Protein AF-A0A7R9KDU3-F1 (afdb_monomer_lite)

Sequence (409 aa):
MRRFYDRLFLPFLTRKYLSLNIFLVVLSNMIAAKLSLLIDCPSGRKHNSQQVYDHSYNIAAAFVSLGLQKGDVVLFISPNSDYYAIALLGVMAAGGVFSACREIFNAVEDTTAKYLVCTKENLEDIKKIADSLPQIRCDIDLPKRVNCETDMAALLLSSGSTGRPKPIIRSHKNVINLTHQYQHPEIWGLTDKSVHSCQNTFCHSTLLRNHITPHTICPHALIADHTIKTIDNNDMIFSCNGNDRYINGVHMNGQMLGAANGVINVVDEVLIPDSVKSLYELVDKRQQLSSFKRTLDQCPEEVLVLEESNRSYSLFAPNNYAFEKLKSYQLGNILDNCRLFVESHLIPYRLTTKSITNNKTIYTLAKNRFINCTITAKGISVNSALIKEYDIEGANGVLHIIDEVLIIP

Radius of gyration: 26.03 Å; chains: 1; bounding box: 60×54×77 Å

pLDDT: mean 71.97, std 19.25, range [23.8, 98.06]

Secondary structure (DSSP, 8-state):
-HHHHHHHTTTTTT-S---THHHHHHHHHGGGG--EEEE-TTT--EEEHHHHHHHHHHHHHHHHHTTPPTT-EEEEE--S-HHHHHHHHHHHHTTPEEEE-S--TTHHHHHT-SEEEE-GGGHHHHHTT-S--PPP----PPPS---TTTSEEEEEEE--TTSSPEEEEEEHHHHHHHHHHHT-GGGTT--TT-------HHHHHHHHHHT--SS---GGG--S-EEEE-TTS-EEEEEEETTEEEETTEEEEEEEEEETTEEEEEESS----GGGS-HHHHHHT-GGGHHHHHHHTT-HHHHHHHH-TTS-EEEEEEPHHHHHT--HHHHHHHHHTHHHHHHHHEESS---GGGPPTTEEEE-SSTT-EEEEEEETTEEEETTEEEEEEEEEETTEEEEEESS-----

Organism: NCBI:txid1979941

Foldseek 3Di:
DVVVCVPPPPVVVPDQFDFLVVVLVVLVVQVVPQDFDDAFVVVRDTDHSVRLSVLLCVLLQQVVQQVDDAAAEEEEAEPDGPNVVSNLSNCVQLNYAYEYDPDPPCPCVQGVHPHYHYDPVCVVVVVVVDPDGDDGDDDDDRDDTDGQPPGWSYFYWDCDPVNGTDTDTDGNVNVVVVVVVVVPCVVVVDDPPDDDDPDDPPQVVLQVQQQAFPDADDQVPPPAWDWGAGSSRAIWIWGDDPPWIDTVNWTWPNDWDDDPNHIDTHTPDRDRGQQAAFQLRVLVVDPQQVVVNVLVVLVVVVVVVSRDLPFEKEFAGETPLQVVPDDPVRVVVCSVPVVLQRQLRIARHADFPVNDDAQDWGDGSRPPWIWTWHQDPVGIATNNWHFPDTQRHYSRYTYTYTHHRDDTD

InterPro domains:
  IPR000782 FAS1 domain [PF02469] (289-407)
  IPR000782 FAS1 domain [PS50213] (149-271)
  IPR000782 FAS1 domain [PS50213] (276-406)
  IPR000782 FAS1 domain [SM00554] (191-274)
  IPR000782 FAS1 domain [SM00554] (315-409)
  IPR000873 AMP-dependent synthetase/ligase domain [PF00501] (43-208)
  IPR020845 AMP-binding, conserved site [PS00455] (155-166)
  IPR036378 FAS1 domain superfamily [G3DSA:2.30.180.10] (188-274)
  IPR036378 FAS1 domain superfamily [G3DSA:2.30.180.10] (277-406)
  IPR036378 FAS1 domain superfamily [SSF82153] (203-274)
  IPR036378 FAS1 domain superfamily [SSF82153] (277-407)

Structure (mmCIF, N/CA/C/O backbone):
data_AF-A0A7R9KDU3-F1
#
_entry.id   AF-A0A7R9KDU3-F1
#
loop_
_atom_site.group_PDB
_atom_site.id
_atom_site.type_symbol
_atom_site.label_atom_id
_atom_site.label_alt_id
_atom_site.label_comp_id
_atom_site.label_asym_id
_atom_site.label_entity_id
_atom_site.label_seq_id
_atom_site.pdbx_PDB_ins_code
_atom_site.Cartn_x
_atom_site.Cartn_y
_atom_site.Cartn_z
_atom_site.occupancy
_atom_site.B_iso_or_equiv
_atom_site.auth_seq_id
_atom_site.auth_comp_id
_atom_site.auth_asym_id
_atom_site.auth_atom_id
_atom_site.pdbx_PDB_model_num
ATOM 1 N N . MET A 1 1 ? 10.544 -26.955 -24.807 1.00 34.56 1 MET A N 1
ATOM 2 C CA . MET A 1 1 ? 11.036 -25.619 -24.400 1.00 34.56 1 MET A CA 1
ATOM 3 C C . MET A 1 1 ? 12.563 -25.529 -24.293 1.00 34.56 1 MET A C 1
ATOM 5 O O . MET A 1 1 ? 13.118 -24.745 -25.044 1.00 34.56 1 MET A O 1
ATOM 9 N N . ARG A 1 2 ? 13.280 -26.352 -23.503 1.00 25.38 2 ARG A N 1
ATOM 10 C CA . ARG A 1 2 ? 14.765 -26.275 -23.360 1.00 25.38 2 ARG A CA 1
ATOM 11 C C . ARG A 1 2 ? 15.590 -26.280 -24.667 1.00 25.38 2 ARG A C 1
ATOM 13 O O . ARG A 1 2 ? 16.442 -25.427 -24.847 1.00 25.38 2 ARG A O 1
ATOM 20 N N . ARG A 1 3 ? 15.289 -27.156 -25.636 1.00 27.84 3 ARG A N 1
ATOM 21 C CA . ARG A 1 3 ? 16.012 -27.192 -26.933 1.00 27.84 3 ARG A CA 1
ATOM 22 C C . ARG A 1 3 ? 15.773 -25.967 -27.838 1.00 27.84 3 ARG A C 1
ATOM 24 O O . ARG A 1 3 ? 16.541 -25.752 -28.770 1.00 27.84 3 ARG A O 1
ATOM 31 N N . PHE A 1 4 ? 14.712 -25.197 -27.583 1.00 34.16 4 PHE A N 1
ATOM 32 C CA . PHE A 1 4 ? 14.405 -23.946 -28.289 1.00 34.16 4 PHE A CA 1
ATOM 33 C C . PHE A 1 4 ? 15.189 -22.768 -27.684 1.00 34.16 4 PHE A C 1
ATOM 35 O O . PHE A 1 4 ? 15.644 -21.894 -28.416 1.00 34.16 4 PHE A O 1
ATOM 42 N N . TYR A 1 5 ? 15.421 -22.807 -26.364 1.00 33.53 5 TYR A N 1
ATOM 43 C CA . TYR A 1 5 ? 16.279 -21.868 -25.640 1.00 33.53 5 TYR A CA 1
ATOM 44 C C . TYR A 1 5 ? 17.733 -21.929 -26.144 1.00 33.53 5 TYR A C 1
ATOM 46 O O . TYR A 1 5 ? 18.264 -20.923 -26.602 1.00 33.53 5 TYR A O 1
ATOM 54 N N . ASP A 1 6 ? 18.367 -23.101 -26.184 1.00 33.38 6 ASP A N 1
ATOM 55 C CA . ASP A 1 6 ? 19.822 -23.170 -26.423 1.00 33.38 6 ASP A CA 1
ATOM 56 C C . ASP A 1 6 ? 20.273 -22.744 -27.835 1.00 33.38 6 ASP A C 1
ATOM 58 O O . ASP A 1 6 ? 21.390 -22.258 -28.012 1.00 33.38 6 ASP A O 1
ATOM 62 N N . ARG A 1 7 ? 19.418 -22.889 -28.859 1.00 33.09 7 ARG A N 1
ATOM 63 C CA . ARG A 1 7 ? 19.772 -22.557 -30.255 1.00 33.09 7 ARG A CA 1
ATOM 64 C C . ARG A 1 7 ? 19.563 -21.088 -30.636 1.00 33.09 7 ARG A C 1
ATOM 66 O O . ARG A 1 7 ? 20.170 -20.645 -31.606 1.00 33.09 7 ARG A O 1
ATOM 73 N N . LEU A 1 8 ? 18.726 -20.346 -29.905 1.00 35.97 8 LEU A N 1
ATOM 74 C CA . LEU A 1 8 ? 18.368 -18.954 -30.225 1.00 35.97 8 LEU A CA 1
ATOM 75 C C . LEU A 1 8 ? 18.782 -17.954 -29.135 1.00 35.97 8 LEU A C 1
ATOM 77 O O . LEU A 1 8 ? 19.178 -16.846 -29.482 1.00 35.97 8 LEU A O 1
ATOM 81 N N . PHE A 1 9 ? 18.746 -18.321 -27.847 1.00 36.16 9 PHE A N 1
ATOM 82 C CA . PHE A 1 9 ? 18.934 -17.367 -26.740 1.00 36.16 9 PHE A CA 1
ATOM 83 C C . PHE A 1 9 ? 20.399 -17.026 -26.432 1.00 36.16 9 PHE A C 1
ATOM 85 O O . PHE A 1 9 ? 20.717 -15.857 -26.212 1.00 36.16 9 PHE A O 1
ATOM 92 N N . LEU A 1 10 ? 21.319 -17.999 -26.442 1.00 32.78 10 LEU A N 1
ATOM 93 C CA . LEU A 1 10 ? 22.732 -17.729 -26.125 1.00 32.78 10 LEU A CA 1
ATOM 94 C C . LEU A 1 10 ? 23.447 -16.820 -27.154 1.00 32.78 10 LEU A C 1
ATOM 96 O O . LEU A 1 10 ? 24.199 -15.935 -26.741 1.00 32.78 10 LEU A O 1
ATOM 100 N N . PRO A 1 11 ? 23.204 -16.947 -28.475 1.00 34.09 11 PRO A N 1
ATOM 101 C CA . PRO A 1 11 ? 23.738 -16.008 -29.468 1.00 34.09 11 PRO A CA 1
ATOM 102 C C . PRO A 1 11 ? 23.086 -14.614 -29.413 1.00 34.09 11 PRO A C 1
ATOM 104 O O . PRO A 1 11 ? 23.631 -13.661 -29.969 1.00 34.09 11 PRO A O 1
ATOM 107 N N . PHE A 1 12 ? 21.918 -14.486 -28.769 1.00 35.06 12 PHE A N 1
ATOM 108 C CA . PHE A 1 12 ? 21.173 -13.228 -28.626 1.00 35.06 12 PHE A CA 1
ATOM 109 C C . PHE A 1 12 ? 21.766 -12.323 -27.536 1.00 35.06 12 PHE A C 1
ATOM 111 O O . PHE A 1 12 ? 21.806 -11.106 -27.701 1.00 35.06 12 PHE A O 1
ATOM 118 N N . LEU A 1 13 ? 22.291 -12.920 -26.459 1.00 34.53 13 LEU A N 1
ATOM 119 C CA . LEU A 1 13 ? 22.924 -12.223 -25.330 1.00 34.53 13 LEU A CA 1
ATOM 120 C C . LEU A 1 13 ? 24.258 -11.542 -25.687 1.00 34.53 13 LEU A C 1
ATOM 122 O O . LEU A 1 13 ? 24.707 -10.654 -24.967 1.00 34.53 13 LEU A O 1
ATOM 126 N N . THR A 1 14 ? 24.906 -11.934 -26.787 1.00 34.50 14 THR A N 1
ATOM 127 C CA . THR A 1 14 ? 26.267 -11.482 -27.135 1.00 34.50 14 THR A CA 1
ATOM 128 C C . THR A 1 14 ? 26.318 -10.329 -28.142 1.00 34.50 14 THR A C 1
ATOM 130 O O . THR A 1 14 ? 27.403 -9.822 -28.439 1.00 34.50 14 THR A O 1
ATOM 133 N N . ARG A 1 15 ? 25.181 -9.854 -28.672 1.00 35.59 15 ARG A N 1
ATOM 134 C CA . ARG A 1 15 ? 25.174 -8.772 -29.672 1.00 35.59 15 ARG A CA 1
ATOM 135 C C . ARG A 1 15 ? 25.025 -7.393 -29.027 1.00 35.59 15 ARG A C 1
ATOM 137 O O . ARG A 1 15 ? 23.946 -6.998 -28.614 1.00 35.59 15 ARG A O 1
ATOM 144 N N . LYS A 1 16 ? 26.120 -6.630 -29.056 1.00 31.78 16 LYS A N 1
ATOM 145 C CA . LYS A 1 16 ? 26.340 -5.253 -28.554 1.00 31.78 16 LYS A CA 1
ATOM 146 C C . LYS A 1 16 ? 25.385 -4.138 -29.040 1.00 31.78 16 LYS A C 1
ATOM 148 O O . LYS A 1 16 ? 25.646 -2.975 -28.763 1.00 31.78 16 LYS A O 1
ATOM 153 N N . TYR A 1 17 ? 24.315 -4.443 -29.773 1.00 34.41 17 TYR A N 1
ATOM 154 C CA . TYR A 1 17 ? 23.453 -3.440 -30.409 1.00 34.41 17 TYR A CA 1
ATOM 155 C C . TYR A 1 17 ? 22.003 -3.936 -30.475 1.00 34.41 17 TYR A C 1
ATOM 157 O O . TYR A 1 17 ? 21.545 -4.404 -31.518 1.00 34.41 17 TYR A O 1
ATOM 165 N N . LEU A 1 18 ? 21.275 -3.869 -29.359 1.00 42.12 18 LEU A N 1
ATOM 166 C CA . LEU A 1 18 ? 19.831 -4.109 -29.364 1.00 42.12 18 LEU A CA 1
ATOM 167 C C . LEU A 1 18 ? 19.107 -2.808 -29.755 1.00 42.12 18 LEU A C 1
ATOM 169 O O . LEU A 1 18 ? 19.439 -1.741 -29.249 1.00 42.12 18 LEU A O 1
ATOM 173 N N . SER A 1 19 ? 18.125 -2.881 -30.657 1.00 42.94 19 SER A N 1
ATOM 174 C CA . SER A 1 19 ? 17.196 -1.786 -31.007 1.00 42.94 19 SER A CA 1
ATOM 175 C C . SER A 1 19 ? 15.777 -2.196 -30.602 1.00 42.94 19 SER A C 1
ATOM 177 O O . SER A 1 19 ? 15.491 -3.392 -30.603 1.00 42.94 19 SER A O 1
ATOM 179 N N . LEU A 1 20 ? 14.891 -1.255 -30.246 1.00 42.47 20 LEU A N 1
ATOM 180 C CA . LEU A 1 20 ? 13.533 -1.563 -29.759 1.00 42.47 20 LEU A CA 1
ATOM 181 C C . LEU A 1 20 ? 12.650 -2.256 -30.818 1.00 42.47 20 LEU A C 1
ATOM 183 O O . LEU A 1 20 ? 11.637 -2.870 -30.489 1.00 42.47 20 LEU A O 1
ATOM 187 N N . ASN A 1 21 ? 13.113 -2.311 -32.070 1.00 48.31 21 ASN A N 1
ATOM 188 C CA . ASN A 1 21 ? 12.621 -3.264 -33.065 1.00 48.31 21 ASN A CA 1
ATOM 189 C C . ASN A 1 21 ? 12.600 -4.711 -32.536 1.00 48.31 21 ASN A C 1
ATOM 191 O O . ASN A 1 21 ? 11.843 -5.523 -33.043 1.00 48.31 21 ASN A O 1
ATOM 195 N N . ILE A 1 22 ? 13.357 -5.039 -31.482 1.00 46.38 22 ILE A N 1
ATOM 196 C CA . ILE A 1 22 ? 13.327 -6.335 -30.804 1.00 46.38 22 ILE A CA 1
ATOM 197 C C . ILE A 1 22 ? 12.030 -6.589 -30.030 1.00 46.38 22 ILE A C 1
ATOM 199 O O . ILE A 1 22 ? 11.606 -7.730 -30.018 1.00 46.38 22 ILE A O 1
ATOM 203 N N . PHE A 1 23 ? 11.340 -5.602 -29.445 1.00 50.25 23 PHE A N 1
ATOM 204 C CA . PHE A 1 23 ? 10.057 -5.875 -28.766 1.00 50.25 23 PHE A CA 1
ATOM 205 C C . PHE A 1 23 ? 8.966 -6.259 -29.780 1.00 50.25 23 PHE A C 1
ATOM 207 O O . PHE A 1 23 ? 8.216 -7.212 -29.580 1.00 50.25 23 PHE A O 1
ATOM 214 N N . LEU A 1 24 ? 8.974 -5.585 -30.932 1.00 46.50 24 LEU A N 1
ATOM 215 C CA . LEU A 1 24 ? 8.165 -5.916 -32.101 1.00 46.50 24 LEU A CA 1
ATOM 216 C C . LEU A 1 24 ? 8.613 -7.241 -32.764 1.00 46.50 24 LEU A C 1
ATOM 218 O O . LEU A 1 24 ? 7.772 -8.037 -33.164 1.00 46.50 24 LEU A O 1
ATOM 222 N N . VAL A 1 25 ? 9.911 -7.561 -32.796 1.00 45.16 25 VAL A N 1
ATOM 223 C CA . VAL A 1 25 ? 10.426 -8.869 -33.265 1.00 45.16 25 VAL A CA 1
ATOM 224 C C . VAL A 1 25 ? 10.167 -10.005 -32.258 1.00 45.16 25 VAL A C 1
ATOM 226 O O . VAL A 1 25 ? 10.035 -11.166 -32.631 1.00 45.16 25 VAL A O 1
ATOM 229 N N . VAL A 1 26 ? 10.059 -9.713 -30.963 1.00 49.06 26 VAL A N 1
ATOM 230 C CA . VAL A 1 26 ? 9.660 -10.669 -29.918 1.00 49.06 26 VAL A CA 1
ATOM 231 C C . VAL A 1 26 ? 8.163 -10.953 -30.038 1.00 49.06 26 VAL A C 1
ATOM 233 O O . VAL A 1 26 ? 7.776 -12.117 -30.041 1.00 49.06 26 VAL A O 1
ATOM 236 N N . LEU A 1 27 ? 7.337 -9.925 -30.264 1.00 48.84 27 LEU A N 1
ATOM 237 C CA . LEU A 1 27 ? 5.932 -10.056 -30.674 1.00 48.84 27 LEU A CA 1
ATOM 238 C C . LEU A 1 27 ? 5.779 -10.892 -31.955 1.00 48.84 27 LEU A C 1
ATOM 240 O O . LEU A 1 27 ? 4.942 -11.796 -31.993 1.00 48.84 27 LEU A O 1
ATOM 244 N N . SER A 1 28 ? 6.631 -10.655 -32.962 1.00 43.81 28 SER A N 1
ATOM 245 C CA . SER A 1 28 ? 6.620 -11.413 -34.217 1.00 43.81 28 SER A CA 1
ATOM 246 C C . SER A 1 28 ? 7.119 -12.858 -34.054 1.00 43.81 28 SER A C 1
ATOM 248 O O . SER A 1 28 ? 6.707 -13.750 -34.782 1.00 43.81 28 SER A O 1
ATOM 250 N N . ASN A 1 29 ? 7.978 -13.145 -33.076 1.00 41.72 29 ASN A N 1
ATOM 251 C CA . ASN A 1 29 ? 8.405 -14.517 -32.776 1.00 41.72 29 ASN A CA 1
ATOM 252 C C . ASN A 1 29 ? 7.427 -15.261 -31.847 1.00 41.72 29 ASN A C 1
ATOM 254 O O . ASN A 1 29 ? 7.410 -16.491 -31.837 1.00 41.72 29 ASN A O 1
ATOM 258 N N . MET A 1 30 ? 6.555 -14.545 -31.123 1.00 45.59 30 MET A N 1
ATOM 259 C CA . MET A 1 30 ? 5.416 -15.119 -30.389 1.00 45.59 30 MET A CA 1
ATOM 260 C C . MET A 1 30 ? 4.210 -15.464 -31.291 1.00 45.59 30 MET A C 1
ATOM 262 O O . MET A 1 30 ? 3.233 -16.042 -30.811 1.00 45.59 30 MET A O 1
ATOM 266 N N . ILE A 1 31 ? 4.284 -15.188 -32.604 1.00 49.00 31 ILE A N 1
ATOM 267 C CA . ILE A 1 31 ? 3.255 -15.519 -33.617 1.00 49.00 31 ILE A CA 1
ATOM 268 C C . ILE A 1 31 ? 2.883 -17.017 -33.623 1.00 49.00 31 ILE A C 1
ATOM 270 O O . ILE A 1 31 ? 1.780 -17.381 -34.027 1.00 49.00 31 ILE A O 1
ATOM 274 N N . ALA A 1 32 ? 3.742 -17.897 -33.101 1.00 46.84 32 ALA A N 1
ATOM 275 C CA . ALA A 1 32 ? 3.501 -19.338 -33.087 1.00 46.84 32 ALA A CA 1
ATOM 276 C C . ALA A 1 32 ? 2.330 -19.800 -32.188 1.00 46.84 32 ALA A C 1
ATOM 278 O O . ALA A 1 32 ? 1.852 -20.917 -32.373 1.00 46.84 32 ALA A O 1
ATOM 279 N N . ALA A 1 33 ? 1.854 -18.986 -31.234 1.00 47.09 33 ALA A N 1
ATOM 280 C CA . ALA A 1 33 ? 0.949 -19.475 -30.186 1.00 47.09 33 ALA A CA 1
ATOM 281 C C . ALA A 1 33 ? -0.527 -19.029 -30.287 1.00 47.09 33 ALA A C 1
ATOM 283 O O . ALA A 1 33 ? -1.345 -19.545 -29.531 1.00 47.09 33 ALA A O 1
ATOM 284 N N . LYS A 1 34 ? -0.900 -18.097 -31.186 1.00 52.22 34 LYS A N 1
ATOM 285 C CA . LYS A 1 34 ? -2.274 -17.527 -31.289 1.00 52.22 34 LYS A CA 1
ATOM 286 C C . LYS A 1 34 ? -2.898 -17.104 -29.936 1.00 52.22 34 LYS A C 1
ATOM 288 O O . LYS A 1 34 ? -4.118 -17.094 -29.785 1.00 52.22 34 LYS A O 1
ATOM 293 N N . LEU A 1 35 ? -2.078 -16.749 -28.948 1.00 55.88 35 LEU A N 1
ATOM 294 C CA . LEU A 1 35 ? -2.532 -16.336 -27.619 1.00 55.88 35 LEU A CA 1
ATOM 295 C C . LEU A 1 35 ? -3.012 -14.878 -27.641 1.00 55.88 35 LEU A C 1
ATOM 297 O O . LEU A 1 35 ? -2.454 -14.034 -28.349 1.00 55.88 35 LEU A O 1
ATOM 301 N N . SER A 1 36 ? -4.050 -14.579 -26.855 1.00 56.59 36 SER A N 1
ATOM 302 C CA . SER A 1 36 ? -4.439 -13.198 -26.554 1.00 56.59 36 SER A CA 1
ATOM 303 C C . SER A 1 36 ? -3.358 -12.556 -25.688 1.00 56.59 36 SER A C 1
ATOM 305 O O . SER A 1 36 ? -3.026 -13.087 -24.634 1.00 56.59 36 SER A O 1
ATOM 307 N N . LEU A 1 37 ? -2.812 -11.432 -26.147 1.00 63.12 37 LEU A N 1
ATOM 308 C CA . LEU A 1 37 ? -1.721 -10.717 -25.495 1.00 63.12 37 LEU A CA 1
ATOM 309 C C . LEU A 1 37 ? -2.212 -9.511 -24.691 1.00 63.12 37 LEU A C 1
ATOM 311 O O . LEU A 1 37 ? -1.703 -9.252 -23.606 1.00 63.12 37 LEU A O 1
ATOM 315 N N . LEU A 1 38 ? -3.193 -8.779 -25.220 1.00 60.62 38 LEU A N 1
ATOM 316 C CA . LEU A 1 38 ? -3.844 -7.679 -24.514 1.00 60.62 38 LEU A CA 1
ATOM 317 C C . LEU A 1 38 ? -5.333 -7.963 -24.408 1.00 60.62 38 LEU A C 1
ATOM 319 O O . LEU A 1 38 ? -5.947 -8.444 -25.362 1.00 60.62 38 LEU A O 1
ATOM 323 N N . ILE A 1 39 ? -5.901 -7.653 -23.249 1.00 59.72 39 ILE A N 1
ATOM 324 C CA . ILE A 1 39 ? -7.333 -7.736 -22.988 1.00 59.72 39 ILE A CA 1
ATOM 325 C C . ILE A 1 39 ? -7.742 -6.418 -22.346 1.00 59.72 39 ILE A C 1
ATOM 327 O O . ILE A 1 39 ? -7.212 -6.047 -21.302 1.00 59.72 39 ILE A O 1
ATOM 331 N N . ASP A 1 40 ? -8.673 -5.716 -22.976 1.00 62.94 40 ASP A N 1
ATOM 332 C CA . ASP A 1 40 ? -9.347 -4.587 -22.356 1.00 62.94 40 ASP A CA 1
ATOM 333 C C . ASP A 1 40 ? -10.437 -5.122 -21.426 1.00 62.94 40 ASP A C 1
ATOM 335 O O . ASP A 1 40 ? -11.436 -5.670 -21.892 1.00 62.94 40 ASP A O 1
ATOM 339 N N . CYS A 1 41 ? -10.237 -5.019 -20.111 1.00 51.19 41 CYS A N 1
ATOM 340 C CA . CYS A 1 41 ? -11.164 -5.588 -19.129 1.00 51.19 41 CYS A CA 1
ATOM 341 C C . CYS A 1 41 ? -12.599 -5.034 -19.244 1.00 51.19 41 CYS A C 1
ATOM 343 O O . CYS A 1 41 ? -13.523 -5.846 -19.198 1.00 51.19 41 CYS A O 1
ATOM 345 N N . PRO A 1 42 ? -12.825 -3.715 -19.431 1.00 49.69 42 PRO A N 1
ATOM 346 C CA . PRO A 1 42 ? -14.177 -3.166 -19.530 1.00 49.69 42 PRO A CA 1
ATOM 347 C C . PRO A 1 42 ? -14.938 -3.612 -20.784 1.00 49.69 42 PRO A C 1
ATOM 349 O O . PRO A 1 42 ? -16.115 -3.947 -20.689 1.00 49.69 42 PRO A O 1
ATOM 352 N N . SER A 1 43 ? -14.296 -3.626 -21.960 1.00 61.56 43 SER A N 1
ATOM 353 C CA . SER A 1 43 ? -14.971 -4.027 -23.208 1.00 61.56 43 SER A CA 1
ATOM 354 C C . SER A 1 43 ? -14.864 -5.520 -23.528 1.00 61.56 43 SER A C 1
ATOM 356 O O . SER A 1 43 ? -15.532 -6.004 -24.441 1.00 61.56 43 SER A O 1
ATOM 358 N N . GLY A 1 44 ? -13.997 -6.256 -22.829 1.00 61.78 44 GLY A N 1
ATOM 359 C CA . GLY A 1 44 ? -13.669 -7.653 -23.120 1.00 61.78 44 GLY A CA 1
ATOM 360 C C . GLY A 1 44 ? -12.888 -7.857 -24.424 1.00 61.78 44 GLY A C 1
ATOM 361 O O . GLY A 1 44 ? -12.643 -9.004 -24.815 1.00 61.78 44 GLY A O 1
ATOM 362 N N . ARG A 1 45 ? -12.498 -6.777 -25.117 1.00 70.81 45 ARG A N 1
ATOM 363 C CA . ARG A 1 45 ? -11.771 -6.827 -26.391 1.00 70.81 45 ARG A CA 1
ATOM 364 C C . ARG A 1 45 ? -10.389 -7.432 -26.188 1.00 70.81 45 ARG A C 1
ATOM 366 O O . ARG A 1 45 ? -9.679 -7.085 -25.251 1.00 70.81 45 ARG A O 1
ATOM 373 N N . LYS A 1 46 ? -10.001 -8.334 -27.090 1.00 71.25 46 LYS A N 1
ATOM 374 C CA . LYS A 1 46 ? -8.724 -9.051 -27.034 1.00 71.25 46 LYS A CA 1
ATOM 375 C C . LYS A 1 46 ? -7.907 -8.784 -28.287 1.00 71.25 46 LYS A C 1
ATOM 377 O O . LYS A 1 46 ? -8.449 -8.841 -29.388 1.00 71.25 46 LYS A O 1
ATOM 382 N N . HIS A 1 47 ? -6.608 -8.579 -28.112 1.00 63.06 47 HIS A N 1
ATOM 383 C CA . HIS A 1 47 ? -5.638 -8.454 -29.199 1.00 63.06 47 HIS A CA 1
ATOM 384 C C . HIS A 1 47 ? -4.617 -9.576 -29.101 1.00 63.06 47 HIS A C 1
ATOM 386 O O . HIS A 1 47 ? -4.054 -9.818 -28.032 1.00 63.06 47 HIS A O 1
ATOM 392 N N . ASN A 1 48 ? -4.371 -10.271 -30.206 1.00 68.00 48 ASN A N 1
ATOM 393 C CA . ASN A 1 48 ? -3.262 -11.216 -30.313 1.00 68.00 48 ASN A CA 1
ATOM 394 C C . ASN A 1 48 ? -1.942 -10.489 -30.637 1.00 68.00 48 ASN A C 1
ATOM 396 O O . ASN A 1 48 ? -1.933 -9.297 -30.941 1.00 68.00 48 ASN A O 1
ATOM 400 N N . SER A 1 49 ? -0.816 -11.203 -30.582 1.00 64.50 49 SER A N 1
ATOM 401 C CA . SER A 1 49 ? 0.510 -10.613 -30.817 1.00 64.50 49 SER A CA 1
ATOM 402 C C . SER A 1 49 ? 0.660 -9.941 -32.188 1.00 64.50 49 SER A C 1
ATOM 404 O O . SER A 1 49 ? 1.287 -8.888 -32.272 1.00 64.50 49 SER A O 1
ATOM 406 N N . GLN A 1 50 ? 0.056 -10.498 -33.243 1.00 65.06 50 GLN A N 1
ATOM 407 C CA . GLN A 1 50 ? 0.091 -9.908 -34.584 1.00 65.06 50 GLN A CA 1
ATOM 408 C C . GLN A 1 50 ? -0.686 -8.588 -34.629 1.00 65.06 50 GLN A C 1
ATOM 410 O O . GLN A 1 50 ? -0.171 -7.591 -35.115 1.00 65.06 50 GLN A O 1
ATOM 415 N N . GLN A 1 51 ? -1.889 -8.555 -34.054 1.00 68.50 51 GLN A N 1
ATOM 416 C CA . GLN A 1 51 ? -2.710 -7.343 -33.993 1.00 68.50 51 GLN A CA 1
ATOM 417 C C . GLN A 1 51 ? -2.012 -6.230 -33.210 1.00 68.50 51 GLN A C 1
ATOM 419 O O . GLN A 1 51 ? -1.991 -5.085 -33.653 1.00 68.50 51 GLN A O 1
ATOM 424 N N . VAL A 1 52 ? -1.387 -6.562 -32.075 1.00 67.50 52 VAL A N 1
ATOM 425 C CA . VAL A 1 52 ? -0.606 -5.588 -31.300 1.00 67.50 52 VAL A CA 1
ATOM 426 C C . VAL A 1 52 ? 0.574 -5.065 -32.117 1.00 67.50 52 VAL A C 1
ATOM 428 O O . VAL A 1 52 ? 0.778 -3.856 -32.163 1.00 67.50 52 VAL A O 1
ATOM 431 N N . TYR A 1 53 ? 1.310 -5.943 -32.806 1.00 66.75 53 TYR A N 1
ATOM 432 C CA . TYR A 1 53 ? 2.404 -5.542 -33.691 1.00 66.75 53 TYR A CA 1
ATOM 433 C C . TYR A 1 53 ? 1.927 -4.583 -34.789 1.00 66.75 53 TYR A C 1
ATOM 435 O O . TYR A 1 53 ? 2.471 -3.488 -34.915 1.00 66.75 53 TYR A O 1
ATOM 443 N N . ASP A 1 54 ? 0.895 -4.966 -35.543 1.00 64.38 54 ASP A N 1
ATOM 444 C CA . ASP A 1 54 ? 0.396 -4.199 -36.688 1.00 64.38 54 ASP A CA 1
ATOM 445 C C . ASP A 1 54 ? -0.126 -2.830 -36.244 1.00 64.38 54 ASP A C 1
ATOM 447 O O . ASP A 1 54 ? 0.180 -1.802 -36.849 1.00 64.38 54 ASP A O 1
ATOM 451 N N . HIS A 1 55 ? -0.890 -2.790 -35.150 1.00 66.56 55 HIS A N 1
ATOM 452 C CA . HIS A 1 55 ? -1.418 -1.539 -34.624 1.00 66.56 55 HIS A CA 1
ATOM 453 C C . HIS A 1 55 ? -0.307 -0.628 -34.089 1.00 66.56 55 HIS A C 1
ATOM 455 O O . HIS A 1 55 ? -0.305 0.563 -34.397 1.00 66.56 55 HIS A O 1
ATOM 461 N N . SER A 1 56 ? 0.669 -1.164 -33.351 1.00 69.44 56 SER A N 1
ATOM 462 C CA . SER A 1 56 ? 1.810 -0.378 -32.874 1.00 69.44 56 SER A CA 1
ATOM 463 C C . SER A 1 56 ? 2.681 0.126 -34.024 1.00 69.44 56 SER A C 1
ATOM 465 O O . SER A 1 56 ? 3.116 1.275 -33.987 1.00 69.44 56 SER A O 1
ATOM 467 N N . TYR A 1 57 ? 2.887 -0.679 -35.068 1.00 66.50 57 TYR A N 1
ATOM 468 C CA . TYR A 1 57 ? 3.616 -0.272 -36.270 1.00 66.50 57 TYR A CA 1
ATOM 469 C C . TYR A 1 57 ? 2.910 0.877 -36.999 1.00 66.50 57 TYR A C 1
ATOM 471 O O . TYR A 1 57 ? 3.537 1.881 -37.334 1.00 66.50 57 TYR A O 1
ATOM 479 N N . ASN A 1 58 ? 1.591 0.779 -37.180 1.00 63.66 58 ASN A N 1
ATOM 480 C CA . ASN A 1 58 ? 0.801 1.832 -37.818 1.00 63.66 58 ASN A CA 1
ATOM 481 C C . ASN A 1 58 ? 0.828 3.140 -37.018 1.00 63.66 58 ASN A C 1
ATOM 483 O O . ASN A 1 58 ? 0.937 4.218 -37.600 1.00 63.66 58 ASN A O 1
ATOM 487 N N . ILE A 1 59 ? 0.781 3.060 -35.685 1.00 69.94 59 ILE A N 1
ATOM 488 C CA . ILE A 1 59 ? 0.918 4.237 -34.818 1.00 69.94 59 ILE A CA 1
ATOM 489 C C . ILE A 1 59 ? 2.325 4.834 -34.925 1.00 69.94 59 ILE A C 1
ATOM 491 O O . ILE A 1 59 ? 2.460 6.052 -35.017 1.00 69.94 59 ILE A O 1
ATOM 495 N N . ALA A 1 60 ? 3.367 4.000 -34.957 1.00 69.75 60 ALA A N 1
ATOM 496 C CA . ALA A 1 60 ? 4.737 4.464 -35.150 1.00 69.75 60 ALA A CA 1
ATOM 497 C C . ALA A 1 60 ? 4.881 5.230 -36.474 1.00 69.75 60 ALA A C 1
ATOM 499 O O . ALA A 1 60 ? 5.372 6.357 -36.485 1.00 69.75 60 ALA A O 1
ATOM 500 N N . ALA A 1 61 ? 4.378 4.658 -37.571 1.00 64.25 61 ALA A N 1
ATOM 501 C CA . ALA A 1 61 ? 4.365 5.301 -38.881 1.00 64.25 61 ALA A CA 1
ATOM 502 C C . ALA A 1 61 ? 3.588 6.630 -38.863 1.00 64.25 61 ALA A C 1
ATOM 504 O O . ALA A 1 61 ? 4.061 7.629 -39.405 1.00 64.25 61 ALA A O 1
ATOM 505 N N . ALA A 1 62 ? 2.441 6.680 -38.177 1.00 65.38 62 ALA A N 1
ATOM 506 C CA . ALA A 1 62 ? 1.665 7.906 -38.019 1.00 65.38 62 ALA A CA 1
ATOM 507 C C . ALA A 1 62 ? 2.450 8.997 -37.268 1.00 65.38 62 ALA A C 1
ATOM 509 O O . ALA A 1 62 ? 2.492 10.141 -37.719 1.00 65.38 62 ALA A O 1
ATOM 510 N N . PHE A 1 63 ? 3.138 8.666 -36.174 1.00 70.50 63 PHE A N 1
ATOM 511 C CA . PHE A 1 63 ? 3.969 9.637 -35.456 1.00 70.50 63 PHE A CA 1
ATOM 512 C C . PHE A 1 63 ? 5.167 10.123 -36.275 1.00 70.50 63 PHE A C 1
ATOM 514 O O . PHE A 1 63 ? 5.472 11.314 -36.273 1.00 70.50 63 PHE A O 1
ATOM 521 N N . VAL A 1 64 ? 5.816 9.235 -37.025 1.00 67.75 64 VAL A N 1
ATOM 522 C CA . VAL A 1 64 ? 6.896 9.624 -37.943 1.00 67.75 64 VAL A CA 1
ATOM 523 C C . VAL A 1 64 ? 6.368 10.570 -39.025 1.00 67.75 64 VAL A C 1
ATOM 525 O O . VAL A 1 64 ? 7.000 11.584 -39.310 1.00 67.75 64 VAL A O 1
ATOM 528 N N . SER A 1 65 ? 5.170 10.310 -39.559 1.00 65.19 65 SER A N 1
ATOM 529 C CA . SER A 1 65 ? 4.504 11.197 -40.527 1.00 65.19 65 SER A CA 1
ATOM 530 C C . SER A 1 65 ? 4.123 12.569 -39.948 1.00 65.19 65 SER A C 1
ATOM 532 O O . SER A 1 65 ? 4.098 13.565 -40.666 1.00 65.19 65 SER A O 1
ATOM 534 N N . LEU A 1 66 ? 3.901 12.637 -38.631 1.00 70.25 66 LEU A N 1
ATOM 535 C CA . LEU A 1 66 ? 3.713 13.869 -37.857 1.00 70.25 66 LEU A CA 1
ATOM 536 C C . LEU A 1 66 ? 5.029 14.616 -37.569 1.00 70.25 66 LEU A C 1
ATOM 538 O O . LEU A 1 66 ? 5.014 15.665 -36.920 1.00 70.25 66 LEU A O 1
ATOM 542 N N . GLY A 1 67 ? 6.169 14.087 -38.021 1.00 74.06 67 GLY A N 1
ATOM 543 C CA . GLY A 1 67 ? 7.489 14.678 -37.816 1.00 74.06 67 GLY A CA 1
ATOM 544 C C . GLY A 1 67 ? 8.118 14.367 -36.458 1.00 74.06 67 GLY A C 1
ATOM 545 O O . GLY A 1 67 ? 9.015 15.104 -36.041 1.00 74.06 67 GLY A O 1
ATOM 546 N N . LEU A 1 68 ? 7.664 13.310 -35.769 1.00 76.75 68 LEU A N 1
ATOM 547 C CA . LEU A 1 68 ? 8.279 12.852 -34.523 1.00 76.75 68 LEU A CA 1
ATOM 548 C C . LEU A 1 68 ? 9.741 12.485 -34.793 1.00 76.75 68 LEU A C 1
ATOM 550 O O . LEU A 1 68 ? 10.042 11.613 -35.610 1.00 76.75 68 LEU A O 1
ATOM 554 N N . GLN A 1 69 ? 10.652 13.158 -34.099 1.00 79.38 69 GLN A N 1
ATOM 555 C CA . GLN A 1 69 ? 12.074 12.867 -34.148 1.00 79.38 69 GLN A CA 1
ATOM 556 C C . GLN A 1 69 ? 12.486 12.014 -32.954 1.00 79.38 69 GLN A C 1
ATOM 558 O O . GLN A 1 69 ? 11.832 11.966 -31.912 1.00 79.38 69 GLN A O 1
ATOM 563 N N . LYS A 1 70 ? 13.618 11.330 -33.107 1.00 80.50 70 LYS A N 1
ATOM 564 C CA . LYS A 1 70 ? 14.204 10.544 -32.029 1.00 80.50 70 LYS A CA 1
ATOM 565 C C . LYS A 1 70 ? 14.433 11.423 -30.793 1.00 80.50 70 LYS A C 1
ATOM 567 O O . LYS A 1 70 ? 15.121 12.436 -30.887 1.00 80.50 70 LYS A O 1
ATOM 572 N N . GLY A 1 71 ? 13.930 10.982 -29.642 1.00 75.44 71 GLY A N 1
ATOM 573 C CA . GLY A 1 71 ? 14.049 11.706 -28.373 1.00 75.44 71 GLY A CA 1
ATOM 574 C C . GLY A 1 71 ? 12.929 12.715 -28.101 1.00 75.44 71 GLY A C 1
ATOM 575 O O . GLY A 1 71 ? 12.825 13.176 -26.966 1.00 75.44 71 GLY A O 1
ATOM 576 N N . ASP A 1 72 ? 12.072 13.014 -29.084 1.00 81.25 72 ASP A N 1
ATOM 577 C CA . ASP A 1 72 ? 10.884 13.839 -28.860 1.00 81.25 72 ASP A CA 1
ATOM 578 C C . ASP A 1 72 ? 9.938 13.139 -27.874 1.00 81.25 72 ASP A C 1
ATOM 580 O O . ASP A 1 72 ? 9.685 11.933 -27.975 1.00 81.25 72 ASP A O 1
ATOM 584 N N . VAL A 1 73 ? 9.398 13.906 -26.926 1.00 80.31 73 VAL A N 1
ATOM 585 C CA . VAL A 1 73 ? 8.497 13.387 -25.893 1.00 80.31 73 VAL A CA 1
ATOM 586 C C . VAL A 1 73 ? 7.042 13.446 -26.368 1.00 80.31 73 VAL A C 1
ATOM 588 O O . VAL A 1 73 ? 6.560 14.494 -26.808 1.00 80.31 73 VAL A O 1
ATOM 591 N N . VAL A 1 74 ? 6.336 12.321 -26.241 1.00 80.62 74 VAL A N 1
ATOM 592 C CA . VAL A 1 74 ? 4.892 12.182 -26.471 1.00 80.62 74 VAL A CA 1
ATOM 593 C C . VAL A 1 74 ? 4.200 11.946 -25.132 1.00 80.62 74 VAL A C 1
ATOM 595 O O . VAL A 1 74 ? 4.407 10.911 -24.495 1.00 80.62 74 VAL A O 1
ATOM 598 N N . LEU A 1 75 ? 3.377 12.899 -24.701 1.00 78.69 75 LEU A N 1
ATOM 599 C CA . LEU A 1 75 ? 2.640 12.830 -23.444 1.00 78.69 75 LEU A CA 1
ATOM 600 C C . LEU A 1 75 ? 1.276 12.164 -23.648 1.00 78.69 75 LEU A C 1
ATOM 602 O O . LEU A 1 75 ? 0.521 12.527 -24.546 1.00 78.69 75 LEU A O 1
ATOM 606 N N . PHE A 1 76 ? 0.940 11.207 -22.793 1.00 73.75 76 PHE A N 1
ATOM 607 C CA . PHE A 1 76 ? -0.338 10.510 -22.792 1.00 73.75 76 PHE A CA 1
ATOM 608 C C . PHE A 1 76 ? -1.189 10.955 -21.604 1.00 73.75 76 PHE A C 1
ATOM 610 O O . PHE A 1 76 ? -0.771 10.828 -20.452 1.00 73.75 76 PHE A O 1
ATOM 617 N N . ILE A 1 77 ? -2.401 11.420 -21.907 1.00 69.00 77 ILE A N 1
ATOM 618 C CA . ILE A 1 77 ? -3.446 11.803 -20.951 1.00 69.00 77 ILE A CA 1
ATOM 619 C C . ILE A 1 77 ? -4.710 11.021 -21.309 1.00 69.00 77 ILE A C 1
ATOM 621 O O . ILE A 1 77 ? -5.644 11.515 -21.946 1.00 69.00 77 ILE A O 1
ATOM 625 N N . SER A 1 78 ? -4.696 9.744 -20.950 1.00 61.69 78 SER A N 1
ATOM 626 C CA . SER A 1 78 ? -5.748 8.784 -21.267 1.00 61.69 78 SER A CA 1
ATOM 627 C C . SER A 1 78 ? -5.880 7.782 -20.121 1.00 61.69 78 SER A C 1
ATOM 629 O O . SER A 1 78 ? -4.865 7.431 -19.516 1.00 61.69 78 SER A O 1
ATOM 631 N N . PRO A 1 79 ? -7.092 7.279 -19.831 1.00 60.59 79 PRO A N 1
ATOM 632 C CA . PRO A 1 79 ? -7.258 6.127 -18.958 1.00 60.59 79 PRO A CA 1
ATOM 633 C C . PRO A 1 79 ? -6.536 4.897 -19.525 1.00 60.59 79 PRO A C 1
ATOM 635 O O . PRO A 1 79 ? -6.239 4.817 -20.727 1.00 60.59 79 PRO A O 1
ATOM 638 N N . ASN A 1 80 ? -6.293 3.922 -18.647 1.00 62.31 80 ASN A N 1
ATOM 639 C CA . ASN A 1 80 ? -5.767 2.616 -19.031 1.00 62.31 80 ASN A CA 1
ATOM 640 C C . ASN A 1 80 ? -6.723 1.949 -20.029 1.00 62.31 80 ASN A C 1
ATOM 642 O O . ASN A 1 80 ? -7.906 1.790 -19.743 1.00 62.31 80 ASN A O 1
ATOM 646 N N . SER A 1 81 ? -6.196 1.561 -21.187 1.00 63.78 81 SER A N 1
ATOM 647 C CA . SER A 1 81 ? -6.918 0.820 -22.225 1.00 63.78 81 SER A CA 1
ATOM 648 C C . SER A 1 81 ? -5.950 -0.038 -23.040 1.00 63.78 81 SER A C 1
ATOM 650 O O . SER A 1 81 ? -4.730 0.153 -23.005 1.00 63.78 81 SER A O 1
ATOM 652 N N . ASP A 1 82 ? -6.498 -0.966 -23.816 1.00 58.22 82 ASP A N 1
ATOM 653 C CA . ASP A 1 82 ? -5.768 -1.692 -24.855 1.00 58.22 82 ASP A CA 1
ATOM 654 C C . ASP A 1 82 ? -5.070 -0.742 -25.844 1.00 58.22 82 ASP A C 1
ATOM 656 O O . ASP A 1 82 ? -3.878 -0.894 -26.121 1.00 58.22 82 ASP A O 1
ATOM 660 N N . TYR A 1 83 ? -5.776 0.285 -26.319 1.00 67.25 83 TYR A N 1
ATOM 661 C CA . TYR A 1 83 ? -5.222 1.287 -27.233 1.00 67.25 83 TYR A CA 1
ATOM 662 C C . TYR A 1 83 ? -4.092 2.105 -26.614 1.00 67.25 83 TYR A C 1
ATOM 664 O O . TYR A 1 83 ? -3.122 2.420 -27.303 1.00 67.25 83 TYR A O 1
ATOM 672 N N . TYR A 1 84 ? -4.184 2.414 -25.319 1.00 69.75 84 TYR A N 1
ATOM 673 C CA . TYR A 1 84 ? -3.119 3.094 -24.591 1.00 69.75 84 TYR A CA 1
ATOM 674 C C . TYR A 1 84 ? -1.813 2.291 -24.658 1.00 69.75 84 TYR A C 1
ATOM 676 O O . TYR A 1 84 ? -0.787 2.818 -25.084 1.00 69.75 84 TYR A O 1
ATOM 684 N N . ALA A 1 85 ? -1.857 0.993 -24.340 1.00 68.25 85 ALA A N 1
ATOM 685 C CA . ALA A 1 85 ? -0.679 0.127 -24.394 1.00 68.25 85 ALA A CA 1
ATOM 686 C C . ALA A 1 85 ? -0.094 0.017 -25.815 1.00 68.25 85 ALA A C 1
ATOM 688 O O . ALA A 1 85 ? 1.117 0.141 -26.003 1.00 68.25 85 ALA A O 1
ATOM 689 N N . ILE A 1 86 ? -0.952 -0.157 -26.825 1.00 68.19 86 ILE A N 1
ATOM 690 C CA . ILE A 1 86 ? -0.549 -0.250 -28.237 1.00 68.19 86 ILE A CA 1
ATOM 691 C C . ILE A 1 86 ? 0.122 1.049 -28.714 1.00 68.19 86 ILE A C 1
ATOM 693 O O . ILE A 1 86 ? 1.107 1.002 -29.459 1.00 68.19 86 ILE A O 1
ATOM 697 N N . ALA A 1 87 ? -0.376 2.205 -28.273 1.00 70.62 87 ALA A N 1
ATOM 698 C CA . ALA A 1 87 ? 0.152 3.506 -28.657 1.00 70.62 87 ALA A 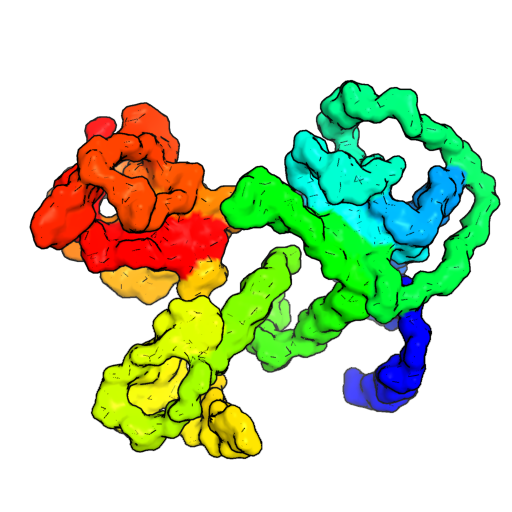CA 1
ATOM 699 C C . ALA A 1 87 ? 1.509 3.820 -28.010 1.00 70.62 87 ALA A C 1
ATOM 701 O O . ALA A 1 87 ? 2.389 4.346 -28.693 1.00 70.62 87 ALA A O 1
ATOM 702 N N . LEU A 1 88 ? 1.725 3.429 -26.746 1.00 74.56 88 LEU A N 1
ATOM 703 C CA . LEU A 1 88 ? 3.044 3.514 -26.104 1.00 74.56 88 LEU A CA 1
ATOM 704 C C . LEU A 1 88 ? 4.101 2.742 -26.903 1.00 74.56 88 LEU A C 1
ATOM 706 O O . LEU A 1 88 ? 5.189 3.253 -27.171 1.00 74.56 88 LEU A O 1
ATOM 710 N N . LEU A 1 89 ? 3.763 1.518 -27.317 1.00 71.94 89 LEU A N 1
ATOM 711 C CA . LEU A 1 89 ? 4.634 0.682 -28.142 1.00 71.94 89 LEU A CA 1
ATOM 712 C C . LEU A 1 89 ? 4.945 1.342 -29.492 1.00 71.94 89 LEU A C 1
ATOM 714 O O . LEU A 1 89 ? 6.093 1.302 -29.930 1.00 71.94 89 LEU A O 1
ATOM 718 N N . GLY A 1 90 ? 3.958 1.990 -30.116 1.00 71.00 90 GLY A N 1
ATOM 719 C CA . GLY A 1 90 ? 4.146 2.723 -31.369 1.00 71.00 90 GLY A CA 1
ATOM 720 C C . GLY A 1 90 ? 5.072 3.935 -31.236 1.00 71.00 90 GLY A C 1
ATOM 721 O O . GLY A 1 90 ? 5.980 4.099 -32.046 1.00 71.00 90 GLY A O 1
ATOM 722 N N . VAL A 1 91 ? 4.919 4.747 -30.184 1.00 77.25 91 VAL A N 1
ATOM 723 C CA . VAL A 1 91 ? 5.811 5.895 -29.920 1.00 77.25 91 VAL A CA 1
ATOM 724 C C . VAL A 1 91 ? 7.252 5.441 -29.741 1.00 77.25 91 VAL A C 1
ATOM 726 O O . VAL A 1 91 ? 8.161 5.980 -30.374 1.00 77.25 91 VAL A O 1
ATOM 729 N N . MET A 1 92 ? 7.463 4.417 -28.913 1.00 75.06 92 MET A N 1
ATOM 730 C CA . MET A 1 92 ? 8.808 3.910 -28.682 1.00 75.06 92 MET A CA 1
ATOM 731 C C . MET A 1 92 ? 9.402 3.279 -29.955 1.00 75.06 92 MET A C 1
ATOM 733 O O . MET A 1 92 ? 10.598 3.418 -30.207 1.00 75.06 92 MET A O 1
ATOM 737 N N . ALA A 1 93 ? 8.584 2.612 -30.780 1.00 69.94 93 ALA A N 1
ATOM 738 C CA . ALA A 1 93 ? 9.009 2.070 -32.073 1.00 69.94 93 ALA A CA 1
ATOM 739 C C . ALA A 1 93 ? 9.390 3.171 -33.079 1.00 69.94 93 ALA A C 1
ATOM 741 O O . ALA A 1 93 ? 10.326 2.988 -33.855 1.00 69.94 93 ALA A O 1
ATOM 742 N N . ALA A 1 94 ? 8.735 4.332 -33.018 1.00 72.81 94 ALA A N 1
ATOM 743 C CA . ALA A 1 94 ? 9.112 5.523 -33.777 1.00 72.81 94 ALA A CA 1
ATOM 744 C C . ALA A 1 94 ? 10.378 6.226 -33.237 1.00 72.81 94 ALA A C 1
ATOM 746 O O . ALA A 1 94 ? 10.864 7.174 -33.851 1.00 72.81 94 ALA A O 1
ATOM 747 N N . GLY A 1 95 ? 10.935 5.771 -32.107 1.00 72.94 95 GLY A N 1
ATOM 748 C CA . GLY A 1 95 ? 12.097 6.380 -31.451 1.00 72.94 95 GLY A CA 1
ATOM 749 C C . GLY A 1 95 ? 11.761 7.591 -30.573 1.00 72.94 95 GLY A C 1
ATOM 750 O O . GLY A 1 95 ? 12.677 8.285 -30.124 1.00 72.94 95 GLY A O 1
ATOM 751 N N . GLY A 1 96 ? 10.474 7.849 -30.334 1.00 78.75 96 GLY A N 1
ATOM 752 C CA . GLY A 1 96 ? 10.015 8.847 -29.375 1.00 78.75 96 GLY A CA 1
ATOM 753 C C . GLY A 1 96 ? 10.065 8.336 -27.939 1.00 78.75 96 GLY A C 1
ATOM 754 O O . GLY A 1 96 ? 10.112 7.133 -27.674 1.00 78.75 96 GLY A O 1
ATOM 755 N N . VAL A 1 97 ? 10.013 9.276 -27.005 1.00 78.94 97 VAL A N 1
ATOM 756 C CA . VAL A 1 97 ? 9.955 9.013 -25.567 1.00 78.94 97 VAL A CA 1
ATOM 757 C C . VAL A 1 97 ? 8.506 9.132 -25.131 1.00 78.94 97 VAL A C 1
ATOM 759 O O . VAL A 1 97 ? 7.910 10.197 -25.269 1.00 78.94 97 VAL A O 1
ATOM 762 N N . PHE A 1 98 ? 7.914 8.073 -24.585 1.00 82.31 98 PHE A N 1
ATOM 763 C CA . PHE A 1 98 ? 6.572 8.216 -24.027 1.00 82.31 98 PHE A CA 1
ATOM 764 C C . PHE A 1 98 ? 6.634 8.808 -22.616 1.00 82.31 98 PHE A C 1
ATOM 766 O O . PHE A 1 98 ? 7.507 8.470 -21.814 1.00 82.31 98 PHE A O 1
ATOM 773 N N . SER A 1 99 ? 5.669 9.655 -22.287 1.00 79.25 99 SER A N 1
ATOM 774 C CA . SER A 1 99 ? 5.399 10.089 -20.923 1.00 79.25 99 SER A CA 1
ATOM 775 C C . SER A 1 99 ? 3.928 9.873 -20.613 1.00 79.25 99 SER A C 1
ATOM 777 O O . SER A 1 99 ? 3.077 10.033 -21.482 1.00 79.25 99 SER A O 1
ATOM 779 N N . ALA A 1 100 ? 3.623 9.477 -19.387 1.00 72.06 100 ALA A N 1
ATOM 780 C CA . ALA A 1 100 ? 2.264 9.230 -18.933 1.00 72.06 100 ALA A CA 1
ATOM 781 C C . ALA A 1 100 ? 1.954 10.176 -17.778 1.00 72.06 100 ALA A C 1
ATOM 783 O O . ALA A 1 100 ? 2.725 10.228 -16.816 1.00 72.06 100 ALA A O 1
ATOM 784 N N . CYS A 1 101 ? 0.833 10.893 -17.853 1.00 66.19 101 CYS A N 1
ATOM 785 C CA . CYS A 1 101 ? 0.372 11.728 -16.753 1.00 66.19 101 CYS A CA 1
ATOM 786 C C . CYS A 1 101 ? -1.131 11.579 -16.523 1.00 66.19 101 CYS A C 1
ATOM 788 O O . CYS A 1 101 ? -1.913 11.390 -17.453 1.00 66.19 101 CYS A O 1
ATOM 790 N N . ARG A 1 102 ? -1.523 11.681 -15.251 1.00 58.81 102 ARG A N 1
ATOM 791 C CA . ARG A 1 102 ? -2.920 11.663 -14.813 1.00 58.81 102 ARG A CA 1
ATOM 792 C C . ARG A 1 102 ? -3.519 13.070 -14.706 1.00 58.81 102 ARG A C 1
ATOM 794 O O . ARG A 1 102 ? -4.725 13.212 -14.857 1.00 58.81 102 ARG A O 1
ATOM 801 N N . GLU A 1 103 ? -2.692 14.090 -14.469 1.00 59.41 103 GLU A N 1
ATOM 802 C CA . GLU A 1 103 ? -3.109 15.486 -14.287 1.00 59.41 103 GLU A CA 1
ATOM 803 C C . GLU A 1 103 ? -2.494 16.378 -15.377 1.00 59.41 103 GLU A C 1
ATOM 805 O O . GLU A 1 103 ? -1.305 16.295 -15.672 1.00 59.41 103 GLU A O 1
ATOM 810 N N . ILE A 1 104 ? -3.316 17.215 -16.015 1.00 56.06 104 ILE A N 1
ATOM 811 C CA . ILE A 1 104 ? -2.912 18.037 -17.173 1.00 56.06 104 ILE A CA 1
ATOM 812 C C . ILE A 1 104 ? -1.995 19.199 -16.750 1.00 56.06 104 ILE A C 1
ATOM 814 O O . ILE A 1 104 ? -1.099 19.588 -17.501 1.00 56.06 104 ILE A O 1
ATOM 818 N N . PHE A 1 105 ? -2.206 19.753 -15.550 1.00 52.19 105 PHE A N 1
ATOM 819 C CA . PHE A 1 105 ? -1.498 20.946 -15.084 1.00 52.19 105 PHE A CA 1
ATOM 820 C C . PHE A 1 105 ? -0.016 20.648 -14.807 1.00 52.19 105 PHE A C 1
ATOM 822 O O . PHE A 1 105 ? 0.315 19.719 -14.078 1.00 52.19 105 PHE A O 1
ATOM 829 N N . ASN A 1 106 ? 0.870 21.454 -15.401 1.00 59.41 106 ASN A N 1
ATOM 830 C CA . ASN A 1 106 ? 2.343 21.392 -15.350 1.00 59.41 106 ASN A CA 1
ATOM 831 C C . ASN A 1 106 ? 3.004 20.206 -16.076 1.00 59.41 106 ASN A C 1
ATOM 833 O O . ASN A 1 106 ? 4.181 20.287 -16.411 1.00 59.41 106 ASN A O 1
ATOM 837 N N . ALA A 1 107 ? 2.268 19.142 -16.412 1.00 59.41 107 ALA A N 1
ATOM 838 C CA . ALA A 1 107 ? 2.844 17.951 -17.042 1.00 59.41 107 ALA A CA 1
ATOM 839 C C . ALA A 1 107 ? 3.485 18.231 -18.412 1.00 59.41 107 ALA A C 1
ATOM 841 O O . ALA A 1 107 ? 4.513 17.645 -18.743 1.00 59.41 107 ALA A O 1
ATOM 842 N N . VAL A 1 108 ? 2.906 19.133 -19.210 1.00 62.88 108 VAL A N 1
ATOM 843 C CA . VAL A 1 108 ? 3.464 19.533 -20.516 1.00 62.88 108 VAL A CA 1
ATOM 844 C C . VAL A 1 108 ? 4.769 20.317 -20.343 1.00 62.88 108 VAL A C 1
ATOM 846 O O . VAL A 1 108 ? 5.734 20.052 -21.058 1.00 62.88 108 VAL A O 1
ATOM 849 N N . GLU A 1 109 ? 4.821 21.228 -19.367 1.00 64.44 109 GLU A N 1
ATOM 850 C CA . GLU A 1 109 ? 6.018 22.021 -19.055 1.00 64.44 109 GLU A CA 1
ATOM 851 C C . GLU A 1 109 ? 7.142 21.143 -18.488 1.00 64.44 109 GLU A C 1
ATOM 853 O O . GLU A 1 109 ? 8.274 21.208 -18.965 1.00 64.44 109 GLU A O 1
ATOM 858 N N . ASP A 1 110 ? 6.821 20.256 -17.543 1.00 66.50 110 ASP A N 1
ATOM 859 C CA . ASP A 1 110 ? 7.788 19.380 -16.869 1.00 66.50 110 ASP A CA 1
ATOM 860 C C . ASP A 1 110 ? 8.386 18.314 -17.805 1.00 66.50 110 ASP A C 1
ATOM 862 O O . ASP A 1 110 ? 9.494 17.822 -17.577 1.00 66.50 110 ASP A O 1
ATOM 866 N N . THR A 1 111 ? 7.652 17.929 -18.854 1.00 63.09 111 THR A N 1
ATOM 867 C CA . THR A 1 111 ? 8.076 16.891 -19.809 1.00 63.09 111 THR A CA 1
ATOM 868 C C . THR A 1 111 ? 8.600 17.450 -21.125 1.00 63.09 111 THR A C 1
ATOM 870 O O . THR A 1 111 ? 9.177 16.696 -21.910 1.00 63.09 111 THR A O 1
ATOM 873 N N . THR A 1 112 ? 8.422 18.750 -21.390 1.00 72.81 112 THR A N 1
ATOM 874 C CA . THR A 1 112 ? 8.712 19.383 -22.691 1.00 72.81 112 THR A CA 1
ATOM 875 C C . THR A 1 112 ? 8.085 18.618 -23.865 1.00 72.81 112 THR A C 1
ATOM 877 O O . THR A 1 112 ? 8.681 18.473 -24.933 1.00 72.81 112 THR A O 1
ATOM 880 N N . ALA A 1 113 ? 6.888 18.061 -23.644 1.00 73.62 113 ALA A N 1
ATOM 881 C CA . ALA A 1 113 ? 6.216 17.209 -24.613 1.00 73.62 113 ALA A CA 1
ATOM 882 C C . ALA A 1 113 ? 5.882 17.969 -25.897 1.00 73.62 113 ALA A C 1
ATOM 884 O O . ALA A 1 113 ? 5.242 19.019 -25.873 1.00 73.62 113 ALA A O 1
ATOM 885 N N . LYS A 1 114 ? 6.286 17.396 -27.032 1.00 75.56 114 LYS A N 1
ATOM 886 C CA . LYS A 1 114 ? 6.025 17.949 -28.366 1.00 75.56 114 LYS A CA 1
ATOM 887 C C . LYS A 1 114 ? 4.714 17.435 -28.955 1.00 75.56 114 LYS A C 1
ATOM 889 O O . LYS A 1 114 ? 4.113 18.092 -29.798 1.00 75.56 114 LYS A O 1
ATOM 894 N N . TYR A 1 115 ? 4.267 16.267 -28.498 1.00 75.81 115 TYR A N 1
ATOM 895 C CA . TYR A 1 115 ? 3.018 15.644 -28.922 1.00 75.81 115 TYR A CA 1
ATOM 896 C C . TYR A 1 115 ? 2.192 15.231 -27.709 1.00 75.81 115 TYR A C 1
ATOM 898 O O . TYR A 1 115 ? 2.739 14.858 -26.670 1.00 75.81 115 TYR A O 1
ATOM 906 N N . LEU A 1 116 ? 0.871 15.254 -27.870 1.00 75.38 116 LEU A N 1
ATOM 907 C CA . LEU A 1 116 ? -0.086 14.887 -26.836 1.00 75.38 116 LEU A CA 1
ATOM 908 C C . LEU A 1 116 ? -1.097 13.877 -27.383 1.00 75.38 116 LEU A C 1
ATOM 910 O O . LEU A 1 116 ? -1.673 14.080 -28.451 1.00 75.38 116 LEU A O 1
ATOM 914 N N . VAL A 1 117 ? -1.336 12.806 -26.632 1.00 71.69 117 VAL A N 1
ATOM 915 C CA . VAL A 1 117 ? -2.344 11.783 -26.925 1.00 71.69 117 VAL A CA 1
ATOM 916 C C . VAL A 1 117 ? -3.393 11.799 -25.825 1.00 71.69 117 VAL A C 1
ATOM 918 O O . VAL A 1 117 ? -3.064 11.671 -24.647 1.00 71.69 117 VAL A O 1
ATOM 921 N N . CYS A 1 118 ? -4.662 11.930 -26.200 1.00 67.81 118 CYS A N 1
ATOM 922 C CA . CYS A 1 118 ? -5.775 11.997 -25.259 1.00 67.81 118 CYS A CA 1
ATOM 923 C C . CYS A 1 118 ? -7.040 11.326 -25.801 1.00 67.81 118 CYS A C 1
ATOM 925 O O . CYS A 1 118 ? -7.169 11.080 -27.003 1.00 67.81 118 CYS A O 1
ATOM 927 N N . THR A 1 119 ? -7.983 11.030 -24.907 1.00 62.59 119 THR A N 1
ATOM 928 C CA . THR A 1 119 ? -9.334 10.598 -25.286 1.00 62.59 119 THR A CA 1
ATOM 929 C C . THR A 1 119 ? -10.183 11.787 -25.731 1.00 62.59 119 THR A C 1
ATOM 931 O O . THR A 1 119 ? -9.914 12.935 -25.380 1.00 62.59 119 THR A O 1
ATOM 934 N N . LYS A 1 120 ? -11.258 11.512 -26.484 1.00 60.28 120 LYS A N 1
ATOM 935 C CA . LYS A 1 120 ? -12.220 12.540 -26.928 1.00 60.28 120 LYS A CA 1
ATOM 936 C C . LYS A 1 120 ? -12.813 13.343 -25.766 1.00 60.28 120 LYS A C 1
ATOM 938 O O . LYS A 1 120 ? -13.096 14.519 -25.939 1.00 60.28 120 LYS A O 1
ATOM 943 N N . GLU A 1 121 ? -12.970 12.711 -24.610 1.00 54.66 121 GLU A N 1
ATOM 944 C CA . GLU A 1 121 ? -13.497 13.317 -23.382 1.00 54.66 121 GLU A CA 1
ATOM 945 C C . GLU A 1 121 ? -12.589 14.432 -22.846 1.00 54.66 121 GLU A C 1
ATOM 947 O O . GLU A 1 121 ? -13.084 15.441 -22.361 1.00 54.66 121 GLU A O 1
ATOM 952 N N . ASN A 1 122 ? -11.271 14.307 -23.027 1.00 54.16 122 ASN A N 1
ATOM 953 C CA . ASN A 1 122 ? -10.287 15.289 -22.561 1.00 54.16 122 ASN A CA 1
ATOM 954 C C . ASN A 1 122 ? -9.955 16.353 -23.626 1.00 54.16 122 ASN A C 1
ATOM 956 O O . ASN A 1 122 ? -9.140 17.246 -23.395 1.00 54.16 122 ASN A O 1
ATOM 960 N N . LEU A 1 123 ? -10.561 16.258 -24.815 1.00 54.66 123 LEU A N 1
ATOM 961 C CA . LEU A 1 123 ? -10.208 17.070 -25.978 1.00 54.66 123 LEU A CA 1
ATOM 962 C C . LEU A 1 123 ? -10.535 18.558 -25.784 1.00 54.66 123 LEU A C 1
ATOM 964 O O . LEU A 1 123 ? -9.802 19.406 -26.287 1.00 54.66 123 LEU A O 1
ATOM 968 N N . GLU A 1 124 ? -11.617 18.893 -25.077 1.00 52.78 124 GLU A N 1
ATOM 969 C CA . GLU A 1 124 ? -12.012 20.291 -24.839 1.00 52.78 124 GLU A CA 1
ATOM 970 C C . GLU A 1 124 ? -11.068 21.015 -23.875 1.00 52.78 124 GLU A C 1
ATOM 972 O O . GLU A 1 124 ? -10.726 22.174 -24.109 1.00 52.78 124 GLU A O 1
ATOM 977 N N . ASP A 1 125 ? -10.588 20.331 -22.837 1.00 52.44 125 ASP A N 1
ATOM 978 C CA . ASP A 1 125 ? -9.634 20.903 -21.882 1.00 52.44 125 ASP A CA 1
ATOM 979 C C . ASP A 1 125 ? -8.232 21.044 -22.476 1.00 52.44 125 ASP A C 1
ATOM 981 O O . ASP A 1 125 ? -7.510 21.986 -22.161 1.00 52.44 125 ASP A O 1
ATOM 985 N N . ILE A 1 126 ? -7.881 20.166 -23.413 1.00 52.34 126 ILE A N 1
ATOM 986 C CA . ILE A 1 126 ? -6.613 20.199 -24.144 1.00 52.34 126 ILE A CA 1
ATOM 987 C C . ILE A 1 126 ? -6.610 21.265 -25.247 1.00 52.34 126 ILE A C 1
ATOM 989 O O . ILE A 1 126 ? -5.598 21.930 -25.459 1.00 52.34 126 ILE A O 1
ATOM 993 N N . LYS A 1 127 ? -7.740 21.484 -25.931 1.00 53.47 127 LYS A N 1
ATOM 994 C CA . LYS A 1 127 ? -7.877 22.548 -26.943 1.00 53.47 127 LYS A CA 1
ATOM 995 C C . LYS A 1 127 ? -7.709 23.951 -26.363 1.00 53.47 127 LYS A C 1
ATOM 997 O O . LYS A 1 127 ? -7.242 24.828 -27.073 1.00 53.47 127 LYS A O 1
ATOM 1002 N N . LYS A 1 128 ? -8.019 24.157 -25.078 1.00 53.97 128 LYS A N 1
ATOM 1003 C CA . LYS A 1 128 ? -7.733 25.419 -24.367 1.00 53.97 128 LYS A CA 1
ATOM 1004 C C . LYS A 1 128 ? -6.226 25.689 -24.208 1.00 53.97 128 LYS A C 1
ATOM 1006 O O . LYS A 1 128 ? -5.855 26.805 -23.865 1.00 53.97 128 LYS A O 1
ATOM 1011 N N . ILE A 1 129 ? -5.381 24.674 -24.421 1.00 49.56 129 ILE A N 1
ATOM 1012 C CA . ILE A 1 129 ? -3.928 24.698 -24.196 1.00 49.56 129 ILE A CA 1
ATOM 1013 C C . ILE A 1 129 ? -3.140 24.648 -25.525 1.00 49.56 129 ILE A C 1
ATOM 1015 O O . ILE A 1 129 ? -1.997 25.095 -25.569 1.00 49.56 129 ILE A O 1
ATOM 1019 N N . ALA A 1 130 ? -3.718 24.133 -26.620 1.00 45.78 130 ALA A N 1
ATOM 1020 C CA . ALA A 1 130 ? -2.983 23.795 -27.844 1.00 45.78 130 ALA A CA 1
ATOM 1021 C C . ALA A 1 130 ? -3.510 24.505 -29.111 1.00 45.78 130 ALA A C 1
ATOM 1023 O O . ALA A 1 130 ? -4.283 23.930 -29.875 1.00 45.78 130 ALA A O 1
ATOM 1024 N N . ASP A 1 131 ? -3.008 25.714 -29.380 1.00 39.66 131 ASP A N 1
ATOM 1025 C CA . ASP A 1 131 ? -3.237 26.463 -30.634 1.00 39.66 131 ASP A CA 1
ATOM 1026 C C . ASP A 1 131 ? -2.251 26.098 -31.777 1.00 39.66 131 ASP A C 1
ATOM 1028 O O . ASP A 1 131 ? -2.255 26.730 -32.832 1.00 39.66 131 ASP A O 1
ATOM 1032 N N . SER A 1 132 ? -1.382 25.089 -31.621 1.00 42.41 132 SER A N 1
ATOM 1033 C CA . SER A 1 132 ? -0.212 24.910 -32.508 1.00 42.41 132 SER A CA 1
ATOM 1034 C C . SER A 1 132 ? 0.124 23.468 -32.931 1.00 42.41 132 SER A C 1
ATOM 1036 O O . SER A 1 132 ? 1.289 23.075 -32.920 1.00 42.41 132 SER A O 1
ATOM 1038 N N . LEU A 1 133 ? -0.854 22.664 -33.371 1.00 41.94 133 LEU A N 1
ATOM 1039 C CA . LEU A 1 133 ? -0.579 21.303 -33.874 1.00 41.94 133 LEU A CA 1
ATOM 1040 C C . LEU A 1 133 ? -0.771 21.172 -35.407 1.00 41.94 133 LEU A C 1
ATOM 1042 O O . LEU A 1 133 ? -1.866 21.440 -35.904 1.00 41.94 133 LEU A O 1
ATOM 1046 N N . PRO A 1 134 ? 0.262 20.760 -36.178 1.00 35.28 134 PRO A N 1
ATOM 1047 C CA . PRO A 1 134 ? 0.197 20.660 -37.642 1.00 35.28 134 PRO A CA 1
ATOM 1048 C C . PRO A 1 134 ? -0.469 19.372 -38.174 1.00 35.28 134 PRO A C 1
ATOM 1050 O O . PRO A 1 134 ? -0.471 18.327 -37.524 1.00 35.28 134 PRO A O 1
ATOM 1053 N N . GLN A 1 135 ? -1.022 19.462 -39.395 1.00 35.00 135 GLN A N 1
ATOM 1054 C CA . GLN A 1 135 ? -1.723 18.392 -40.129 1.00 35.00 135 GLN A CA 1
ATOM 1055 C C . GLN A 1 135 ? -0.778 17.426 -40.885 1.00 35.00 135 GLN A C 1
ATOM 1057 O O . GLN A 1 135 ? 0.299 17.814 -41.333 1.00 35.00 135 GLN A O 1
ATOM 1062 N N . ILE A 1 136 ? -1.228 16.173 -41.053 1.00 32.72 136 ILE A N 1
ATOM 1063 C CA . ILE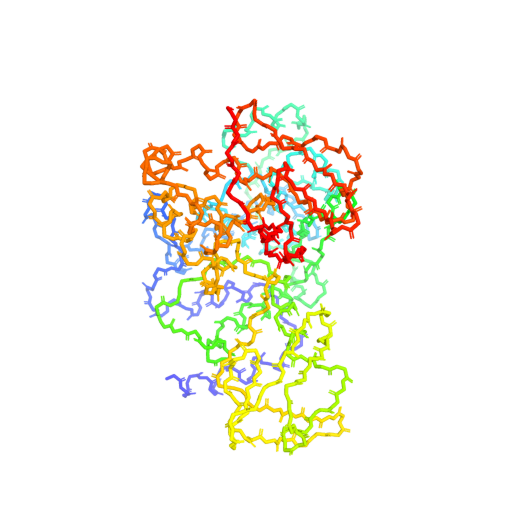 A 1 136 ? -0.471 14.982 -41.502 1.00 32.72 136 ILE A CA 1
ATOM 1064 C C . ILE A 1 136 ? -0.433 14.814 -43.035 1.00 32.72 136 ILE A C 1
ATOM 1066 O O . ILE A 1 136 ? -1.435 15.036 -43.715 1.00 32.72 136 ILE A O 1
ATOM 1070 N N . ARG A 1 137 ? 0.694 14.303 -43.564 1.00 26.72 137 ARG A N 1
ATOM 1071 C CA . ARG A 1 137 ? 0.849 13.710 -44.912 1.00 26.72 137 ARG A CA 1
ATOM 1072 C C . ARG A 1 137 ? 1.489 12.313 -44.820 1.00 26.72 137 ARG A C 1
ATOM 1074 O O . ARG A 1 137 ? 2.433 12.140 -44.060 1.00 26.72 137 ARG A O 1
ATOM 1081 N N . CYS A 1 138 ? 1.023 11.353 -45.625 1.00 23.80 138 CYS A N 1
ATOM 1082 C CA . CYS A 1 138 ? 1.492 9.958 -45.629 1.00 23.80 138 CYS A CA 1
ATOM 1083 C C . CYS A 1 138 ? 2.445 9.662 -46.800 1.00 23.80 138 CYS A C 1
ATOM 1085 O O . CYS A 1 138 ? 1.967 9.602 -47.928 1.00 23.80 138 CYS A O 1
ATOM 1087 N N . ASP A 1 139 ? 3.741 9.472 -46.517 1.00 28.56 139 ASP A N 1
ATOM 1088 C CA . ASP A 1 139 ? 4.643 8.483 -47.159 1.00 28.56 139 ASP A CA 1
ATOM 1089 C C . ASP A 1 139 ? 6.054 8.593 -46.537 1.00 28.56 139 ASP A C 1
ATOM 1091 O O . ASP A 1 139 ? 6.809 9.484 -46.924 1.00 28.56 139 ASP A O 1
ATOM 1095 N N . ILE A 1 140 ? 6.419 7.787 -45.521 1.00 37.06 140 ILE A N 1
ATOM 1096 C CA . ILE A 1 140 ? 7.772 7.853 -44.912 1.00 37.06 140 ILE A CA 1
ATOM 1097 C C . ILE A 1 140 ? 8.230 6.500 -44.322 1.00 37.06 140 ILE A C 1
ATOM 1099 O O . ILE A 1 140 ? 7.502 5.858 -43.565 1.00 37.06 140 ILE A O 1
ATOM 1103 N N . ASP A 1 141 ? 9.481 6.128 -44.615 1.00 40.00 141 ASP A N 1
ATOM 1104 C CA . ASP A 1 141 ? 10.266 5.080 -43.943 1.00 40.00 141 ASP A CA 1
ATOM 1105 C C . ASP A 1 141 ? 10.544 5.405 -42.458 1.00 40.00 141 ASP A C 1
ATOM 1107 O O . ASP A 1 141 ? 10.919 6.524 -42.102 1.00 40.00 141 ASP A O 1
ATOM 1111 N N . LEU A 1 142 ? 10.439 4.405 -41.575 1.00 40.62 142 LEU A N 1
ATOM 1112 C CA . LEU A 1 142 ? 10.741 4.555 -40.143 1.00 40.62 142 LEU A CA 1
ATOM 1113 C C . LEU A 1 142 ? 12.187 5.066 -39.898 1.00 40.62 142 LEU A C 1
ATOM 1115 O O . LEU A 1 142 ? 13.119 4.654 -40.597 1.00 40.62 142 LEU A O 1
ATOM 1119 N N . PRO A 1 143 ? 12.421 5.926 -38.884 1.00 45.41 143 PRO A N 1
ATOM 1120 C CA . PRO A 1 143 ? 13.728 6.529 -38.627 1.00 45.41 143 PRO A CA 1
ATOM 1121 C C . PRO A 1 143 ? 14.826 5.510 -38.259 1.00 45.41 143 PRO A C 1
ATOM 1123 O O . PRO A 1 143 ? 14.583 4.409 -37.762 1.00 45.41 143 PRO A O 1
ATOM 1126 N N . LYS A 1 144 ? 16.087 5.905 -38.504 1.00 52.25 144 LYS A N 1
ATOM 1127 C CA . LYS A 1 144 ? 17.304 5.087 -38.316 1.00 52.25 144 LYS A CA 1
ATOM 1128 C C . LYS A 1 144 ? 17.490 4.590 -36.866 1.00 52.25 144 LYS A C 1
ATOM 1130 O O . LYS A 1 144 ? 17.332 5.350 -35.918 1.00 52.25 144 LYS A O 1
ATOM 1135 N N . ARG A 1 145 ? 17.923 3.319 -36.751 1.00 56.34 145 ARG A N 1
ATOM 1136 C CA . ARG A 1 145 ? 18.297 2.513 -35.556 1.00 56.34 145 ARG A CA 1
ATOM 1137 C C . ARG A 1 145 ? 18.266 3.240 -34.193 1.00 56.34 145 ARG A C 1
ATOM 1139 O O . ARG A 1 145 ? 19.217 3.925 -33.824 1.00 56.34 145 ARG A O 1
ATOM 1146 N N . VAL A 1 146 ? 17.237 2.936 -33.398 1.00 56.75 146 VAL A N 1
ATOM 1147 C CA . VAL A 1 146 ? 17.197 3.153 -31.938 1.00 56.75 146 VAL A CA 1
ATOM 1148 C C . VAL A 1 146 ? 18.301 2.330 -31.254 1.00 56.75 146 VAL A C 1
ATOM 1150 O O . VAL A 1 146 ? 18.432 1.134 -31.515 1.00 56.75 146 VAL A O 1
ATOM 1153 N N . ASN A 1 147 ? 19.088 2.943 -30.374 1.00 64.38 147 ASN A N 1
ATOM 1154 C CA . ASN A 1 147 ? 20.061 2.298 -29.496 1.00 64.38 147 ASN A CA 1
ATOM 1155 C C . ASN A 1 147 ? 19.413 1.994 -28.140 1.00 64.38 147 ASN A C 1
ATOM 1157 O O . ASN A 1 147 ? 19.175 2.898 -27.342 1.00 64.38 147 ASN A O 1
ATOM 1161 N N . CYS A 1 148 ? 19.173 0.716 -27.838 1.00 55.53 148 CYS A N 1
ATOM 1162 C CA . CYS A 1 148 ? 18.459 0.358 -26.617 1.00 55.53 148 CYS A CA 1
ATOM 1163 C C . CYS A 1 148 ? 19.197 0.685 -25.323 1.00 55.53 148 CYS A C 1
ATOM 1165 O O . CYS A 1 148 ? 18.557 0.781 -24.277 1.00 55.53 148 CYS A O 1
ATOM 1167 N N . GLU A 1 149 ? 20.525 0.783 -25.348 1.00 55.44 149 GLU A N 1
ATOM 1168 C CA . GLU A 1 149 ? 21.285 0.987 -24.117 1.00 55.44 149 GLU A CA 1
ATOM 1169 C C . GLU A 1 149 ? 21.175 2.424 -23.621 1.00 55.44 149 GLU A C 1
ATOM 1171 O O . GLU A 1 149 ? 20.994 2.647 -22.422 1.00 55.44 149 GLU A O 1
ATOM 1176 N N . THR A 1 150 ? 21.267 3.374 -24.550 1.00 66.50 150 THR A N 1
ATOM 1177 C CA . THR A 1 150 ? 21.450 4.795 -24.244 1.00 66.50 150 THR A CA 1
ATOM 1178 C C . THR A 1 150 ? 20.233 5.647 -24.561 1.00 66.50 150 THR A C 1
ATOM 1180 O O . THR A 1 150 ? 20.065 6.690 -23.938 1.00 66.50 150 THR A O 1
ATOM 1183 N N . ASP A 1 151 ? 19.395 5.243 -25.519 1.00 68.75 151 ASP A N 1
ATOM 1184 C CA . ASP A 1 151 ? 18.242 6.054 -25.897 1.00 68.75 151 ASP A CA 1
ATOM 1185 C C . ASP A 1 151 ? 17.136 5.941 -24.848 1.00 68.75 151 ASP A C 1
ATOM 1187 O O . ASP A 1 151 ? 16.853 4.860 -24.313 1.00 68.75 151 ASP A O 1
ATOM 1191 N N . MET A 1 152 ? 16.507 7.081 -24.565 1.00 75.06 152 MET A N 1
ATOM 1192 C CA . MET A 1 152 ? 15.367 7.160 -23.662 1.00 75.06 152 MET A CA 1
ATOM 1193 C C . MET A 1 152 ? 14.141 6.518 -24.310 1.00 75.06 152 MET A C 1
ATOM 1195 O O . MET A 1 152 ? 13.827 6.790 -25.463 1.00 75.06 152 MET A O 1
ATOM 1199 N N . ALA A 1 153 ? 13.446 5.692 -23.536 1.00 65.31 153 ALA A N 1
ATOM 1200 C CA . ALA A 1 153 ? 12.194 5.051 -23.919 1.00 65.31 153 ALA A CA 1
ATOM 1201 C C . ALA A 1 153 ? 10.998 5.680 -23.203 1.00 65.31 153 ALA A C 1
ATOM 1203 O O . ALA A 1 153 ? 9.934 5.834 -23.795 1.00 65.31 153 ALA A O 1
ATOM 1204 N N . ALA A 1 154 ? 11.178 6.030 -21.924 1.00 70.75 154 ALA A N 1
ATOM 1205 C CA . ALA A 1 154 ? 10.107 6.538 -21.080 1.00 70.75 154 ALA A CA 1
ATOM 1206 C C . ALA A 1 154 ? 10.577 7.664 -20.157 1.00 70.75 154 ALA A C 1
ATOM 1208 O O . ALA A 1 154 ? 11.680 7.607 -19.601 1.00 70.75 154 ALA A O 1
ATOM 1209 N N . LEU A 1 155 ? 9.684 8.627 -19.941 1.00 75.44 155 LEU A N 1
ATOM 1210 C CA . LEU A 1 155 ? 9.792 9.683 -18.943 1.00 75.44 155 LEU A CA 1
ATOM 1211 C C . LEU A 1 155 ? 8.592 9.579 -17.994 1.00 75.44 155 LEU A C 1
ATOM 1213 O O . LEU A 1 155 ? 7.496 10.044 -18.306 1.00 75.44 155 LEU A O 1
ATOM 1217 N N . LEU A 1 156 ? 8.776 8.916 -16.852 1.00 72.69 156 LEU A N 1
ATOM 1218 C CA . LEU A 1 156 ? 7.690 8.646 -15.904 1.00 72.69 156 LEU A CA 1
ATOM 1219 C C . LEU A 1 156 ? 7.667 9.701 -14.801 1.00 72.69 156 LEU A C 1
ATOM 1221 O O . LEU A 1 156 ? 8.669 9.901 -14.119 1.00 72.69 156 LEU A O 1
ATOM 1225 N N . LEU A 1 157 ? 6.528 10.357 -14.603 1.00 62.97 157 LEU A N 1
ATOM 1226 C CA . LEU A 1 157 ? 6.369 11.358 -13.555 1.00 62.97 157 LEU A CA 1
ATOM 1227 C C . LEU A 1 157 ? 6.061 10.671 -12.219 1.00 62.97 157 LEU A C 1
ATOM 1229 O O . LEU A 1 157 ? 5.088 9.932 -12.093 1.00 62.97 157 LEU A O 1
ATOM 1233 N N . SER A 1 158 ? 6.905 10.910 -11.217 1.00 65.56 158 SER A N 1
ATOM 1234 C CA . SER A 1 158 ? 6.664 10.482 -9.833 1.00 65.56 158 SER A CA 1
ATOM 1235 C C . SER A 1 158 ? 6.182 11.660 -8.997 1.00 65.56 158 SER A C 1
ATOM 1237 O O . SER A 1 158 ? 6.690 12.762 -9.174 1.00 65.56 158 SER A O 1
ATOM 1239 N N . SER A 1 159 ? 5.245 11.449 -8.069 1.00 56.31 159 SER A N 1
ATOM 1240 C CA . SER A 1 159 ? 4.615 12.526 -7.283 1.00 56.31 159 SER A CA 1
ATOM 1241 C C . SER A 1 159 ? 5.594 13.363 -6.446 1.00 56.31 159 SER A C 1
ATOM 1243 O O . SER A 1 159 ? 5.298 14.519 -6.162 1.00 56.31 159 SER A O 1
ATOM 1245 N N . GLY A 1 160 ? 6.781 12.832 -6.126 1.00 50.44 160 GLY A N 1
ATOM 1246 C CA . GLY A 1 160 ? 7.859 13.553 -5.446 1.00 50.44 160 GLY A CA 1
ATOM 1247 C C . GLY A 1 160 ? 7.523 13.961 -4.002 1.00 50.44 160 GLY A C 1
ATOM 1248 O O . GLY A 1 160 ? 6.418 14.370 -3.673 1.00 50.44 160 GLY A O 1
ATOM 1249 N N . SER A 1 161 ? 8.506 13.928 -3.100 1.00 40.50 161 SER A N 1
ATOM 1250 C CA . SER A 1 161 ? 8.314 14.383 -1.707 1.00 40.50 161 SER A CA 1
ATOM 1251 C C . SER A 1 161 ? 8.043 15.891 -1.566 1.00 40.50 161 SER A C 1
ATOM 1253 O O . SER A 1 161 ? 7.694 16.357 -0.488 1.00 40.50 161 SER A O 1
ATOM 1255 N N . THR A 1 162 ? 8.223 16.660 -2.643 1.00 51.44 162 THR A N 1
ATOM 1256 C CA . THR A 1 162 ? 8.156 18.128 -2.676 1.00 51.44 162 THR A CA 1
ATOM 1257 C C . THR A 1 162 ? 6.868 18.669 -3.307 1.00 51.44 162 THR A C 1
ATOM 1259 O O . THR A 1 162 ? 6.772 19.874 -3.518 1.00 51.44 162 THR A O 1
ATOM 1262 N N . GLY A 1 163 ? 5.908 17.806 -3.666 1.00 51.06 163 GLY A N 1
ATOM 1263 C CA . GLY A 1 163 ? 4.646 18.205 -4.311 1.00 51.06 163 GLY A CA 1
ATOM 1264 C C . GLY A 1 163 ? 4.774 18.656 -5.773 1.00 51.06 163 GLY A C 1
ATOM 1265 O O . GLY A 1 163 ? 3.781 19.046 -6.376 1.00 51.06 163 GLY A O 1
ATOM 1266 N N . ARG A 1 164 ? 5.982 18.595 -6.354 1.00 51.38 164 ARG A N 1
ATOM 1267 C CA . ARG A 1 164 ? 6.225 18.749 -7.795 1.00 51.38 164 ARG A CA 1
ATOM 1268 C C . ARG A 1 164 ? 6.634 17.403 -8.390 1.00 51.38 164 ARG A C 1
ATOM 1270 O O . ARG A 1 164 ? 7.528 16.770 -7.808 1.00 51.38 164 ARG A O 1
ATOM 1277 N N . PRO A 1 165 ? 6.044 16.986 -9.523 1.00 57.69 165 PRO A N 1
ATOM 1278 C CA . PRO A 1 165 ? 6.402 15.731 -10.153 1.00 57.69 165 PRO A CA 1
ATOM 1279 C C . PRO A 1 165 ? 7.886 15.692 -10.534 1.00 57.69 165 PRO A C 1
ATOM 1281 O O . PRO A 1 165 ? 8.413 16.634 -11.119 1.00 57.69 165 PRO A O 1
ATOM 1284 N N . LYS A 1 166 ? 8.585 14.603 -10.199 1.00 61.56 166 LYS A N 1
ATOM 1285 C CA . LYS A 1 166 ? 9.979 14.386 -10.617 1.00 61.56 166 LYS A CA 1
ATOM 1286 C C . LYS A 1 166 ? 10.016 13.403 -11.787 1.00 61.56 166 LYS A C 1
ATOM 1288 O O . LYS A 1 166 ? 9.530 12.277 -11.608 1.00 61.56 166 LYS A O 1
ATOM 1293 N N . PRO A 1 167 ? 10.599 13.778 -12.942 1.00 62.41 167 PRO A N 1
ATOM 1294 C CA . PRO A 1 167 ? 10.715 12.879 -14.078 1.00 62.41 167 PRO A CA 1
ATOM 1295 C C . PRO A 1 167 ? 11.757 11.787 -13.813 1.00 62.41 167 PRO A C 1
ATOM 1297 O O . PRO A 1 167 ? 12.899 12.053 -13.439 1.00 62.41 167 PRO A O 1
ATOM 1300 N N . ILE A 1 168 ? 11.357 10.539 -14.028 1.00 72.12 168 ILE A N 1
ATOM 1301 C CA . ILE A 1 168 ? 12.209 9.354 -13.975 1.00 72.12 168 ILE A CA 1
ATOM 1302 C C . ILE A 1 168 ? 12.496 8.925 -15.410 1.00 72.12 168 ILE A C 1
ATOM 1304 O O . ILE A 1 168 ? 11.597 8.498 -16.136 1.00 72.12 168 ILE A O 1
ATOM 1308 N N . ILE A 1 169 ? 13.765 9.010 -15.797 1.00 77.62 169 ILE A N 1
ATOM 1309 C CA . ILE A 1 169 ? 14.237 8.616 -17.124 1.00 77.62 169 ILE A CA 1
ATOM 1310 C C . ILE A 1 169 ? 14.467 7.103 -17.157 1.00 77.62 169 ILE A C 1
ATOM 1312 O O . ILE A 1 169 ? 15.126 6.539 -16.279 1.00 77.62 169 ILE A O 1
ATOM 1316 N N . ARG A 1 170 ? 13.954 6.438 -18.193 1.00 68.00 170 ARG A N 1
ATOM 1317 C CA . ARG A 1 170 ? 14.215 5.021 -18.474 1.00 68.00 170 ARG A CA 1
ATOM 1318 C C . ARG A 1 170 ? 14.729 4.853 -19.893 1.00 68.00 170 ARG A C 1
ATOM 1320 O O . ARG A 1 170 ? 14.101 5.344 -20.829 1.00 68.00 170 ARG A O 1
ATOM 1327 N N . SER A 1 171 ? 15.818 4.103 -20.061 1.00 73.62 171 SER A N 1
ATOM 1328 C CA . SER A 1 171 ? 16.231 3.638 -21.387 1.00 73.62 171 SER A CA 1
ATOM 1329 C C . SER A 1 171 ? 15.439 2.405 -21.812 1.00 73.62 171 SER A C 1
ATOM 1331 O O . SER A 1 171 ? 14.825 1.721 -20.984 1.00 73.62 171 SER A O 1
ATOM 1333 N N . HIS A 1 172 ? 15.486 2.066 -23.098 1.00 62.75 172 HIS A N 1
ATOM 1334 C CA . HIS A 1 172 ? 14.861 0.836 -23.593 1.00 62.75 172 HIS A CA 1
ATOM 1335 C C . HIS A 1 172 ? 15.421 -0.414 -22.893 1.00 62.75 172 HIS A C 1
ATOM 1337 O O . HIS A 1 172 ? 14.665 -1.334 -22.599 1.00 62.75 172 HIS A O 1
ATOM 1343 N N . LYS A 1 173 ? 16.716 -0.437 -22.543 1.00 62.00 173 LYS A N 1
ATOM 1344 C CA . LYS A 1 173 ? 17.342 -1.512 -21.758 1.00 62.00 173 LYS A CA 1
ATOM 1345 C C . LYS A 1 173 ? 16.688 -1.676 -20.389 1.00 62.00 173 LYS A C 1
ATOM 1347 O O . LYS A 1 173 ? 16.476 -2.804 -19.958 1.00 62.00 173 LYS A O 1
ATOM 1352 N N . ASN A 1 174 ? 16.331 -0.582 -19.711 1.00 61.31 174 ASN A N 1
ATOM 1353 C CA . ASN A 1 174 ? 15.613 -0.680 -18.438 1.00 61.31 174 ASN A CA 1
ATOM 1354 C C . ASN A 1 174 ? 14.219 -1.290 -18.614 1.00 61.31 174 ASN A C 1
ATOM 1356 O O . ASN A 1 174 ? 13.824 -2.126 -17.806 1.00 61.31 174 ASN A O 1
ATOM 1360 N N . VAL A 1 175 ? 13.501 -0.897 -19.670 1.00 61.84 175 VAL A N 1
ATOM 1361 C CA . VAL A 1 175 ? 12.163 -1.426 -19.980 1.00 61.84 175 VAL A CA 1
ATOM 1362 C C . VAL A 1 175 ? 12.235 -2.916 -20.342 1.00 61.84 175 VAL A C 1
ATOM 1364 O O . VAL A 1 175 ? 11.479 -3.717 -19.802 1.00 61.84 175 VAL A O 1
ATOM 1367 N N . ILE A 1 176 ? 13.193 -3.313 -21.183 1.00 58.22 176 ILE A N 1
ATOM 1368 C CA . ILE A 1 176 ? 13.404 -4.709 -21.596 1.00 58.22 176 ILE A CA 1
ATOM 1369 C C . ILE A 1 176 ? 13.823 -5.584 -20.404 1.00 58.22 176 ILE A C 1
ATOM 1371 O O . ILE A 1 176 ? 13.268 -6.665 -20.205 1.00 58.22 176 ILE A O 1
ATOM 1375 N N . ASN A 1 177 ? 14.746 -5.116 -19.560 1.00 56.91 177 ASN A N 1
ATOM 1376 C CA . ASN A 1 177 ? 15.159 -5.861 -18.367 1.00 56.91 177 ASN A CA 1
ATOM 1377 C C . ASN A 1 177 ? 13.995 -6.078 -17.392 1.00 56.91 177 ASN A C 1
ATOM 1379 O O . ASN A 1 177 ? 13.879 -7.160 -16.823 1.00 56.91 177 ASN A O 1
ATOM 1383 N N . LEU A 1 178 ? 13.111 -5.085 -17.242 1.00 57.78 178 LEU A N 1
ATOM 1384 C CA . LEU A 1 178 ? 11.895 -5.230 -16.445 1.00 57.78 178 LEU A CA 1
ATOM 1385 C C . LEU A 1 178 ? 10.994 -6.337 -17.016 1.00 57.78 178 LEU A C 1
ATOM 1387 O O . LEU A 1 178 ? 10.513 -7.177 -16.266 1.00 57.78 178 LEU A O 1
ATOM 1391 N N . THR A 1 179 ? 10.818 -6.402 -18.340 1.00 53.94 179 THR A N 1
ATOM 1392 C CA . THR A 1 179 ? 10.031 -7.482 -18.965 1.00 53.94 179 THR A CA 1
ATOM 1393 C C . THR A 1 179 ? 10.663 -8.865 -18.799 1.00 53.94 179 THR A C 1
ATOM 1395 O O . THR A 1 179 ? 9.944 -9.827 -18.551 1.00 53.94 179 THR A O 1
ATOM 1398 N N . HIS A 1 180 ? 11.995 -8.973 -18.857 1.00 50.53 180 HIS A N 1
ATOM 1399 C CA . HIS A 1 180 ? 12.698 -10.235 -18.607 1.00 50.53 180 HIS A CA 1
ATOM 1400 C C . HIS A 1 180 ? 12.578 -10.704 -17.159 1.00 50.53 180 HIS A C 1
ATOM 1402 O O . HIS A 1 180 ? 12.455 -11.900 -16.918 1.00 50.53 180 HIS A O 1
ATOM 1408 N N . GLN A 1 181 ? 12.562 -9.778 -16.198 1.00 50.25 181 GLN A N 1
ATOM 1409 C CA . GLN A 1 181 ? 12.344 -10.106 -14.792 1.00 50.25 181 GLN A CA 1
ATOM 1410 C C . GLN A 1 181 ? 11.013 -10.851 -14.588 1.00 50.25 181 GLN A C 1
ATOM 1412 O O . GLN A 1 181 ? 10.968 -11.819 -13.834 1.00 50.25 181 GLN A O 1
ATOM 1417 N N . TYR A 1 182 ? 9.965 -10.457 -15.319 1.00 47.91 182 TYR A N 1
ATOM 1418 C CA . TYR A 1 182 ? 8.650 -11.105 -15.285 1.00 47.91 182 TYR A CA 1
ATOM 1419 C C . TYR A 1 182 ? 8.573 -12.432 -16.061 1.00 47.91 182 TYR A C 1
ATOM 1421 O O . TYR A 1 182 ? 7.631 -13.192 -15.863 1.00 47.91 182 TYR A O 1
ATOM 1429 N N . GLN A 1 183 ? 9.546 -12.736 -16.926 1.00 44.22 183 GLN A N 1
ATOM 1430 C CA . GLN A 1 183 ? 9.628 -14.019 -17.643 1.00 44.22 183 GLN A CA 1
ATOM 1431 C C . GLN A 1 183 ? 10.252 -15.145 -16.807 1.00 44.22 183 GLN A C 1
ATOM 1433 O O . GLN A 1 183 ? 10.307 -16.279 -17.276 1.00 44.22 183 GLN A O 1
ATOM 1438 N N . HIS A 1 184 ? 10.688 -14.835 -15.584 1.00 49.91 184 HIS A N 1
ATOM 1439 C CA . HIS A 1 184 ? 11.214 -15.787 -14.608 1.00 49.91 184 HIS A CA 1
ATOM 1440 C C . HIS A 1 184 ? 10.331 -15.840 -13.349 1.00 49.91 184 HIS A C 1
ATOM 1442 O O . HIS A 1 184 ? 10.792 -15.465 -12.268 1.00 49.91 184 HIS A O 1
ATOM 1448 N N . PRO A 1 185 ? 9.051 -16.247 -13.462 1.00 46.00 185 PRO A N 1
ATOM 1449 C CA . PRO A 1 185 ? 8.106 -16.296 -12.341 1.00 46.00 185 PRO A CA 1
ATOM 1450 C C . PRO A 1 185 ? 8.606 -17.143 -11.160 1.00 46.00 185 PRO A C 1
ATOM 1452 O O . PRO A 1 185 ? 8.264 -16.856 -10.014 1.00 46.00 185 PRO A O 1
ATOM 1455 N N . GLU A 1 186 ? 9.480 -18.118 -11.417 1.00 44.09 186 GLU A N 1
ATOM 1456 C CA . GLU A 1 186 ? 10.144 -18.959 -10.421 1.00 44.09 186 GLU A CA 1
ATOM 1457 C C . GLU A 1 186 ? 11.043 -18.185 -9.446 1.00 44.09 186 GLU A C 1
ATOM 1459 O O . GLU A 1 186 ? 11.186 -18.593 -8.297 1.00 44.09 186 GLU A O 1
ATOM 1464 N N . ILE A 1 187 ? 11.610 -17.050 -9.866 1.00 44.72 187 ILE A N 1
ATOM 1465 C CA . ILE A 1 187 ? 12.413 -16.174 -8.994 1.00 44.72 187 ILE A CA 1
ATOM 1466 C C . ILE A 1 187 ? 11.509 -15.440 -7.988 1.00 44.72 187 ILE A C 1
ATOM 1468 O O . ILE A 1 187 ? 11.970 -14.981 -6.946 1.00 44.72 187 ILE A O 1
ATOM 1472 N N . TRP A 1 188 ? 10.213 -15.348 -8.292 1.00 45.50 188 TRP A N 1
ATOM 1473 C CA . TRP A 1 188 ? 9.242 -14.501 -7.602 1.00 45.50 188 TRP A CA 1
ATOM 1474 C C . TRP A 1 188 ? 8.113 -15.299 -6.931 1.00 45.50 188 TRP A C 1
ATOM 1476 O O . TRP A 1 188 ? 7.175 -14.697 -6.417 1.00 45.50 188 TRP A O 1
ATOM 1486 N N . GLY A 1 189 ? 8.175 -16.638 -6.953 1.00 43.28 189 GLY A N 1
ATOM 1487 C CA . GLY A 1 189 ? 7.129 -17.510 -6.401 1.00 43.28 189 GLY A CA 1
ATOM 1488 C C . GLY A 1 189 ? 5.774 -17.391 -7.112 1.00 43.28 189 GLY A C 1
ATOM 1489 O O . GLY A 1 189 ? 4.740 -17.710 -6.529 1.00 43.28 189 GLY A O 1
ATOM 1490 N N . LEU A 1 190 ? 5.758 -16.897 -8.354 1.00 45.16 190 LEU A N 1
ATOM 1491 C CA . LEU A 1 190 ? 4.528 -16.635 -9.098 1.00 45.16 190 LEU A CA 1
ATOM 1492 C C . LEU A 1 190 ? 4.015 -17.916 -9.754 1.00 45.16 190 LEU A C 1
ATOM 1494 O O . LEU A 1 190 ? 4.786 -18.720 -10.274 1.00 45.16 190 LEU A O 1
ATOM 1498 N N . THR A 1 191 ? 2.696 -18.093 -9.736 1.00 49.34 191 THR A N 1
ATOM 1499 C CA . THR A 1 191 ? 2.018 -19.265 -10.304 1.00 49.34 191 THR A CA 1
ATOM 1500 C C . THR A 1 191 ? 1.160 -18.858 -11.496 1.00 49.34 191 THR A C 1
ATOM 1502 O O . THR A 1 191 ? 0.828 -17.687 -11.659 1.00 49.34 191 THR A O 1
ATOM 1505 N N . ASP A 1 192 ? 0.698 -19.831 -12.281 1.00 42.28 192 ASP A N 1
ATOM 1506 C CA . ASP A 1 192 ? -0.202 -19.599 -13.423 1.00 42.28 192 ASP A CA 1
ATOM 1507 C C . ASP A 1 192 ? -1.565 -18.980 -13.032 1.00 42.28 192 ASP A C 1
ATOM 1509 O O . ASP A 1 192 ? -2.360 -18.616 -13.898 1.00 42.28 192 ASP A O 1
ATOM 1513 N N . LYS A 1 193 ? -1.858 -18.869 -11.727 1.00 37.62 193 LYS A N 1
ATOM 1514 C CA . LYS A 1 193 ? -3.050 -18.206 -11.172 1.00 37.62 193 LYS A CA 1
ATOM 1515 C C . LYS A 1 193 ? -2.785 -16.776 -10.693 1.00 37.62 193 LYS A C 1
ATOM 1517 O O . LYS A 1 193 ? -3.726 -16.091 -10.299 1.00 37.62 193 LYS A O 1
ATOM 1522 N N . SER A 1 194 ? -1.532 -16.334 -10.682 1.00 36.81 194 SER A N 1
ATOM 1523 C CA . SER A 1 194 ? -1.146 -15.020 -10.180 1.00 36.81 194 SER A CA 1
ATOM 1524 C C . SER A 1 194 ? -1.527 -13.934 -11.194 1.00 36.81 194 SER A C 1
ATOM 1526 O O . SER A 1 194 ? -1.035 -13.909 -12.321 1.00 36.81 194 SER A O 1
ATOM 1528 N N . VAL A 1 195 ? -2.430 -13.032 -10.800 1.00 34.72 195 VAL A N 1
ATOM 1529 C CA . VAL A 1 195 ? -2.812 -11.852 -11.587 1.00 34.72 195 VAL A CA 1
ATOM 1530 C C . VAL A 1 195 ? -1.974 -10.672 -11.105 1.00 34.72 195 VAL A C 1
ATOM 1532 O O . VAL A 1 195 ? -2.042 -10.302 -9.937 1.00 34.72 195 VAL A O 1
ATOM 1535 N N . HIS A 1 196 ? -1.183 -10.076 -11.998 1.00 38.94 196 HIS A N 1
ATOM 1536 C CA . HIS A 1 196 ? -0.328 -8.934 -11.674 1.00 38.94 196 HIS A CA 1
ATOM 1537 C C . HIS A 1 196 ? -0.811 -7.669 -12.374 1.00 38.94 196 HIS A C 1
ATOM 1539 O O . HIS A 1 196 ? -0.931 -7.638 -13.600 1.00 38.94 196 HIS A O 1
ATOM 1545 N N . SER A 1 197 ? -1.018 -6.598 -11.607 1.00 33.25 197 SER A N 1
ATOM 1546 C CA . SER A 1 197 ? -1.037 -5.247 -12.157 1.00 33.25 197 SER A CA 1
ATOM 1547 C C . SER A 1 197 ? 0.407 -4.743 -12.219 1.00 33.25 197 SER A C 1
ATOM 1549 O O . SER A 1 197 ? 1.165 -4.806 -11.252 1.00 33.25 197 SER A O 1
ATOM 1551 N N . CYS A 1 198 ? 0.838 -4.299 -13.398 1.00 34.81 198 CYS A N 1
ATOM 1552 C CA . CYS A 1 198 ? 2.174 -3.744 -13.577 1.00 34.81 198 CYS A CA 1
ATOM 1553 C C . CYS A 1 198 ? 2.189 -2.333 -12.978 1.00 34.81 198 CYS A C 1
ATOM 1555 O O . CYS A 1 198 ? 1.915 -1.370 -13.692 1.00 34.81 198 CYS A O 1
ATOM 1557 N N . GLN A 1 199 ? 2.455 -2.195 -11.676 1.00 40.22 199 GLN A N 1
ATOM 1558 C CA . GLN A 1 199 ? 2.691 -0.886 -11.067 1.00 40.22 199 GLN A CA 1
ATOM 1559 C C . GLN A 1 199 ? 3.882 -0.880 -10.098 1.00 40.22 199 GLN A C 1
ATOM 1561 O O . GLN A 1 199 ? 3.987 -1.675 -9.175 1.00 40.22 199 GLN A O 1
ATOM 1566 N N . ASN A 1 200 ? 4.748 0.111 -10.337 1.00 42.81 200 ASN A N 1
ATOM 1567 C CA . ASN A 1 200 ? 5.854 0.615 -9.522 1.00 42.81 200 ASN A CA 1
ATOM 1568 C C . ASN A 1 200 ? 7.125 -0.240 -9.346 1.00 42.81 200 ASN A C 1
ATOM 1570 O O . ASN A 1 200 ? 7.239 -1.101 -8.480 1.00 42.81 200 ASN A O 1
ATOM 1574 N N . THR A 1 201 ? 8.200 0.185 -10.031 1.00 46.38 201 THR A N 1
ATOM 1575 C CA . THR A 1 201 ? 9.588 -0.229 -9.730 1.00 46.38 201 THR A CA 1
ATOM 1576 C C . THR A 1 201 ? 10.004 0.089 -8.287 1.00 46.38 201 THR A C 1
ATOM 1578 O O . THR A 1 201 ? 10.943 -0.518 -7.778 1.00 46.38 201 THR A O 1
ATOM 1581 N N . PHE A 1 202 ? 9.316 1.030 -7.631 1.00 44.59 202 PHE A N 1
ATOM 1582 C CA . PHE A 1 202 ? 9.520 1.354 -6.221 1.00 44.59 202 PHE A CA 1
ATOM 1583 C C . PHE A 1 202 ? 9.304 0.123 -5.327 1.00 44.59 202 PHE A C 1
ATOM 1585 O O . PHE A 1 202 ? 10.200 -0.228 -4.560 1.00 44.59 202 PHE A O 1
ATOM 1592 N N . CYS A 1 203 ? 8.203 -0.613 -5.526 1.00 52.47 203 CYS A N 1
ATOM 1593 C CA . CYS A 1 203 ? 7.889 -1.818 -4.758 1.00 52.47 203 CYS A CA 1
ATOM 1594 C C . CYS A 1 203 ? 8.976 -2.894 -4.912 1.00 52.47 203 CYS A C 1
ATOM 1596 O O . CYS A 1 203 ? 9.350 -3.530 -3.931 1.00 52.47 203 CYS A O 1
ATOM 1598 N N . HIS A 1 204 ? 9.563 -3.037 -6.108 1.00 58.75 204 HIS A N 1
ATOM 1599 C CA . HIS A 1 204 ? 10.656 -3.989 -6.355 1.00 58.75 204 HIS A CA 1
ATOM 1600 C C . HIS A 1 204 ? 11.933 -3.631 -5.585 1.00 58.75 204 HIS A C 1
ATOM 1602 O O . HIS A 1 204 ? 12.563 -4.503 -4.987 1.00 58.75 204 HIS A O 1
ATOM 1608 N N . SER A 1 205 ? 12.337 -2.355 -5.594 1.00 64.50 205 SER A N 1
ATOM 1609 C CA . SER A 1 205 ? 13.544 -1.930 -4.876 1.00 64.50 205 SER A CA 1
ATOM 1610 C C . SER A 1 205 ? 13.385 -2.030 -3.362 1.00 64.50 205 SER A C 1
ATOM 1612 O O . SER A 1 205 ? 14.314 -2.474 -2.692 1.00 64.50 205 SER A O 1
ATOM 1614 N N . THR A 1 206 ? 12.217 -1.659 -2.841 1.00 66.44 206 THR A N 1
ATOM 1615 C CA . THR A 1 206 ? 11.870 -1.727 -1.416 1.00 66.44 206 THR A CA 1
ATOM 1616 C C . THR A 1 206 ? 11.839 -3.180 -0.945 1.00 66.44 206 THR A C 1
ATOM 1618 O O . THR A 1 206 ? 12.480 -3.510 0.048 1.00 66.44 206 THR A O 1
ATOM 1621 N N . LEU A 1 207 ? 11.220 -4.086 -1.715 1.00 76.06 207 LEU A N 1
ATOM 1622 C CA . LEU A 1 207 ? 11.209 -5.522 -1.420 1.00 76.06 207 LEU A CA 1
ATOM 1623 C C . LEU A 1 207 ? 12.629 -6.101 -1.331 1.00 76.06 207 LEU A C 1
ATOM 1625 O O . LEU A 1 207 ? 12.973 -6.737 -0.338 1.00 76.06 207 LEU A O 1
ATOM 1629 N N . LEU A 1 208 ? 13.477 -5.864 -2.338 1.00 77.50 208 LEU A N 1
ATOM 1630 C CA . LEU A 1 208 ? 14.842 -6.404 -2.354 1.00 77.50 208 LEU A CA 1
ATOM 1631 C C . LEU A 1 208 ? 15.700 -5.826 -1.226 1.00 77.50 208 LEU A C 1
ATOM 1633 O O . LEU A 1 208 ? 16.408 -6.567 -0.551 1.00 77.50 208 LEU A O 1
ATOM 1637 N N . ARG A 1 209 ? 15.615 -4.514 -0.980 1.00 79.69 209 ARG A N 1
ATOM 1638 C CA . ARG A 1 209 ? 16.331 -3.866 0.131 1.00 79.69 209 ARG A CA 1
ATOM 1639 C C . ARG A 1 209 ? 15.842 -4.352 1.492 1.00 79.69 209 ARG A C 1
ATOM 1641 O O . ARG A 1 209 ? 16.634 -4.382 2.431 1.00 79.69 209 ARG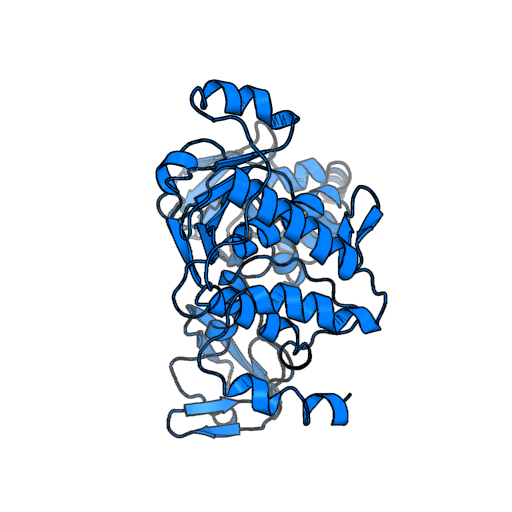 A O 1
ATOM 1648 N N . ASN A 1 210 ? 14.587 -4.792 1.584 1.00 84.94 210 ASN A N 1
ATOM 1649 C CA . ASN A 1 210 ? 14.048 -5.417 2.782 1.00 84.94 210 ASN A CA 1
ATOM 1650 C C . ASN A 1 210 ? 14.641 -6.806 3.068 1.00 84.94 210 ASN A C 1
ATOM 1652 O O . ASN A 1 210 ? 14.578 -7.253 4.202 1.00 84.94 210 ASN A O 1
ATOM 1656 N N . HIS A 1 211 ? 15.250 -7.479 2.088 1.00 85.44 211 HIS A N 1
ATOM 1657 C CA . HIS A 1 211 ? 15.909 -8.777 2.291 1.00 85.44 211 HIS A CA 1
ATOM 1658 C C . HIS A 1 211 ? 17.395 -8.652 2.654 1.00 85.44 211 HIS A C 1
ATOM 1660 O O . HIS A 1 211 ? 18.085 -9.661 2.782 1.00 85.44 211 HIS A O 1
ATOM 1666 N N . ILE A 1 212 ? 17.910 -7.428 2.806 1.00 88.00 212 ILE A N 1
ATOM 1667 C CA . ILE A 1 212 ? 19.323 -7.188 3.094 1.00 88.00 212 ILE A CA 1
ATOM 1668 C C . ILE A 1 212 ? 19.443 -6.464 4.432 1.00 88.00 212 ILE A C 1
ATOM 1670 O O . ILE A 1 212 ? 18.866 -5.394 4.631 1.00 88.00 212 ILE A O 1
ATOM 1674 N N . THR A 1 213 ? 20.237 -7.029 5.338 1.00 87.38 213 THR A N 1
ATOM 1675 C CA . THR A 1 213 ? 20.638 -6.392 6.594 1.00 87.38 213 THR A CA 1
ATOM 1676 C C . THR A 1 213 ? 22.049 -5.809 6.461 1.00 87.38 213 THR A C 1
ATOM 1678 O O . THR A 1 213 ? 22.895 -6.390 5.779 1.00 87.38 213 THR A O 1
ATOM 1681 N N . PRO A 1 214 ? 22.350 -4.670 7.110 1.00 84.50 214 PRO A N 1
ATOM 1682 C CA . PRO A 1 214 ? 23.686 -4.069 7.074 1.00 84.50 214 PRO A CA 1
ATOM 1683 C C . PRO A 1 214 ? 24.731 -4.906 7.827 1.00 84.50 214 PRO A C 1
ATOM 1685 O O . PRO A 1 214 ? 25.930 -4.767 7.592 1.00 84.50 214 PRO A O 1
ATOM 1688 N N . HIS A 1 215 ? 24.282 -5.781 8.729 1.00 82.25 215 HIS A N 1
ATOM 1689 C CA . HIS A 1 215 ? 25.132 -6.658 9.522 1.00 82.25 215 HIS A CA 1
ATOM 1690 C C . HIS A 1 215 ? 24.862 -8.122 9.189 1.00 82.25 215 HIS A C 1
ATOM 1692 O O . HIS A 1 215 ? 23.723 -8.523 8.941 1.00 82.25 215 HIS A O 1
ATOM 1698 N N . THR A 1 216 ? 25.933 -8.914 9.195 1.00 81.56 216 THR A N 1
ATOM 1699 C CA . THR A 1 216 ? 25.860 -10.366 9.029 1.00 81.56 216 THR A CA 1
ATOM 1700 C C . THR A 1 216 ? 25.309 -10.991 10.303 1.00 81.56 216 THR A C 1
ATOM 1702 O O . THR A 1 216 ? 25.833 -10.746 11.388 1.00 81.56 216 THR A O 1
ATOM 1705 N N . ILE A 1 217 ? 24.277 -11.821 10.164 1.00 78.06 217 ILE A N 1
ATOM 1706 C CA . ILE A 1 217 ? 23.648 -12.537 11.275 1.00 78.06 217 ILE A CA 1
ATOM 1707 C C . ILE A 1 217 ? 23.813 -14.026 11.016 1.00 78.06 217 ILE A C 1
ATOM 1709 O O . ILE A 1 217 ? 23.435 -14.529 9.956 1.00 78.06 217 ILE A O 1
ATOM 1713 N N . CYS A 1 218 ? 24.381 -14.723 11.996 1.00 76.25 218 CYS A N 1
ATOM 1714 C CA . CYS A 1 218 ? 24.417 -16.176 12.011 1.00 76.25 218 CYS A CA 1
ATOM 1715 C C . CYS A 1 218 ? 23.152 -16.685 12.719 1.00 76.25 218 CYS A C 1
ATOM 1717 O O . CYS A 1 218 ? 23.008 -16.427 13.916 1.00 76.25 218 CYS A O 1
ATOM 1719 N N . PRO A 1 219 ? 22.251 -17.424 12.048 1.00 70.69 219 PRO A N 1
ATOM 1720 C CA . PRO A 1 219 ? 21.017 -17.908 12.677 1.00 70.69 219 PRO A CA 1
ATOM 1721 C C . PRO A 1 219 ? 21.270 -18.841 13.868 1.00 70.69 219 PRO A C 1
ATOM 1723 O O . PRO A 1 219 ? 20.487 -18.884 14.815 1.00 70.69 219 PRO A O 1
ATOM 1726 N N . HIS A 1 220 ? 22.405 -19.545 13.856 1.00 75.31 220 HIS A N 1
ATOM 1727 C CA . HIS A 1 220 ? 22.848 -20.400 14.958 1.00 75.31 220 HIS A CA 1
ATOM 1728 C C . HIS A 1 220 ? 23.226 -19.605 16.218 1.00 75.31 220 HIS A C 1
ATOM 1730 O O . HIS A 1 220 ? 23.217 -20.163 17.310 1.00 75.31 220 HIS A O 1
ATOM 1736 N N . ALA A 1 221 ? 23.539 -18.313 16.085 1.00 77.06 221 ALA A N 1
ATOM 1737 C CA . ALA A 1 221 ? 23.827 -17.427 17.212 1.00 77.06 221 ALA A CA 1
ATOM 1738 C C . ALA A 1 221 ? 22.563 -16.768 17.799 1.00 77.06 221 ALA A C 1
ATOM 1740 O O . ALA A 1 221 ? 22.653 -16.076 18.811 1.00 77.06 221 ALA A O 1
ATOM 1741 N N . LEU A 1 222 ? 21.387 -16.972 17.188 1.00 76.75 222 LEU A N 1
ATOM 1742 C CA . LEU A 1 222 ? 20.117 -16.485 17.725 1.00 76.75 222 LEU A CA 1
ATOM 1743 C C . LEU A 1 222 ? 19.696 -17.360 18.911 1.00 76.75 222 LEU A C 1
ATOM 1745 O O . LEU A 1 222 ? 19.344 -18.530 18.740 1.00 76.75 222 LEU A O 1
ATOM 1749 N N . ILE A 1 223 ? 19.760 -16.768 20.104 1.00 80.56 223 ILE A N 1
ATOM 1750 C CA . ILE A 1 223 ? 19.369 -17.376 21.388 1.00 80.56 223 ILE A CA 1
ATOM 1751 C C . ILE A 1 223 ? 18.064 -16.795 21.954 1.00 80.56 223 ILE A C 1
ATOM 1753 O O . ILE A 1 223 ? 17.521 -17.332 22.914 1.00 80.56 223 ILE A O 1
ATOM 1757 N N . ALA A 1 224 ? 17.595 -15.685 21.386 1.00 81.38 224 ALA A N 1
ATOM 1758 C CA . ALA A 1 224 ? 16.369 -14.984 21.743 1.00 81.38 224 ALA A CA 1
ATOM 1759 C C . ALA A 1 224 ? 15.908 -14.129 20.553 1.00 81.38 224 ALA A C 1
ATOM 1761 O O . ALA A 1 224 ? 16.673 -13.931 19.600 1.00 81.38 224 ALA A O 1
ATOM 1762 N N . ASP A 1 225 ? 14.688 -13.597 20.642 1.00 84.62 225 ASP A N 1
ATOM 1763 C CA . ASP A 1 225 ? 14.154 -12.677 19.645 1.00 84.62 225 ASP A CA 1
ATOM 1764 C C . ASP A 1 225 ? 15.050 -11.442 19.506 1.00 84.62 225 ASP A C 1
ATOM 1766 O O . ASP A 1 225 ? 15.468 -10.822 20.490 1.00 84.62 225 ASP A O 1
ATOM 1770 N N . HIS A 1 226 ? 15.357 -11.084 18.265 1.00 85.81 226 HIS A N 1
ATOM 1771 C CA . HIS A 1 226 ? 16.256 -9.989 17.955 1.00 85.81 226 HIS A CA 1
ATOM 1772 C C . HIS A 1 226 ? 15.747 -9.183 16.766 1.00 85.81 226 HIS A C 1
ATOM 1774 O O . HIS A 1 226 ? 15.494 -9.727 15.695 1.00 85.81 226 HIS A O 1
ATOM 1780 N N . THR A 1 227 ? 15.632 -7.868 16.938 1.00 88.25 227 THR A N 1
ATOM 1781 C CA . THR A 1 227 ? 15.150 -6.966 15.889 1.00 88.25 227 THR A CA 1
ATOM 1782 C C . THR A 1 227 ? 16.307 -6.176 15.300 1.00 88.25 227 THR A C 1
ATOM 1784 O O . THR A 1 227 ? 17.043 -5.508 16.025 1.00 88.25 227 THR A O 1
ATOM 1787 N N . ILE A 1 228 ? 16.453 -6.226 13.977 1.00 87.56 228 ILE A N 1
ATOM 1788 C CA . ILE A 1 228 ? 17.470 -5.490 13.218 1.00 87.56 228 ILE A CA 1
ATOM 1789 C C . ILE A 1 228 ? 16.795 -4.700 12.099 1.00 87.56 228 ILE A C 1
ATOM 1791 O O . ILE A 1 228 ? 15.787 -5.121 11.540 1.00 87.56 228 ILE A O 1
ATOM 1795 N N . LYS A 1 229 ? 17.366 -3.547 11.747 1.00 88.06 229 LYS A N 1
ATOM 1796 C CA . LYS A 1 229 ? 16.914 -2.753 10.604 1.00 88.06 229 LYS A CA 1
ATOM 1797 C C . LYS A 1 229 ? 17.469 -3.301 9.291 1.00 88.06 229 LYS A C 1
ATOM 1799 O O . LYS A 1 229 ? 18.660 -3.595 9.186 1.00 88.06 229 LYS A O 1
ATOM 1804 N N . THR A 1 230 ? 16.620 -3.391 8.275 1.00 87.69 230 THR A N 1
ATOM 1805 C CA . THR A 1 230 ? 17.040 -3.688 6.897 1.00 87.69 230 THR A CA 1
ATOM 1806 C C . THR A 1 230 ? 17.687 -2.459 6.254 1.00 87.69 230 THR A C 1
ATOM 1808 O O . THR A 1 230 ? 17.625 -1.355 6.799 1.00 87.69 230 THR A O 1
ATOM 1811 N N . ILE A 1 231 ? 18.291 -2.610 5.070 1.00 85.81 231 ILE A N 1
ATOM 1812 C CA . ILE A 1 231 ? 18.805 -1.466 4.289 1.00 85.81 231 ILE A CA 1
ATOM 1813 C C . ILE A 1 231 ? 17.685 -0.470 3.942 1.00 85.81 231 ILE A C 1
ATOM 1815 O O . ILE A 1 231 ? 17.945 0.716 3.743 1.00 85.81 231 ILE A O 1
ATOM 1819 N N . ASP A 1 232 ? 16.438 -0.937 3.896 1.00 77.88 232 ASP A N 1
ATOM 1820 C CA . ASP A 1 232 ? 15.254 -0.108 3.672 1.00 77.88 232 ASP A CA 1
ATOM 1821 C C . ASP A 1 232 ? 14.674 0.501 4.965 1.00 77.88 232 ASP A C 1
ATOM 1823 O O . ASP A 1 232 ? 13.618 1.122 4.945 1.00 77.88 232 ASP A O 1
ATOM 1827 N N . ASN A 1 233 ? 15.370 0.345 6.098 1.00 82.19 233 ASN A N 1
ATOM 1828 C CA . ASN A 1 233 ? 14.988 0.848 7.422 1.00 82.19 233 ASN A CA 1
ATOM 1829 C C . ASN A 1 233 ? 13.693 0.240 8.009 1.00 82.19 233 ASN A C 1
ATOM 1831 O O . ASN A 1 233 ? 13.138 0.763 8.982 1.00 82.19 233 ASN A O 1
ATOM 1835 N N . ASN A 1 234 ? 13.243 -0.896 7.473 1.00 82.44 234 ASN A N 1
ATOM 1836 C CA . ASN A 1 234 ? 12.162 -1.681 8.066 1.00 82.44 234 ASN A CA 1
ATOM 1837 C C . ASN A 1 234 ? 12.706 -2.553 9.202 1.00 82.44 234 ASN A C 1
ATOM 1839 O O . ASN A 1 234 ? 13.869 -2.961 9.177 1.00 82.44 234 ASN A O 1
ATOM 1843 N N . ASP A 1 235 ? 11.863 -2.852 10.188 1.00 83.81 235 ASP A N 1
ATOM 1844 C CA . ASP A 1 235 ? 12.200 -3.806 11.242 1.00 83.81 235 ASP A CA 1
ATOM 1845 C C . ASP A 1 235 ? 12.134 -5.243 10.713 1.00 83.81 235 ASP A C 1
ATOM 1847 O O . ASP A 1 235 ? 11.149 -5.670 10.106 1.00 83.81 235 ASP A O 1
ATOM 1851 N N . MET A 1 236 ? 13.208 -5.987 10.951 1.00 86.56 236 MET A N 1
ATOM 1852 C CA . MET A 1 236 ? 13.330 -7.410 10.680 1.00 86.56 236 MET A CA 1
ATOM 1853 C C . MET A 1 236 ? 13.525 -8.130 12.009 1.00 86.56 236 MET A C 1
ATOM 1855 O O . MET A 1 236 ? 14.546 -7.965 12.677 1.00 86.56 236 MET A O 1
ATOM 1859 N N . ILE A 1 237 ? 12.514 -8.897 12.397 1.00 87.81 237 ILE A N 1
ATOM 1860 C CA . ILE A 1 237 ? 12.451 -9.617 13.661 1.00 87.81 237 ILE A CA 1
ATOM 1861 C C . ILE A 1 237 ? 12.920 -11.042 13.409 1.00 87.81 237 ILE A C 1
ATOM 1863 O O . ILE A 1 237 ? 12.260 -11.810 12.714 1.00 87.81 237 ILE A O 1
ATOM 1867 N N . PHE A 1 238 ? 14.059 -11.389 13.981 1.00 87.62 238 PHE A N 1
ATOM 1868 C CA . PHE A 1 238 ? 14.543 -12.753 14.061 1.00 87.62 238 PHE A CA 1
ATOM 1869 C C . PHE A 1 238 ? 13.961 -13.386 15.315 1.00 87.62 238 PHE A C 1
ATOM 1871 O O . PHE A 1 238 ? 14.123 -12.829 16.396 1.00 87.62 238 PHE A O 1
ATOM 1878 N N . SER A 1 239 ? 13.311 -14.535 15.182 1.00 87.12 239 SER A N 1
ATOM 1879 C CA . SER A 1 239 ? 12.790 -15.290 16.320 1.00 87.12 239 SER A CA 1
ATOM 1880 C C . SER A 1 239 ? 13.228 -16.748 16.273 1.00 87.12 239 SER A C 1
ATOM 1882 O O . SER A 1 239 ? 13.609 -17.289 15.228 1.00 87.12 239 SER A O 1
ATOM 1884 N N . CYS A 1 240 ? 13.224 -17.388 17.438 1.00 84.50 240 CYS A N 1
ATOM 1885 C CA . CYS A 1 240 ? 13.617 -18.783 17.592 1.00 84.50 240 CYS A CA 1
ATOM 1886 C C . CYS A 1 240 ? 12.561 -19.559 18.380 1.00 84.50 240 CYS A C 1
ATOM 1888 O O . CYS A 1 240 ? 12.155 -19.142 19.463 1.00 84.50 240 CYS A O 1
ATOM 1890 N N . ASN A 1 241 ? 12.155 -20.717 17.860 1.00 83.19 241 ASN A N 1
ATOM 1891 C CA . ASN A 1 241 ? 11.290 -21.655 18.570 1.00 83.19 241 ASN A CA 1
ATOM 1892 C C . ASN A 1 241 ? 11.961 -23.032 18.575 1.00 83.19 241 ASN A C 1
ATOM 1894 O O . ASN A 1 241 ? 11.960 -23.743 17.573 1.00 83.19 241 ASN A O 1
ATOM 1898 N N . GLY A 1 242 ? 12.618 -23.377 19.685 1.00 81.44 242 GLY A N 1
ATOM 1899 C CA . GLY A 1 242 ? 13.460 -24.571 19.759 1.00 81.44 242 GLY A CA 1
ATOM 1900 C C . GLY A 1 242 ? 14.634 -24.504 18.773 1.00 81.44 242 GLY A C 1
ATOM 1901 O O . GLY A 1 242 ? 15.459 -23.587 18.837 1.00 81.44 242 GLY A O 1
ATOM 1902 N N . ASN A 1 243 ? 14.712 -25.474 17.858 1.00 79.75 243 ASN A N 1
ATOM 1903 C CA . ASN A 1 243 ? 15.739 -25.510 16.810 1.00 79.75 243 ASN A CA 1
ATOM 1904 C C . ASN A 1 243 ? 15.368 -24.692 15.568 1.00 79.75 243 ASN A C 1
ATOM 1906 O O . ASN A 1 243 ? 16.259 -24.332 14.801 1.00 79.75 243 ASN A O 1
ATOM 1910 N N . ASP A 1 244 ? 14.095 -24.340 15.402 1.00 83.88 244 ASP A N 1
ATOM 1911 C CA . ASP A 1 244 ? 13.638 -23.610 14.228 1.00 83.88 244 ASP A CA 1
ATOM 1912 C C . ASP A 1 244 ? 13.936 -22.116 14.375 1.00 83.88 244 ASP A C 1
ATOM 1914 O O . ASP A 1 244 ? 13.983 -21.553 15.482 1.00 83.88 244 ASP A O 1
ATOM 1918 N N . ARG A 1 245 ? 14.189 -21.467 13.241 1.00 85.62 245 ARG A N 1
ATOM 1919 C CA . ARG A 1 245 ? 14.515 -20.043 13.152 1.00 85.62 245 ARG A CA 1
ATOM 1920 C C . ARG A 1 245 ? 13.562 -19.379 12.180 1.00 85.62 245 ARG A C 1
ATOM 1922 O O . ARG A 1 245 ? 13.230 -19.957 11.148 1.00 85.62 245 ARG A O 1
ATOM 1929 N N . TYR A 1 246 ? 13.147 -18.165 12.512 1.00 87.00 246 TYR A N 1
ATOM 1930 C CA . TYR A 1 246 ? 12.170 -17.417 11.738 1.00 87.00 246 TYR A CA 1
ATOM 1931 C C . TYR A 1 246 ? 12.624 -15.974 11.542 1.00 87.00 246 TYR A C 1
ATOM 1933 O O . TYR A 1 246 ? 13.290 -15.396 12.401 1.00 87.00 246 TYR A O 1
ATOM 1941 N N . ILE A 1 247 ? 12.225 -15.384 10.419 1.00 87.75 247 ILE A N 1
ATOM 1942 C CA . ILE A 1 247 ? 12.385 -13.963 10.114 1.00 87.75 247 ILE A CA 1
ATOM 1943 C C . ILE A 1 247 ? 11.004 -13.397 9.816 1.00 87.75 247 ILE A C 1
ATOM 1945 O O . ILE A 1 247 ? 10.356 -13.809 8.860 1.00 87.75 247 ILE A O 1
ATOM 1949 N N . ASN A 1 248 ? 10.529 -12.460 10.634 1.00 84.81 248 ASN A N 1
ATOM 1950 C CA . ASN A 1 248 ? 9.171 -11.913 10.558 1.00 84.81 248 ASN A CA 1
ATOM 1951 C C . ASN A 1 248 ? 8.079 -13.008 10.532 1.00 84.81 248 ASN A C 1
ATOM 1953 O O . ASN A 1 248 ? 7.035 -12.827 9.909 1.00 84.81 248 ASN A O 1
ATOM 1957 N N . GLY A 1 249 ? 8.331 -14.145 11.193 1.00 81.62 249 GLY A N 1
ATOM 1958 C CA . GLY A 1 249 ? 7.448 -15.317 11.194 1.00 81.62 249 GLY A CA 1
ATOM 1959 C C . GLY A 1 249 ? 7.640 -16.285 10.019 1.00 81.62 249 GLY A C 1
ATOM 1960 O O . GLY A 1 249 ? 7.054 -17.361 10.044 1.00 81.62 249 GLY A O 1
ATOM 1961 N N . VAL A 1 250 ? 8.477 -15.957 9.029 1.00 84.00 250 VAL A N 1
ATOM 1962 C CA . VAL A 1 250 ? 8.823 -16.849 7.910 1.00 84.00 250 VAL A CA 1
ATOM 1963 C C . VAL A 1 250 ? 9.947 -17.788 8.319 1.00 84.00 250 VAL A C 1
ATOM 1965 O O . VAL A 1 250 ? 10.973 -17.336 8.825 1.00 84.00 250 VAL A O 1
ATOM 1968 N N . HIS A 1 251 ? 9.769 -19.084 8.083 1.00 85.88 251 HIS A N 1
ATOM 1969 C CA . HIS A 1 251 ? 10.750 -20.102 8.438 1.00 85.88 251 HIS A CA 1
ATOM 1970 C C . HIS A 1 251 ? 12.053 -19.971 7.627 1.00 85.88 251 HIS A C 1
ATOM 1972 O O . HIS A 1 251 ? 12.056 -19.677 6.426 1.00 85.88 251 HIS A O 1
ATOM 1978 N N . MET A 1 252 ? 13.179 -20.179 8.310 1.00 82.38 252 MET A N 1
ATOM 1979 C CA . MET A 1 252 ? 14.505 -20.262 7.709 1.00 82.38 252 MET A CA 1
ATOM 1980 C C . MET A 1 252 ? 14.866 -21.728 7.489 1.00 82.38 252 MET A C 1
ATOM 1982 O O . MET A 1 252 ? 14.927 -22.499 8.440 1.00 82.38 252 MET A O 1
ATOM 1986 N N . ASN A 1 253 ? 15.255 -22.094 6.271 1.00 75.75 253 ASN A N 1
ATOM 1987 C CA . ASN A 1 253 ? 15.583 -23.476 5.893 1.00 75.75 253 ASN A CA 1
ATOM 1988 C C . ASN A 1 253 ? 16.902 -23.998 6.527 1.00 75.75 253 ASN A C 1
ATOM 1990 O O . ASN A 1 253 ? 17.472 -25.000 6.111 1.00 75.75 253 ASN A O 1
ATOM 1994 N N . GLY A 1 254 ? 17.488 -23.274 7.487 1.00 69.88 254 GLY A N 1
ATOM 1995 C CA . GLY A 1 254 ? 18.764 -23.613 8.135 1.00 69.88 254 GLY A CA 1
ATOM 1996 C C . GLY A 1 254 ? 20.000 -23.547 7.224 1.00 69.88 254 GLY A C 1
ATOM 1997 O O . GLY A 1 254 ? 21.129 -23.561 7.716 1.00 69.88 254 GLY A O 1
ATOM 1998 N N . GLN A 1 255 ? 19.819 -23.428 5.906 1.00 75.75 255 GLN A N 1
ATOM 1999 C CA . GLN A 1 255 ? 20.904 -23.299 4.946 1.00 75.75 255 GLN A CA 1
ATOM 2000 C C . GLN A 1 255 ? 21.541 -21.909 5.033 1.00 75.75 255 GLN A C 1
ATOM 2002 O O . GLN A 1 255 ? 20.904 -20.881 4.785 1.00 75.75 255 GLN A O 1
ATOM 2007 N N . MET A 1 256 ? 22.835 -21.909 5.341 1.00 74.75 256 MET A N 1
ATOM 2008 C CA . MET A 1 256 ? 23.673 -20.723 5.451 1.00 74.75 256 MET A CA 1
ATOM 2009 C C . MET A 1 256 ? 24.814 -20.829 4.438 1.00 74.75 256 MET A C 1
ATOM 2011 O O . MET A 1 256 ? 25.624 -21.755 4.502 1.00 74.75 256 MET A O 1
ATOM 2015 N N . LEU A 1 257 ? 24.885 -19.887 3.499 1.00 77.81 257 LEU A N 1
ATOM 2016 C CA . LEU A 1 257 ? 25.945 -19.829 2.494 1.00 77.81 257 LEU A CA 1
ATOM 2017 C C . LEU A 1 257 ? 26.857 -18.640 2.792 1.00 77.81 257 LEU A C 1
ATOM 2019 O O . LEU A 1 257 ? 26.419 -17.490 2.787 1.00 77.81 257 LEU A O 1
ATOM 2023 N N . GLY A 1 258 ? 28.133 -18.914 3.052 1.00 74.50 258 GLY A N 1
ATOM 2024 C CA . GLY A 1 258 ? 29.143 -17.869 3.191 1.00 74.50 258 GLY A CA 1
ATOM 2025 C C . GLY A 1 258 ? 29.510 -17.263 1.835 1.00 74.50 258 GLY A C 1
ATOM 2026 O O . GLY A 1 258 ? 29.698 -17.983 0.856 1.00 74.50 258 GLY A O 1
ATOM 2027 N N . ALA A 1 259 ? 29.652 -15.942 1.792 1.00 76.12 259 ALA A N 1
ATOM 2028 C CA . ALA A 1 259 ? 30.160 -15.183 0.657 1.00 76.12 259 ALA A CA 1
ATOM 2029 C C . ALA A 1 259 ? 31.304 -14.262 1.113 1.00 76.12 259 ALA A C 1
ATOM 2031 O O . ALA A 1 259 ? 31.458 -13.978 2.299 1.00 76.12 259 ALA A O 1
ATOM 2032 N N . ALA A 1 260 ? 32.103 -13.753 0.171 1.00 81.31 260 ALA A N 1
ATOM 2033 C CA . ALA A 1 260 ? 33.241 -12.880 0.488 1.00 81.31 260 ALA A CA 1
ATOM 2034 C C . ALA A 1 260 ? 32.844 -11.596 1.248 1.00 81.31 260 ALA A C 1
ATOM 2036 O O . ALA A 1 260 ? 33.667 -11.004 1.939 1.00 81.31 260 ALA A O 1
ATOM 2037 N N . ASN A 1 261 ? 31.590 -11.162 1.113 1.00 81.44 261 ASN A N 1
ATOM 2038 C CA . ASN A 1 261 ? 31.054 -9.923 1.667 1.00 81.44 261 ASN A CA 1
ATOM 2039 C C . ASN A 1 261 ? 29.862 -10.132 2.619 1.00 81.44 261 ASN A C 1
ATOM 2041 O O . ASN A 1 261 ? 29.171 -9.164 2.928 1.00 81.44 261 ASN A O 1
ATOM 2045 N N . GLY A 1 262 ? 29.592 -11.360 3.068 1.00 82.12 262 GLY A N 1
ATOM 2046 C CA . GLY A 1 262 ? 28.491 -11.615 3.994 1.00 82.12 262 GLY A CA 1
ATOM 2047 C C . GLY A 1 262 ? 28.004 -13.056 3.987 1.00 82.12 262 GLY A C 1
ATOM 2048 O O . GLY A 1 262 ? 28.726 -13.981 3.623 1.00 82.12 262 GLY A O 1
ATOM 2049 N N . VAL A 1 263 ? 26.756 -13.239 4.404 1.00 81.69 263 VAL A N 1
ATOM 2050 C CA . VAL A 1 263 ? 26.101 -14.544 4.504 1.00 81.69 263 VAL A CA 1
ATOM 2051 C C . VAL A 1 263 ? 24.737 -14.467 3.841 1.00 81.69 263 VAL A C 1
ATOM 2053 O O . VAL A 1 263 ? 23.995 -13.510 4.050 1.00 81.69 263 VAL A O 1
ATOM 2056 N N . ILE A 1 264 ? 24.405 -15.498 3.071 1.00 85.38 264 ILE A N 1
ATOM 2057 C CA . ILE A 1 264 ? 23.074 -15.703 2.513 1.00 85.38 264 ILE A CA 1
ATOM 2058 C C . ILE A 1 264 ? 22.365 -16.729 3.392 1.00 85.38 264 ILE A C 1
ATOM 2060 O O . ILE A 1 264 ? 22.830 -17.862 3.531 1.00 85.38 264 ILE A O 1
ATOM 2064 N N . ASN A 1 265 ? 21.242 -16.321 3.973 1.00 80.81 265 ASN A N 1
ATOM 2065 C CA . ASN A 1 265 ? 20.336 -17.207 4.689 1.00 80.81 265 ASN A CA 1
ATOM 2066 C C . ASN A 1 265 ? 19.129 -17.497 3.796 1.00 80.81 265 ASN A C 1
ATOM 2068 O O . ASN A 1 265 ? 18.492 -16.563 3.309 1.00 80.81 265 ASN A O 1
ATOM 2072 N N . VAL A 1 266 ? 18.830 -18.776 3.570 1.00 81.88 266 VAL A N 1
ATOM 2073 C CA . VAL A 1 266 ? 17.691 -19.181 2.737 1.00 81.88 266 VAL A CA 1
ATOM 2074 C C . VAL A 1 266 ? 16.413 -19.176 3.577 1.00 81.88 266 VAL A C 1
ATOM 2076 O O . VAL A 1 266 ? 16.363 -19.785 4.648 1.00 81.88 266 VAL A O 1
ATOM 2079 N N . VAL A 1 267 ? 15.391 -18.479 3.084 1.00 84.44 267 VAL A N 1
ATOM 2080 C CA . VAL A 1 267 ? 14.047 -18.399 3.672 1.00 84.44 267 VAL A CA 1
ATOM 2081 C C . VAL A 1 267 ? 13.039 -19.056 2.742 1.00 84.44 267 VAL A C 1
ATOM 2083 O O . VAL A 1 267 ? 13.217 -19.026 1.524 1.00 84.44 267 VAL A O 1
ATOM 2086 N N . ASP A 1 268 ? 11.994 -19.640 3.319 1.00 80.50 268 ASP A N 1
ATOM 2087 C CA . ASP A 1 268 ? 11.003 -20.397 2.548 1.00 80.50 268 ASP A CA 1
ATOM 2088 C C . ASP A 1 268 ? 9.967 -19.494 1.855 1.00 80.50 268 ASP A C 1
ATOM 2090 O O . ASP A 1 268 ? 9.360 -19.894 0.862 1.00 80.50 268 ASP A O 1
ATOM 2094 N N . GLU A 1 269 ? 9.796 -18.256 2.331 1.00 80.12 269 GLU A N 1
ATOM 2095 C CA . GLU A 1 269 ? 8.858 -17.280 1.770 1.00 80.12 269 GLU A CA 1
ATOM 2096 C C . GLU A 1 269 ? 9.492 -15.893 1.601 1.00 80.12 269 GLU A C 1
ATOM 2098 O O . GLU A 1 269 ? 10.478 -15.532 2.250 1.00 80.12 269 GLU A O 1
ATOM 2103 N N . VAL A 1 270 ? 8.895 -15.086 0.723 1.00 80.00 270 VAL A N 1
ATOM 2104 C CA . VAL A 1 270 ? 9.327 -13.708 0.470 1.00 80.00 270 VAL A CA 1
ATOM 2105 C C . VAL A 1 270 ? 8.979 -12.815 1.667 1.00 80.00 270 VAL A C 1
ATOM 2107 O O . VAL A 1 270 ? 7.830 -12.734 2.099 1.00 80.00 270 VAL A O 1
ATOM 2110 N N . LEU A 1 271 ? 9.960 -12.060 2.163 1.00 81.69 271 LEU A N 1
ATOM 2111 C CA . LEU A 1 271 ? 9.810 -11.119 3.276 1.00 81.69 271 LEU A CA 1
ATOM 2112 C C . LEU A 1 271 ? 9.202 -9.795 2.794 1.00 81.69 271 LEU A C 1
ATOM 2114 O O . LEU A 1 271 ? 9.909 -8.823 2.507 1.00 81.69 271 LEU A O 1
ATOM 2118 N N . ILE A 1 272 ? 7.873 -9.756 2.705 1.00 80.56 272 ILE A N 1
ATOM 2119 C CA . ILE A 1 272 ? 7.116 -8.578 2.263 1.00 80.56 272 ILE A CA 1
ATOM 2120 C C . ILE A 1 272 ? 7.072 -7.527 3.392 1.00 80.56 272 ILE A C 1
ATOM 2122 O O . ILE A 1 272 ? 6.449 -7.791 4.430 1.00 80.56 272 ILE A O 1
ATOM 2126 N N . PRO A 1 273 ? 7.700 -6.342 3.225 1.00 80.69 273 PRO A N 1
ATOM 2127 C CA . PRO A 1 273 ? 7.640 -5.284 4.229 1.00 80.69 273 PRO A CA 1
ATOM 2128 C C . PRO A 1 273 ? 6.239 -4.683 4.327 1.00 80.69 273 PRO A C 1
ATOM 2130 O O . PRO A 1 273 ? 5.477 -4.681 3.365 1.00 80.69 273 PRO A O 1
ATOM 2133 N N . ASP A 1 274 ? 5.917 -4.109 5.483 1.00 84.19 274 ASP A N 1
ATOM 2134 C CA . ASP A 1 274 ? 4.636 -3.426 5.684 1.00 84.19 274 ASP A CA 1
ATOM 2135 C C . ASP A 1 274 ? 4.471 -2.227 4.731 1.00 84.19 274 ASP A C 1
ATOM 2137 O O . ASP A 1 274 ? 3.379 -2.003 4.222 1.00 84.19 274 ASP A O 1
ATOM 2141 N N . SER A 1 275 ? 5.570 -1.557 4.361 1.00 79.56 275 SER A N 1
ATOM 2142 C CA . SER A 1 275 ? 5.585 -0.388 3.468 1.00 79.56 275 SER A CA 1
ATOM 2143 C C . SER A 1 275 ? 5.063 -0.634 2.050 1.00 79.56 275 SER A C 1
ATOM 2145 O O . SER A 1 275 ? 4.740 0.329 1.354 1.00 79.56 275 SER A O 1
ATOM 2147 N N . VAL A 1 276 ? 4.971 -1.893 1.608 1.00 76.56 276 VAL A N 1
ATOM 2148 C CA . VAL A 1 276 ? 4.392 -2.255 0.301 1.00 76.56 276 VAL A CA 1
ATOM 2149 C C . VAL A 1 276 ? 3.005 -2.884 0.413 1.00 76.56 276 VAL A C 1
ATOM 2151 O O . VAL A 1 276 ? 2.411 -3.185 -0.617 1.00 76.56 276 VAL A O 1
ATOM 2154 N N . LYS A 1 277 ? 2.492 -3.067 1.634 1.00 81.81 277 LYS A N 1
ATOM 2155 C CA . LYS A 1 277 ? 1.161 -3.622 1.882 1.00 81.81 277 LYS A CA 1
ATOM 2156 C C . LYS A 1 277 ? 0.100 -2.536 1.855 1.00 81.81 277 LYS A C 1
ATOM 2158 O O . LYS A 1 277 ? 0.353 -1.406 2.281 1.00 81.81 277 LYS A O 1
ATOM 2163 N N . SER A 1 278 ? -1.091 -2.870 1.377 1.00 88.81 278 SER A N 1
ATOM 2164 C CA . SER A 1 278 ? -2.247 -1.981 1.496 1.00 88.81 278 SER A CA 1
ATOM 2165 C C . SER A 1 278 ? -2.668 -1.825 2.963 1.00 88.81 278 SER A C 1
ATOM 2167 O O . SER A 1 278 ? -2.324 -2.643 3.819 1.00 88.81 278 SER A O 1
ATOM 2169 N N . LEU A 1 279 ? -3.438 -0.785 3.286 1.00 92.75 279 LEU A N 1
ATOM 2170 C CA . LEU A 1 279 ? -4.001 -0.618 4.628 1.00 92.75 279 LEU A CA 1
ATOM 2171 C C . LEU A 1 279 ? -4.858 -1.822 5.040 1.00 92.75 279 LEU A C 1
ATOM 2173 O O . LEU A 1 279 ? -4.797 -2.227 6.200 1.00 92.75 279 LEU A O 1
ATOM 2177 N N . TYR A 1 280 ? -5.606 -2.419 4.108 1.00 93.31 280 TYR A N 1
ATOM 2178 C CA . TYR A 1 280 ? -6.379 -3.630 4.386 1.00 93.31 280 TYR A CA 1
ATOM 2179 C C . TYR A 1 280 ? -5.470 -4.823 4.724 1.00 93.31 280 TYR A C 1
ATOM 2181 O O . TYR A 1 280 ? -5.663 -5.470 5.750 1.00 93.31 280 TYR A O 1
ATOM 2189 N N . GLU A 1 281 ? -4.411 -5.061 3.944 1.00 89.19 281 GLU A N 1
ATOM 2190 C CA . GLU A 1 281 ? -3.431 -6.124 4.219 1.00 89.19 281 GLU A CA 1
ATOM 2191 C C . GLU A 1 281 ? -2.688 -5.905 5.548 1.00 89.19 281 GLU A C 1
ATOM 2193 O O . GLU A 1 281 ? -2.367 -6.859 6.263 1.00 89.19 281 GLU A O 1
ATOM 2198 N N . LEU A 1 282 ? -2.415 -4.646 5.913 1.00 92.69 282 LEU A N 1
ATOM 2199 C CA . LEU A 1 282 ? -1.833 -4.303 7.211 1.00 92.69 282 LEU A CA 1
ATOM 2200 C C . LEU A 1 282 ? -2.775 -4.627 8.374 1.00 92.69 282 LEU A C 1
ATOM 2202 O O . LEU A 1 282 ? -2.289 -5.022 9.441 1.00 92.69 282 LEU A O 1
ATOM 2206 N N . VAL A 1 283 ? -4.086 -4.464 8.181 1.00 96.06 283 VAL A N 1
ATOM 2207 C CA . VAL A 1 283 ? -5.108 -4.866 9.153 1.00 96.06 283 VAL A CA 1
ATOM 2208 C C . VAL A 1 283 ? -5.198 -6.391 9.230 1.00 96.06 283 VAL A C 1
ATOM 2210 O O . VAL A 1 283 ? -5.109 -6.939 10.326 1.00 96.06 283 VAL A O 1
ATOM 2213 N N . ASP A 1 284 ? -5.296 -7.077 8.089 1.00 92.94 284 ASP A N 1
ATOM 2214 C CA . ASP A 1 284 ? -5.440 -8.537 8.010 1.00 92.94 284 ASP A CA 1
ATOM 2215 C C . ASP A 1 284 ? -4.267 -9.292 8.654 1.00 92.94 284 ASP A C 1
ATOM 2217 O O . ASP A 1 284 ? -4.464 -10.233 9.423 1.00 92.94 284 ASP A O 1
ATOM 2221 N N . LYS A 1 285 ? -3.035 -8.813 8.441 1.00 88.62 285 LYS A N 1
ATOM 2222 C CA . LYS A 1 285 ? -1.817 -9.389 9.038 1.00 88.62 285 LYS A CA 1
ATOM 2223 C C . LYS A 1 285 ? -1.840 -9.386 10.576 1.00 88.62 285 LYS A C 1
ATOM 2225 O O . LYS A 1 285 ? -1.125 -10.164 11.210 1.00 88.62 285 LYS A O 1
ATOM 2230 N N . ARG A 1 286 ? -2.588 -8.475 11.207 1.00 93.19 286 ARG A N 1
ATOM 2231 C CA . ARG A 1 286 ? -2.511 -8.212 12.651 1.00 93.19 286 ARG A CA 1
ATOM 2232 C C . ARG A 1 286 ? -3.671 -8.864 13.388 1.00 93.19 286 ARG A C 1
ATOM 2234 O O . ARG A 1 286 ? -4.782 -8.348 13.408 1.00 93.19 286 ARG A O 1
ATOM 2241 N N . GLN A 1 287 ? -3.376 -9.938 14.121 1.00 93.69 287 GLN A N 1
ATOM 2242 C CA . GLN A 1 287 ? -4.376 -10.662 14.922 1.00 93.69 287 GLN A CA 1
ATOM 2243 C C . GLN A 1 287 ? -5.128 -9.765 15.918 1.00 93.69 287 GLN A C 1
ATOM 2245 O O . GLN A 1 287 ? -6.318 -9.965 16.149 1.00 93.69 287 GLN A O 1
ATOM 2250 N N . GLN A 1 288 ? -4.464 -8.743 16.469 1.00 96.44 288 GLN A N 1
ATOM 2251 C CA . GLN A 1 288 ? -5.080 -7.779 17.386 1.00 96.44 288 GLN A CA 1
ATOM 2252 C C . GLN A 1 288 ? -6.125 -6.856 16.740 1.00 96.44 288 GLN A C 1
ATOM 2254 O O . GLN A 1 288 ? -6.776 -6.109 17.462 1.00 96.44 288 GLN A O 1
ATOM 2259 N N . LEU A 1 289 ? -6.268 -6.878 15.412 1.00 97.75 289 LEU A N 1
ATOM 2260 C CA . LEU A 1 289 ? -7.257 -6.108 14.658 1.00 97.75 289 LEU A CA 1
ATOM 2261 C C . LEU A 1 289 ? -8.363 -7.000 14.068 1.00 97.75 289 LEU A C 1
ATOM 2263 O O . LEU A 1 289 ? -9.162 -6.527 13.264 1.00 97.75 289 LEU A O 1
ATOM 2267 N N . SER A 1 290 ? -8.442 -8.281 14.445 1.00 97.06 290 SER A N 1
ATOM 2268 C CA . SER A 1 290 ? -9.381 -9.241 13.845 1.00 97.06 290 SER A CA 1
ATOM 2269 C C . SER A 1 290 ? -10.859 -8.842 13.986 1.00 97.06 290 SER A C 1
ATOM 2271 O O . SER A 1 290 ? -11.633 -9.041 13.048 1.00 97.06 290 SER A O 1
ATOM 2273 N N . SER A 1 291 ? -11.259 -8.218 15.099 1.00 95.25 291 SER A N 1
ATOM 2274 C CA . SER A 1 291 ? -12.618 -7.679 15.281 1.00 95.25 291 SER A CA 1
ATOM 2275 C C . SER A 1 291 ? -12.908 -6.495 14.350 1.00 95.25 291 SER A C 1
ATOM 2277 O O . SER A 1 291 ? -14.001 -6.395 13.787 1.00 95.25 291 SER A O 1
ATOM 2279 N N . PHE A 1 292 ? -11.916 -5.626 14.133 1.00 96.38 292 PHE A N 1
ATOM 2280 C CA . PHE A 1 292 ? -12.029 -4.516 13.187 1.00 96.38 292 PHE A CA 1
ATOM 2281 C C . PHE A 1 292 ? -12.099 -5.023 11.750 1.00 96.38 292 PHE A C 1
ATOM 2283 O O . PHE A 1 292 ? -12.993 -4.624 11.007 1.00 96.38 292 PHE A O 1
ATOM 2290 N N . LYS A 1 293 ? -11.228 -5.974 11.392 1.00 95.94 293 LYS A N 1
ATOM 2291 C CA . LYS A 1 293 ? -11.237 -6.646 10.093 1.00 95.94 293 LYS A CA 1
ATOM 2292 C C . LYS A 1 293 ? -12.611 -7.239 9.788 1.00 95.94 293 LYS A C 1
ATOM 2294 O O . LYS A 1 293 ? -13.161 -6.981 8.731 1.00 95.94 293 LYS A O 1
ATOM 2299 N N . ARG A 1 294 ? -13.222 -7.947 10.743 1.00 93.12 294 ARG A N 1
ATOM 2300 C CA . ARG A 1 294 ? -14.565 -8.517 10.559 1.00 93.12 294 ARG A CA 1
ATOM 2301 C C . ARG A 1 294 ? -15.626 -7.458 10.254 1.00 93.12 294 ARG A C 1
ATOM 2303 O O . ARG A 1 294 ? -16.559 -7.746 9.515 1.00 93.12 294 ARG A O 1
ATOM 2310 N N . THR A 1 295 ? -15.498 -6.264 10.835 1.00 91.81 295 THR A N 1
ATOM 2311 C CA . THR A 1 295 ? -16.369 -5.123 10.518 1.00 91.81 295 THR A CA 1
ATOM 2312 C C . THR A 1 295 ? -16.088 -4.601 9.106 1.00 91.81 295 THR A C 1
ATOM 2314 O O . THR A 1 295 ? -17.029 -4.404 8.347 1.00 91.81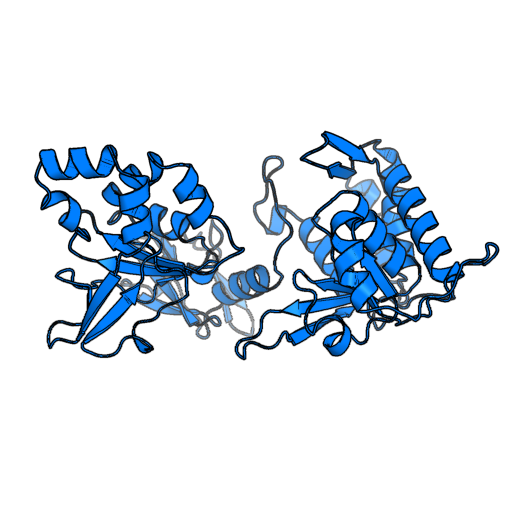 295 THR A O 1
ATOM 2317 N N . LEU A 1 296 ? -14.814 -4.447 8.720 1.00 93.44 296 LEU A N 1
ATOM 2318 C CA . LEU A 1 296 ? -14.425 -4.069 7.352 1.00 93.44 296 LEU A CA 1
ATOM 2319 C C . LEU A 1 296 ? -14.942 -5.061 6.307 1.00 93.44 296 LEU A C 1
ATOM 2321 O O . LEU A 1 296 ? -15.460 -4.643 5.283 1.00 93.44 296 LEU A O 1
ATOM 2325 N N . ASP A 1 297 ? -14.872 -6.362 6.583 1.00 91.69 297 ASP A N 1
ATOM 2326 C CA . ASP A 1 297 ? -15.319 -7.418 5.667 1.00 91.69 297 ASP A CA 1
ATOM 2327 C C . ASP A 1 297 ? -16.839 -7.369 5.394 1.00 91.69 297 ASP A C 1
ATOM 2329 O O . ASP A 1 297 ? -17.313 -7.950 4.419 1.00 91.69 297 ASP A O 1
ATOM 2333 N N . GLN A 1 298 ? -17.618 -6.664 6.225 1.00 89.50 298 GLN A N 1
ATOM 2334 C CA . GLN A 1 298 ? -19.042 -6.385 5.977 1.00 89.50 298 GLN A CA 1
ATOM 2335 C C . GLN A 1 298 ? -19.275 -5.146 5.094 1.00 89.50 298 GLN A C 1
ATOM 2337 O O . GLN A 1 298 ? -20.408 -4.872 4.702 1.00 89.50 298 GLN A O 1
ATOM 2342 N N . CYS A 1 299 ? -18.206 -4.425 4.763 1.00 89.31 299 CYS A N 1
ATOM 2343 C CA . CYS A 1 299 ? -18.161 -3.173 4.020 1.00 89.31 299 CYS A CA 1
ATOM 2344 C C . CYS A 1 299 ? -17.238 -3.301 2.790 1.00 89.31 299 CYS A C 1
ATOM 2346 O O . CYS A 1 299 ? -16.132 -2.755 2.773 1.00 89.31 299 CYS A O 1
ATOM 2348 N N . PRO A 1 300 ? -17.647 -4.050 1.747 1.00 87.88 300 PRO A N 1
ATOM 2349 C CA . PRO A 1 300 ? -16.775 -4.350 0.610 1.00 87.88 300 PRO A CA 1
ATOM 2350 C C . PRO A 1 300 ? -16.327 -3.099 -0.161 1.00 87.88 300 PRO A C 1
ATOM 2352 O O . PRO A 1 300 ? -15.200 -3.055 -0.644 1.00 87.88 300 PRO A O 1
ATOM 2355 N N . GLU A 1 301 ? -17.169 -2.066 -0.241 1.00 87.25 301 GLU A N 1
ATOM 2356 C CA . GLU A 1 301 ? -16.824 -0.795 -0.893 1.00 87.25 301 GLU A CA 1
ATOM 2357 C C . GLU A 1 301 ? -15.676 -0.082 -0.161 1.00 87.25 301 GLU A C 1
ATOM 2359 O O . GLU A 1 301 ? -14.757 0.451 -0.779 1.00 87.25 301 GLU A O 1
ATOM 2364 N N . GLU A 1 302 ? -15.676 -0.106 1.171 1.00 88.50 302 GLU A N 1
ATOM 2365 C CA . GLU A 1 302 ? -14.620 0.494 1.981 1.00 88.50 302 GLU A CA 1
ATOM 2366 C C . GLU A 1 302 ? -13.338 -0.345 1.963 1.00 88.50 302 GLU A C 1
ATOM 2368 O O . GLU A 1 302 ? -12.247 0.223 2.010 1.00 88.50 302 GLU A O 1
ATOM 2373 N N . VAL A 1 303 ? -13.440 -1.674 1.839 1.00 87.94 303 VAL A N 1
ATOM 2374 C CA . VAL A 1 303 ? -12.272 -2.539 1.597 1.00 87.94 303 VAL A CA 1
ATOM 2375 C C . VAL A 1 303 ? -11.580 -2.141 0.295 1.00 87.94 303 VAL A C 1
ATOM 2377 O O . VAL A 1 303 ? -10.367 -1.944 0.308 1.00 87.94 303 VAL A O 1
ATOM 2380 N N . LEU A 1 304 ? -12.332 -1.901 -0.787 1.00 84.19 304 LEU A N 1
ATOM 2381 C CA . LEU A 1 304 ? -11.759 -1.413 -2.048 1.00 84.19 304 LEU A CA 1
ATOM 2382 C C . LEU A 1 304 ? -11.002 -0.092 -1.848 1.00 84.19 304 LEU A C 1
ATOM 2384 O O . LEU A 1 304 ? -9.877 0.045 -2.321 1.00 84.19 304 LEU A O 1
ATOM 2388 N N . VAL A 1 305 ? -11.549 0.853 -1.074 1.00 86.75 305 VAL A N 1
ATOM 2389 C CA . VAL A 1 305 ? -10.855 2.115 -0.743 1.00 86.75 305 VAL A CA 1
ATOM 2390 C C . VAL A 1 305 ? -9.541 1.868 0.013 1.00 86.75 305 VAL A C 1
ATOM 2392 O O . VAL A 1 305 ? -8.552 2.560 -0.230 1.00 86.75 305 VAL A O 1
ATOM 2395 N N . LEU A 1 306 ? -9.512 0.887 0.919 1.00 87.12 306 LEU A N 1
ATOM 2396 C CA . LEU A 1 306 ? -8.318 0.507 1.683 1.00 87.12 306 LEU A CA 1
ATOM 2397 C C . LEU A 1 306 ? -7.303 -0.321 0.882 1.00 87.12 306 LEU A C 1
ATOM 2399 O O . LEU A 1 306 ? -6.156 -0.437 1.321 1.00 87.12 306 LEU A O 1
ATOM 2403 N N . GLU A 1 307 ? -7.688 -0.876 -0.264 1.00 83.00 307 GLU A N 1
ATOM 2404 C CA . GLU A 1 307 ? -6.806 -1.577 -1.208 1.00 83.00 307 GLU A CA 1
ATOM 2405 C C . GLU A 1 307 ? -6.304 -0.660 -2.335 1.00 83.00 307 GLU A C 1
ATOM 2407 O O . GLU A 1 307 ? -5.203 -0.842 -2.864 1.00 83.00 307 GLU A O 1
ATOM 2412 N N . GLU A 1 308 ? -7.075 0.370 -2.688 1.00 75.88 308 GLU A N 1
ATOM 2413 C CA . GLU A 1 308 ? -6.733 1.315 -3.742 1.00 75.88 308 GLU A CA 1
ATOM 2414 C C . GLU A 1 308 ? -5.426 2.065 -3.439 1.00 75.88 308 GLU A C 1
ATOM 2416 O O . GLU A 1 308 ? -5.269 2.739 -2.424 1.00 75.88 308 GLU A O 1
ATOM 2421 N N . SER A 1 309 ? -4.478 2.005 -4.380 1.00 65.12 309 SER A N 1
ATOM 2422 C CA . SER A 1 309 ? -3.183 2.706 -4.290 1.00 65.12 309 SER A CA 1
ATOM 2423 C C . SER A 1 309 ? -3.205 4.131 -4.859 1.00 65.12 309 SER A C 1
ATOM 2425 O O . SER A 1 309 ? -2.173 4.796 -4.935 1.00 65.12 309 SER A O 1
ATOM 2427 N N . ASN A 1 310 ? -4.367 4.609 -5.314 1.00 63.31 310 ASN A N 1
ATOM 2428 C CA . ASN A 1 310 ? -4.498 5.886 -6.024 1.00 63.31 310 ASN A CA 1
ATOM 2429 C C . ASN A 1 310 ? -4.562 7.113 -5.091 1.00 63.31 310 ASN A C 1
ATOM 2431 O O . ASN A 1 310 ? -4.453 8.247 -5.567 1.00 63.31 310 ASN A O 1
ATOM 2435 N N . ARG A 1 311 ? -4.772 6.887 -3.792 1.00 72.25 311 ARG A N 1
ATOM 2436 C CA . ARG A 1 311 ? -4.966 7.888 -2.744 1.00 72.25 311 ARG A CA 1
ATOM 2437 C C . ARG A 1 311 ? -4.258 7.416 -1.485 1.00 72.25 311 ARG A C 1
ATOM 2439 O O . ARG A 1 311 ? -4.125 6.222 -1.248 1.00 72.25 311 ARG A O 1
ATOM 2446 N N . SER A 1 312 ? -3.780 8.372 -0.697 1.00 85.56 312 SER A N 1
ATOM 2447 C CA . SER A 1 312 ? -3.134 8.083 0.579 1.00 85.56 312 SER A CA 1
ATOM 2448 C C . SER A 1 312 ? -4.070 8.400 1.729 1.00 85.56 312 SER A C 1
ATOM 2450 O O . SER A 1 312 ? -4.567 9.521 1.821 1.00 85.56 312 SER A O 1
ATOM 2452 N N . TYR A 1 313 ? -4.244 7.442 2.630 1.00 93.62 313 TYR A N 1
ATOM 2453 C CA . TYR A 1 313 ? -5.092 7.590 3.807 1.00 93.62 313 TYR A CA 1
ATOM 2454 C C . TYR A 1 313 ? -4.294 7.450 5.102 1.00 93.62 313 TYR A C 1
ATOM 2456 O O . TYR A 1 313 ? -3.156 6.980 5.107 1.00 93.62 313 TYR A O 1
ATOM 2464 N N . SER A 1 314 ? -4.903 7.840 6.216 1.00 95.75 314 SER A N 1
ATOM 2465 C CA . SER A 1 314 ? -4.473 7.371 7.534 1.00 95.75 314 SER A CA 1
ATOM 2466 C C . SER A 1 314 ? -5.629 6.699 8.232 1.00 95.75 314 SER A C 1
ATOM 2468 O O . SER A 1 314 ? -6.700 7.290 8.347 1.00 95.75 314 SER A O 1
ATOM 2470 N N . LEU A 1 315 ? -5.408 5.470 8.671 1.00 97.31 315 LEU A N 1
ATOM 2471 C CA . LEU A 1 315 ? -6.417 4.638 9.295 1.00 97.31 315 LEU A CA 1
ATOM 2472 C C . LEU A 1 315 ? -6.122 4.525 10.785 1.00 97.31 315 LEU A C 1
ATOM 2474 O O . LEU A 1 315 ? -5.056 4.054 11.175 1.00 97.31 315 LEU A O 1
ATOM 2478 N N . PHE A 1 316 ? -7.079 4.931 11.609 1.00 97.62 316 PHE A N 1
ATOM 2479 C CA . PHE A 1 316 ? -7.059 4.666 13.040 1.00 97.62 316 PHE A CA 1
ATOM 2480 C C . PHE A 1 316 ? -7.831 3.373 13.310 1.00 97.62 316 PHE A C 1
ATOM 2482 O O . PHE A 1 316 ? -9.053 3.389 13.355 1.00 97.62 316 PHE A O 1
ATOM 2489 N N . ALA A 1 317 ? -7.142 2.242 13.447 1.00 97.75 317 ALA A N 1
ATOM 2490 C CA . ALA A 1 317 ? -7.774 0.937 13.622 1.00 97.75 317 ALA A CA 1
ATOM 2491 C C . ALA A 1 317 ? -7.921 0.572 15.113 1.00 97.75 317 ALA A C 1
ATOM 2493 O O . ALA A 1 317 ? -6.909 0.418 15.805 1.00 97.75 317 ALA A O 1
ATOM 2494 N N . PRO A 1 318 ? -9.149 0.406 15.632 1.00 97.81 318 PRO A N 1
ATOM 2495 C CA . PRO A 1 318 ? -9.369 -0.085 16.986 1.00 97.81 318 PRO A CA 1
ATOM 2496 C C . PRO A 1 318 ? -8.950 -1.549 17.138 1.00 97.81 318 PRO A C 1
ATOM 2498 O O . PRO A 1 318 ? -9.313 -2.402 16.329 1.00 97.81 318 PRO A O 1
ATOM 2501 N N . ASN A 1 319 ? -8.196 -1.847 18.197 1.00 97.88 319 ASN A N 1
ATOM 2502 C CA . ASN A 1 319 ? -7.800 -3.215 18.526 1.00 97.88 319 ASN A CA 1
ATOM 2503 C C . ASN A 1 319 ? -8.953 -4.040 19.126 1.00 97.88 319 ASN A C 1
ATOM 2505 O O . ASN A 1 319 ? -10.014 -3.522 19.469 1.00 97.88 319 ASN A O 1
ATOM 2509 N N . ASN A 1 320 ? -8.751 -5.347 19.285 1.00 97.38 320 ASN A N 1
ATOM 2510 C CA . ASN A 1 320 ? -9.779 -6.250 19.809 1.00 97.38 320 ASN A CA 1
ATOM 2511 C C . ASN A 1 320 ? -10.262 -5.838 21.208 1.00 97.38 320 ASN A C 1
ATOM 2513 O O . ASN A 1 320 ? -11.459 -5.895 21.476 1.00 97.38 320 ASN A O 1
ATOM 2517 N N . TYR A 1 321 ? -9.364 -5.321 22.052 1.00 96.25 321 TYR A N 1
ATOM 2518 C CA . TYR A 1 321 ? -9.716 -4.783 23.368 1.00 96.25 321 TYR A CA 1
ATOM 2519 C C . TYR A 1 321 ? -10.678 -3.584 23.277 1.00 96.25 321 TYR A C 1
ATOM 2521 O O . TYR A 1 321 ? -11.585 -3.447 24.095 1.00 96.25 321 TYR A O 1
ATOM 2529 N N . ALA A 1 322 ? -10.541 -2.733 22.257 1.00 95.75 322 ALA A N 1
ATOM 2530 C CA . ALA A 1 322 ? -11.480 -1.646 21.999 1.00 95.75 322 ALA A CA 1
ATOM 2531 C C . ALA A 1 322 ? -12.890 -2.167 21.665 1.00 95.75 322 ALA A C 1
ATOM 2533 O O . ALA A 1 322 ? -13.877 -1.595 22.127 1.00 95.75 322 ALA A O 1
ATOM 2534 N N . PHE A 1 323 ? -12.992 -3.265 20.906 1.00 94.88 323 PHE A N 1
ATOM 2535 C CA . PHE A 1 323 ? -14.271 -3.911 20.589 1.00 94.88 323 PHE A CA 1
ATOM 2536 C C . PHE A 1 323 ? -14.904 -4.601 21.800 1.00 94.88 323 PHE A C 1
ATOM 2538 O O . PHE A 1 323 ? -16.122 -4.559 21.947 1.00 94.88 323 PHE A O 1
ATOM 2545 N N . GLU A 1 324 ? -14.104 -5.185 22.693 1.00 94.62 324 GLU A N 1
ATOM 2546 C CA . GLU A 1 324 ? -14.591 -5.807 23.935 1.00 94.62 324 GLU A CA 1
ATOM 2547 C C . GLU A 1 324 ? -15.263 -4.801 24.884 1.00 94.62 324 GLU A C 1
ATOM 2549 O O . GLU A 1 324 ? -16.150 -5.171 25.653 1.00 94.62 324 GLU A O 1
ATOM 2554 N N . LYS A 1 325 ? -14.890 -3.515 24.811 1.00 94.31 325 LYS A N 1
ATOM 2555 C CA . LYS A 1 325 ? -15.532 -2.436 25.582 1.00 94.31 325 LYS A CA 1
ATOM 2556 C C . LYS A 1 325 ? -16.922 -2.051 25.059 1.00 94.31 325 LYS A C 1
ATOM 2558 O O . LYS A 1 325 ? -17.646 -1.332 25.753 1.00 94.31 325 LYS A O 1
ATOM 2563 N N . LEU A 1 326 ? -17.294 -2.458 23.842 1.00 91.81 326 LEU A N 1
ATOM 2564 C CA . LEU A 1 326 ? -18.563 -2.065 23.232 1.00 91.81 326 LEU A CA 1
ATOM 2565 C C . LEU A 1 326 ? -19.743 -2.836 23.827 1.00 91.81 326 LEU A C 1
ATOM 2567 O O . LEU A 1 326 ? -19.712 -4.050 24.012 1.00 91.81 326 LEU A O 1
ATOM 2571 N N . LYS A 1 327 ? -20.851 -2.127 24.042 1.00 91.56 327 LYS A N 1
ATOM 2572 C CA . LYS A 1 327 ? -22.143 -2.744 24.360 1.00 91.56 327 LYS A CA 1
ATOM 2573 C C . LYS A 1 327 ? -22.793 -3.296 23.088 1.00 91.56 327 LYS A C 1
ATOM 2575 O O . LYS A 1 327 ? -22.602 -2.749 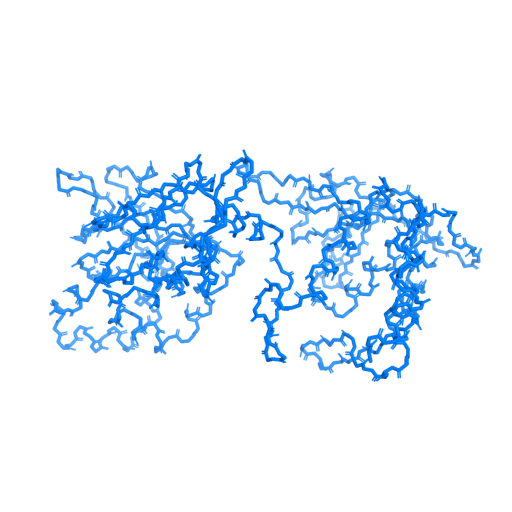22.003 1.00 91.56 327 LYS A O 1
ATOM 2580 N N . SER A 1 328 ? -23.653 -4.308 23.219 1.00 86.81 328 SER A N 1
ATOM 2581 C CA . SER A 1 328 ? -24.292 -4.980 22.071 1.00 86.81 328 SER A CA 1
ATOM 2582 C C . SER A 1 328 ? -25.051 -4.031 21.134 1.00 86.81 328 SER A C 1
ATOM 2584 O O . SER A 1 328 ? -24.990 -4.205 19.922 1.00 86.81 328 SER A O 1
ATOM 2586 N N . TYR A 1 329 ? -25.711 -2.991 21.663 1.00 87.31 329 TYR A N 1
ATOM 2587 C CA . TYR A 1 329 ? -26.399 -1.997 20.826 1.00 87.31 329 TYR A CA 1
ATOM 2588 C C . TYR A 1 329 ? -25.429 -1.100 20.040 1.00 87.31 329 TYR A C 1
ATOM 2590 O O . TYR A 1 329 ? -25.753 -0.668 18.940 1.00 87.31 329 TYR A O 1
ATOM 2598 N N . GLN A 1 330 ? -24.237 -0.814 20.582 1.00 88.62 330 GLN A N 1
ATOM 2599 C CA . GLN A 1 330 ? -23.220 -0.025 19.879 1.00 88.62 330 GLN A CA 1
ATOM 2600 C C . GLN A 1 330 ? -22.647 -0.832 18.722 1.00 88.62 330 GLN A C 1
ATOM 2602 O O . GLN A 1 330 ? -22.480 -0.293 17.634 1.00 88.62 330 GLN A O 1
ATOM 2607 N N . LEU A 1 331 ? -22.408 -2.128 18.948 1.00 87.12 331 LEU A N 1
ATOM 2608 C CA . LEU A 1 331 ? -21.993 -3.040 17.891 1.00 87.12 331 LEU A CA 1
ATOM 2609 C C . LEU A 1 331 ? -23.065 -3.132 16.796 1.00 87.12 331 LEU A C 1
ATOM 2611 O O . LEU A 1 331 ? -22.724 -2.994 15.631 1.00 87.12 331 LEU A O 1
ATOM 2615 N N . GLY A 1 332 ? -24.347 -3.265 17.159 1.00 86.62 332 GLY A N 1
ATOM 2616 C CA . GLY A 1 332 ? -25.458 -3.224 16.198 1.00 86.62 332 GLY A CA 1
ATOM 2617 C C . GLY A 1 332 ? -25.443 -1.961 15.331 1.00 86.62 332 GLY A C 1
ATOM 2618 O O . GLY A 1 332 ? -25.377 -2.060 14.112 1.00 86.62 332 GLY A O 1
ATOM 2619 N N . ASN A 1 333 ? -25.355 -0.780 15.954 1.00 88.19 333 ASN A N 1
ATOM 2620 C CA . ASN A 1 333 ? -25.294 0.496 15.231 1.00 88.19 333 ASN A CA 1
ATOM 2621 C C . ASN A 1 333 ? -24.087 0.611 14.284 1.00 88.19 333 ASN A C 1
ATOM 2623 O O . ASN A 1 333 ? -24.198 1.255 13.239 1.00 88.19 333 ASN A O 1
ATOM 2627 N N . ILE A 1 334 ? -22.939 0.035 14.664 1.00 89.56 334 ILE A N 1
ATOM 2628 C CA . ILE A 1 334 ? -21.734 -0.003 13.826 1.00 89.56 334 ILE A CA 1
ATOM 2629 C C . ILE A 1 334 ? -21.987 -0.851 12.583 1.00 89.56 334 ILE A C 1
ATOM 2631 O O . ILE A 1 334 ? -21.660 -0.404 11.491 1.00 89.56 334 ILE A O 1
ATOM 2635 N N . LEU A 1 335 ? -22.582 -2.036 12.732 1.00 85.75 335 LEU A N 1
ATOM 2636 C CA . LEU A 1 335 ? -22.854 -2.922 11.598 1.00 85.75 335 LEU A CA 1
ATOM 2637 C C . LEU A 1 335 ? -23.929 -2.322 10.676 1.00 85.75 335 LEU A C 1
ATOM 2639 O O . LEU A 1 335 ? -23.760 -2.338 9.459 1.00 85.75 335 LEU A O 1
ATOM 2643 N N . ASP A 1 336 ? -24.960 -1.689 11.243 1.00 88.88 336 ASP A N 1
ATOM 2644 C CA . ASP A 1 336 ? -26.017 -1.008 10.479 1.00 88.88 336 ASP A CA 1
ATOM 2645 C C . ASP A 1 336 ? -25.493 0.204 9.684 1.00 88.88 336 ASP A C 1
ATOM 2647 O O . ASP A 1 336 ? -26.024 0.538 8.626 1.00 88.88 336 ASP A O 1
ATOM 2651 N N . ASN A 1 337 ? -24.443 0.873 10.179 1.00 89.44 337 ASN A N 1
ATOM 2652 C CA . ASN A 1 337 ? -23.838 2.058 9.558 1.00 89.44 337 ASN A CA 1
ATOM 2653 C C . ASN A 1 337 ? -22.347 1.851 9.267 1.00 89.44 337 ASN A C 1
ATOM 2655 O O . ASN A 1 337 ? -21.529 2.755 9.474 1.00 89.44 337 ASN A O 1
ATOM 2659 N N . CYS A 1 338 ? -21.993 0.662 8.781 1.00 89.12 338 CYS A N 1
ATOM 2660 C CA . CYS A 1 338 ? -20.604 0.235 8.647 1.00 89.12 338 CYS A CA 1
ATOM 2661 C C . CYS A 1 338 ? -19.766 1.197 7.778 1.00 89.12 338 CYS A C 1
ATOM 2663 O O . CYS A 1 338 ? -18.665 1.582 8.173 1.00 89.12 338 CYS A O 1
ATOM 2665 N N . ARG A 1 339 ? -20.321 1.723 6.679 1.00 90.56 339 ARG A N 1
ATOM 2666 C CA . ARG A 1 339 ? -19.656 2.747 5.855 1.00 90.56 339 ARG A CA 1
ATOM 2667 C C . ARG A 1 339 ? -19.248 3.981 6.660 1.00 90.56 339 ARG A C 1
ATOM 2669 O O . ARG A 1 339 ? -18.088 4.384 6.668 1.00 90.56 339 ARG A O 1
ATOM 2676 N N . LEU A 1 340 ? -20.207 4.576 7.367 1.00 91.38 340 LEU A N 1
ATOM 2677 C CA . LEU A 1 340 ? -19.977 5.777 8.168 1.00 91.38 340 LEU A CA 1
ATOM 2678 C C . LEU A 1 340 ? -18.974 5.506 9.296 1.00 91.38 340 LEU A C 1
ATOM 2680 O O . LEU A 1 340 ? -18.169 6.376 9.637 1.00 91.38 340 LEU A O 1
ATOM 2684 N N . PHE A 1 341 ? -19.016 4.303 9.868 1.00 92.75 341 PHE A N 1
ATOM 2685 C CA . PHE A 1 341 ? -18.062 3.850 10.868 1.00 92.75 341 PHE A CA 1
ATOM 2686 C C . PHE A 1 341 ? -16.631 3.832 10.318 1.00 92.75 341 PHE A C 1
ATOM 2688 O O . PHE A 1 341 ? -15.748 4.451 10.914 1.00 92.75 341 PHE A O 1
ATOM 2695 N N . VAL A 1 342 ? -16.397 3.197 9.168 1.00 93.12 342 VAL A N 1
ATOM 2696 C CA . VAL A 1 342 ? -15.062 3.121 8.554 1.00 93.12 342 VAL A CA 1
ATOM 2697 C C . VAL A 1 342 ? -14.581 4.502 8.102 1.00 93.12 342 VAL A C 1
ATOM 2699 O O . VAL A 1 342 ? -13.458 4.896 8.416 1.00 93.12 342 VAL A O 1
ATOM 2702 N N . GLU A 1 343 ? -15.446 5.294 7.462 1.00 93.50 343 GLU A N 1
ATOM 2703 C CA . GLU A 1 343 ? -15.138 6.669 7.048 1.00 93.50 343 GLU A CA 1
ATOM 2704 C C . GLU A 1 343 ? -14.785 7.585 8.241 1.00 93.50 343 GLU A C 1
ATOM 2706 O O . GLU A 1 343 ? -14.005 8.526 8.085 1.00 93.50 343 GLU A O 1
ATOM 2711 N N . SER A 1 344 ? -15.313 7.309 9.440 1.00 94.06 344 SER A N 1
ATOM 2712 C CA . SER A 1 344 ? -14.983 8.038 10.680 1.00 94.06 344 SER A CA 1
ATOM 2713 C C . SER A 1 344 ? -13.599 7.676 11.241 1.00 94.06 344 SER A C 1
ATOM 2715 O O . SER A 1 344 ? -13.025 8.447 12.005 1.00 94.06 344 SER A O 1
ATOM 2717 N N . HIS A 1 345 ? -13.042 6.524 10.861 1.00 95.94 345 HIS A N 1
ATOM 2718 C CA . HIS A 1 345 ? -11.696 6.088 11.255 1.00 95.94 345 HIS A CA 1
ATOM 2719 C C . HIS A 1 345 ? -10.632 6.407 10.191 1.00 95.94 345 HIS A C 1
ATOM 2721 O O . HIS A 1 345 ? -9.439 6.203 10.428 1.00 95.94 345 HIS A O 1
ATOM 2727 N N . LEU A 1 346 ? -11.049 6.924 9.032 1.00 94.94 346 LEU A N 1
ATOM 2728 C CA . LEU A 1 346 ? -10.184 7.258 7.907 1.00 94.94 346 LEU A CA 1
ATOM 2729 C C . LEU A 1 346 ? -9.942 8.758 7.797 1.00 94.94 346 LEU A C 1
ATOM 2731 O O . LEU A 1 346 ? -10.873 9.556 7.819 1.00 94.94 346 LEU A O 1
ATOM 2735 N N . ILE A 1 347 ? -8.686 9.141 7.591 1.00 95.12 347 ILE A N 1
ATOM 2736 C CA . ILE A 1 347 ? -8.267 10.508 7.270 1.00 95.12 347 ILE A CA 1
ATOM 2737 C C . ILE A 1 347 ? -7.835 10.553 5.798 1.00 95.12 347 ILE A C 1
ATOM 2739 O O . ILE A 1 347 ? -7.042 9.701 5.393 1.00 95.12 347 ILE A O 1
ATOM 2743 N N . PRO A 1 348 ? -8.296 11.527 4.987 1.00 92.25 348 PRO A N 1
ATOM 2744 C CA . PRO A 1 348 ? -8.068 11.565 3.535 1.00 92.25 348 PRO A CA 1
ATOM 2745 C C . PRO A 1 348 ? -6.658 12.043 3.130 1.00 92.25 348 PRO A C 1
ATOM 2747 O O . PRO A 1 348 ? -6.488 12.672 2.087 1.00 92.25 348 PRO A O 1
ATOM 2750 N N . TYR A 1 349 ? -5.656 11.814 3.980 1.00 88.06 349 TYR A N 1
ATOM 2751 C CA . TYR A 1 349 ? -4.247 12.095 3.712 1.00 88.06 349 TYR A CA 1
ATOM 2752 C C . TYR A 1 349 ? -3.342 11.315 4.675 1.00 88.06 349 TYR A C 1
ATOM 2754 O O . TYR A 1 349 ? -3.788 10.775 5.691 1.00 88.06 349 TYR A O 1
ATOM 2762 N N . ARG A 1 350 ? -2.043 11.284 4.364 1.00 91.44 350 ARG A N 1
ATOM 2763 C CA . ARG A 1 350 ? -0.999 10.639 5.170 1.00 91.44 350 ARG A CA 1
ATOM 2764 C C . ARG A 1 350 ? -0.666 11.493 6.399 1.00 91.44 350 ARG A C 1
ATOM 2766 O O . ARG A 1 350 ? -0.193 12.619 6.269 1.00 91.44 350 ARG A O 1
ATOM 2773 N N . LEU A 1 351 ? -0.909 10.958 7.585 1.00 93.19 351 LEU A N 1
ATOM 2774 C CA . LEU A 1 351 ? -0.781 11.617 8.876 1.00 93.19 351 LEU A CA 1
ATOM 2775 C C . LEU A 1 351 ? 0.124 10.752 9.744 1.00 93.19 351 LEU A C 1
ATOM 2777 O O . LEU A 1 351 ? -0.261 9.661 10.150 1.00 93.19 351 LEU A O 1
ATOM 2781 N N . THR A 1 352 ? 1.317 11.253 10.041 1.00 94.00 352 THR A N 1
ATOM 2782 C CA . THR A 1 352 ? 2.244 10.616 10.984 1.00 94.00 352 THR A CA 1
ATOM 2783 C C . THR A 1 352 ? 2.212 11.330 12.327 1.00 94.00 352 THR A C 1
ATOM 2785 O O . THR A 1 352 ? 1.854 12.513 12.395 1.00 94.00 352 THR A O 1
ATOM 2788 N N . THR A 1 353 ? 2.636 10.661 13.397 1.00 92.06 353 THR A N 1
ATOM 2789 C CA . THR A 1 353 ? 2.676 11.241 14.750 1.00 92.06 353 THR A CA 1
ATOM 2790 C C . THR A 1 353 ? 3.493 12.527 14.818 1.00 92.06 353 THR A C 1
ATOM 2792 O O . THR A 1 353 ? 3.108 13.465 15.509 1.00 92.06 353 THR A O 1
ATOM 2795 N N . LYS A 1 354 ? 4.551 12.639 14.005 1.00 90.69 354 LYS A N 1
ATOM 2796 C CA . LYS A 1 354 ? 5.384 13.849 13.874 1.00 90.69 354 LYS A CA 1
ATOM 2797 C C . LYS A 1 354 ? 4.610 15.088 13.419 1.00 90.69 354 LYS A C 1
ATOM 2799 O O . LYS A 1 354 ? 5.032 16.206 13.691 1.00 90.69 354 LYS A O 1
ATOM 2804 N N . SER A 1 355 ? 3.506 14.898 12.700 1.00 89.50 355 SER A N 1
ATOM 2805 C CA . SER A 1 355 ? 2.657 15.979 12.184 1.00 89.50 355 SER A CA 1
ATOM 2806 C C . SER A 1 355 ? 1.470 16.312 13.099 1.00 89.50 355 SER A C 1
ATOM 2808 O O . SER A 1 355 ? 0.697 17.235 12.808 1.00 89.50 355 SER A O 1
ATOM 2810 N N . ILE A 1 356 ? 1.298 15.556 14.188 1.00 92.00 356 ILE A N 1
ATOM 2811 C CA . ILE A 1 356 ? 0.249 15.764 15.181 1.00 92.00 356 ILE A CA 1
ATOM 2812 C C . ILE A 1 356 ? 0.776 16.734 16.239 1.00 92.00 356 ILE A C 1
ATOM 2814 O O . ILE A 1 356 ? 1.738 16.453 16.945 1.00 92.00 356 ILE A O 1
ATOM 2818 N N . THR A 1 357 ? 0.123 17.887 16.353 1.00 92.25 357 THR A N 1
ATOM 2819 C CA . THR A 1 357 ? 0.365 18.870 17.414 1.00 92.25 357 THR A CA 1
ATOM 2820 C C . THR A 1 357 ? -0.703 18.749 18.496 1.00 92.25 357 THR A C 1
ATOM 2822 O O . THR A 1 357 ? -1.786 18.216 18.249 1.00 92.25 357 THR A O 1
ATOM 2825 N N . ASN A 1 358 ? -0.421 19.258 19.697 1.00 93.38 358 ASN A N 1
ATOM 2826 C CA . ASN A 1 358 ? -1.399 19.230 20.781 1.00 93.38 358 ASN A CA 1
ATOM 2827 C C . ASN A 1 358 ? -2.661 20.038 20.418 1.00 93.38 358 ASN A C 1
ATOM 2829 O O . ASN A 1 358 ? -2.547 21.127 19.855 1.00 93.38 358 ASN A O 1
ATOM 2833 N N . ASN A 1 359 ? -3.839 19.510 20.760 1.00 91.94 359 ASN A N 1
ATOM 2834 C CA . ASN A 1 359 ? -5.164 20.067 20.454 1.00 91.94 359 ASN A CA 1
ATOM 2835 C C . ASN A 1 359 ? -5.447 20.278 18.952 1.00 91.94 359 ASN A C 1
ATOM 2837 O O . ASN A 1 359 ? -6.163 21.205 18.575 1.00 91.94 359 ASN A O 1
ATOM 2841 N N . LYS A 1 360 ? -4.885 19.437 18.075 1.00 92.75 360 LYS A N 1
ATOM 2842 C CA . LYS A 1 360 ? -5.115 19.517 16.625 1.00 92.75 360 LYS A CA 1
ATOM 2843 C C . LYS A 1 360 ? -6.445 18.865 16.252 1.00 92.75 360 LYS A C 1
ATOM 2845 O O . LYS A 1 360 ? -6.634 17.678 16.501 1.00 92.75 360 LYS A O 1
ATOM 2850 N N . THR A 1 361 ? -7.323 19.603 15.582 1.00 94.06 361 THR A N 1
ATOM 2851 C CA . THR A 1 361 ? -8.544 19.052 14.976 1.00 94.06 361 THR A CA 1
ATOM 2852 C C . THR A 1 361 ? -8.266 18.572 13.553 1.00 94.06 361 THR A C 1
ATOM 2854 O O . THR A 1 361 ? -7.618 19.269 12.770 1.00 94.06 361 THR A O 1
ATOM 2857 N N . ILE A 1 362 ? -8.742 17.376 13.212 1.00 93.69 362 ILE A N 1
ATOM 2858 C CA . ILE A 1 362 ? -8.528 16.736 11.912 1.00 93.69 362 ILE A CA 1
ATOM 2859 C C . ILE A 1 362 ? -9.859 16.212 11.383 1.00 93.69 362 ILE A C 1
ATOM 2861 O O . ILE A 1 362 ? -10.546 15.467 12.073 1.00 93.69 362 ILE A O 1
ATOM 2865 N N . TYR A 1 363 ? -10.202 16.572 10.149 1.00 93.38 363 TYR A N 1
ATOM 2866 C CA . TYR A 1 363 ? -11.394 16.056 9.481 1.00 93.38 363 TYR A CA 1
ATOM 2867 C C . TYR A 1 363 ? -11.179 14.634 8.969 1.00 93.38 363 TYR A C 1
ATOM 2869 O O . TYR A 1 363 ? -10.151 14.329 8.358 1.00 93.38 363 TYR A O 1
ATOM 2877 N N . THR A 1 364 ? -12.170 13.787 9.220 1.00 94.31 364 THR A N 1
ATOM 2878 C CA . THR A 1 364 ? -12.228 12.409 8.732 1.00 94.31 364 THR A CA 1
ATOM 2879 C C . THR A 1 364 ? -12.772 12.366 7.306 1.00 94.31 364 THR A C 1
ATOM 2881 O O . THR A 1 364 ? -13.239 13.374 6.775 1.00 94.31 364 THR A O 1
ATOM 2884 N N . LEU A 1 365 ? -12.751 11.191 6.681 1.00 91.56 365 LEU A N 1
ATOM 2885 C CA . LEU A 1 365 ? -13.390 10.958 5.390 1.00 91.56 365 LEU A CA 1
ATOM 2886 C C . LEU A 1 365 ? -14.920 11.084 5.499 1.00 91.56 365 LEU A C 1
ATOM 2888 O O . LEU A 1 365 ? -15.564 11.542 4.555 1.00 91.56 365 LEU A O 1
ATOM 2892 N N . ALA A 1 366 ? -15.487 10.758 6.667 1.00 90.75 366 ALA A N 1
ATOM 2893 C CA . ALA A 1 366 ? -16.896 10.992 6.956 1.00 90.75 366 ALA A CA 1
ATOM 2894 C C . ALA A 1 366 ? -17.206 12.498 6.929 1.00 90.75 366 ALA A C 1
ATOM 2896 O O . ALA A 1 366 ? -16.562 13.303 7.612 1.00 90.75 366 ALA A O 1
ATOM 2897 N N . LYS A 1 367 ? -18.213 12.888 6.137 1.00 83.94 367 LYS A N 1
ATOM 2898 C CA . LYS A 1 367 ? -18.599 14.297 5.950 1.00 83.94 367 LYS A CA 1
ATOM 2899 C C . LYS A 1 367 ? -18.928 14.973 7.284 1.00 83.94 367 LYS A C 1
ATOM 2901 O O . LYS A 1 367 ? -19.713 14.452 8.068 1.00 83.94 367 LYS A O 1
ATOM 2906 N N . ASN A 1 368 ? -18.376 16.173 7.488 1.00 83.62 368 ASN A N 1
ATOM 2907 C CA . ASN A 1 368 ? -18.567 17.017 8.678 1.00 83.62 368 ASN A CA 1
ATOM 2908 C C . ASN A 1 368 ? -18.180 16.361 10.012 1.00 83.62 368 ASN A C 1
ATOM 2910 O O . ASN A 1 368 ? -18.606 16.822 11.070 1.00 83.62 368 ASN A O 1
ATOM 2914 N N . ARG A 1 369 ? -17.347 15.320 9.975 1.00 90.12 369 ARG A N 1
ATOM 2915 C CA . ARG A 1 369 ? -16.829 14.657 11.167 1.00 90.12 369 ARG A CA 1
ATOM 2916 C C . ARG A 1 369 ? -15.347 14.925 11.334 1.00 90.12 369 ARG A C 1
ATOM 2918 O O . ARG A 1 369 ? -14.592 15.041 10.368 1.00 90.12 369 ARG A O 1
ATOM 2925 N N . PHE A 1 370 ? -14.948 15.091 12.586 1.00 92.75 370 PHE A N 1
ATOM 2926 C CA . PHE A 1 370 ? -13.580 15.402 12.953 1.00 92.75 370 PHE A CA 1
ATOM 2927 C C . PHE A 1 370 ? -13.176 14.659 14.218 1.00 92.75 370 PHE A C 1
ATOM 2929 O O . PHE A 1 370 ? -14.001 14.284 15.052 1.00 92.75 370 PHE A O 1
ATOM 2936 N N . ILE A 1 371 ? -11.873 14.479 14.350 1.00 94.31 371 ILE A N 1
ATOM 2937 C CA . ILE A 1 371 ? -11.206 13.950 15.527 1.00 94.31 371 ILE A CA 1
ATOM 2938 C C . ILE A 1 371 ? -10.319 15.040 16.126 1.00 94.31 371 ILE A C 1
ATOM 2940 O O . ILE A 1 371 ? -9.775 15.885 15.411 1.00 94.31 371 ILE A O 1
ATOM 2944 N N . ASN A 1 372 ? -10.161 15.016 17.443 1.00 93.88 372 ASN A N 1
ATOM 2945 C CA . ASN A 1 372 ? -9.273 15.911 18.170 1.00 93.88 372 ASN A CA 1
ATOM 2946 C C . ASN A 1 372 ? -8.075 15.127 18.685 1.00 93.88 372 ASN A C 1
ATOM 2948 O O . ASN A 1 372 ? -8.215 14.236 19.519 1.00 93.88 372 ASN A O 1
ATOM 2952 N N . CYS A 1 373 ? -6.888 15.482 18.216 1.00 94.06 373 CYS A N 1
ATOM 2953 C CA . CYS A 1 373 ? -5.654 14.890 18.691 1.00 94.06 373 CYS A CA 1
ATOM 2954 C C . CYS A 1 373 ? -5.105 15.691 19.874 1.00 94.06 373 CYS A C 1
ATOM 2956 O O . CYS A 1 373 ? -4.876 16.899 19.773 1.00 94.06 373 CYS A O 1
ATOM 2958 N N . THR A 1 374 ? -4.849 15.011 20.986 1.00 94.31 374 THR A N 1
ATOM 2959 C CA . THR A 1 374 ? -4.249 15.590 22.192 1.00 94.31 374 THR A CA 1
ATOM 2960 C C . THR A 1 374 ? -2.966 14.853 22.546 1.00 94.31 374 THR A C 1
ATOM 2962 O O . THR A 1 374 ? -2.851 13.641 22.364 1.00 94.31 374 THR A O 1
ATOM 2965 N N . ILE A 1 375 ? -1.971 15.593 23.025 1.00 93.75 375 ILE A N 1
ATOM 2966 C CA . ILE A 1 375 ? -0.693 15.035 23.467 1.00 93.75 375 ILE A CA 1
ATOM 2967 C C . ILE A 1 375 ? -0.680 15.102 24.987 1.00 93.75 375 ILE A C 1
ATOM 2969 O O . ILE A 1 375 ? -0.720 16.181 25.576 1.00 93.75 375 ILE A O 1
ATOM 2973 N N . THR A 1 376 ? -0.636 13.935 25.620 1.00 88.62 376 THR A N 1
ATOM 2974 C CA . THR A 1 376 ? -0.623 13.795 27.078 1.00 88.62 376 THR A CA 1
ATOM 2975 C C . THR A 1 376 ? 0.664 13.112 27.532 1.00 88.62 376 THR A C 1
ATOM 2977 O O . THR A 1 376 ? 1.394 12.539 26.725 1.00 88.62 376 THR A O 1
ATOM 2980 N N . ALA A 1 377 ? 0.916 13.087 28.843 1.00 88.31 377 ALA A N 1
ATOM 2981 C CA . ALA A 1 377 ? 2.027 12.318 29.411 1.00 88.31 377 ALA A CA 1
ATOM 2982 C C . ALA A 1 377 ? 1.939 10.802 29.119 1.00 88.31 377 ALA A C 1
ATOM 2984 O O . ALA A 1 377 ? 2.948 10.111 29.198 1.00 88.31 377 ALA A O 1
ATOM 2985 N N . LYS A 1 378 ? 0.748 10.282 28.777 1.00 87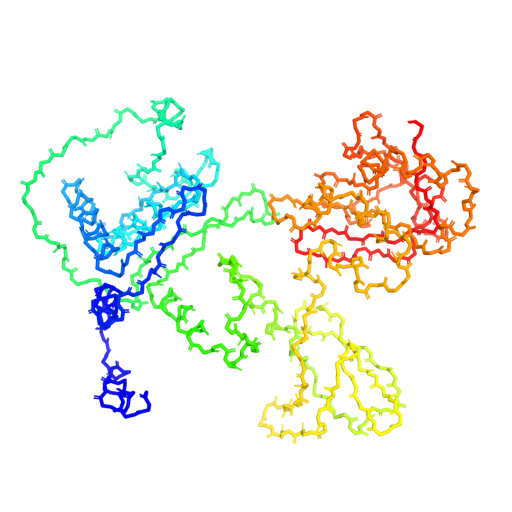.12 378 LYS A N 1
ATOM 2986 C CA . LYS A 1 378 ? 0.528 8.869 28.420 1.00 87.12 378 LYS A CA 1
ATOM 2987 C C . LYS A 1 378 ? 0.753 8.572 26.931 1.00 87.12 378 LYS A C 1
ATOM 2989 O O . LYS A 1 378 ? 0.732 7.406 26.555 1.00 87.12 378 LYS A O 1
ATOM 2994 N N . GLY A 1 379 ? 0.935 9.598 26.098 1.00 91.88 379 GLY A N 1
ATOM 2995 C CA . GLY A 1 379 ? 1.048 9.482 24.644 1.00 91.88 379 GLY A CA 1
ATOM 2996 C C . GLY A 1 379 ? 0.029 10.340 23.891 1.00 91.88 379 GLY A C 1
ATOM 2997 O O . GLY A 1 379 ? -0.634 11.213 24.465 1.00 91.88 379 GLY A O 1
ATOM 2998 N N . ILE A 1 380 ? -0.078 10.091 22.585 1.00 95.25 380 ILE A N 1
ATOM 2999 C CA . ILE A 1 380 ? -1.000 10.785 21.678 1.00 95.25 380 ILE A CA 1
ATOM 3000 C C . ILE A 1 380 ? -2.366 10.099 21.743 1.00 95.25 380 ILE A C 1
ATOM 3002 O O . ILE A 1 380 ? -2.466 8.890 21.546 1.00 95.25 380 ILE A O 1
ATOM 3006 N N . SER A 1 381 ? -3.411 10.876 22.014 1.00 94.25 381 SER A N 1
ATOM 3007 C CA . SER A 1 381 ? -4.799 10.410 22.023 1.00 94.25 381 SER A CA 1
ATOM 3008 C C . SER A 1 381 ? -5.591 11.066 20.899 1.00 94.25 381 SER A C 1
ATOM 3010 O O . SER A 1 381 ? -5.402 12.247 20.611 1.00 94.25 381 SER A O 1
ATOM 3012 N N . VAL A 1 382 ? -6.483 10.302 20.281 1.00 94.00 382 VAL A N 1
ATOM 3013 C CA . VAL A 1 382 ? -7.444 10.738 19.270 1.00 94.00 382 VAL A CA 1
ATOM 3014 C C . VAL A 1 382 ? -8.830 10.661 19.896 1.00 94.00 382 VAL A C 1
ATOM 3016 O O . VAL A 1 382 ? -9.339 9.577 20.166 1.00 94.00 382 VAL A O 1
ATOM 3019 N N . ASN A 1 383 ? -9.436 11.814 20.168 1.00 92.38 383 ASN A N 1
ATOM 3020 C CA . ASN A 1 383 ? -10.564 11.936 21.091 1.00 92.38 383 ASN A CA 1
ATOM 3021 C C . ASN A 1 383 ? -10.201 11.305 22.453 1.00 92.38 383 ASN A C 1
ATOM 3023 O O . ASN A 1 383 ? -9.286 11.795 23.114 1.00 92.38 383 ASN A O 1
ATOM 3027 N N . SER A 1 384 ? -10.887 10.235 22.868 1.00 89.38 384 SER A N 1
ATOM 3028 C CA . SER A 1 384 ? -10.563 9.464 24.079 1.00 89.38 384 SER A CA 1
ATOM 3029 C C . SER A 1 384 ? -9.635 8.270 23.828 1.00 89.38 384 SER A C 1
ATOM 3031 O O . SER A 1 384 ? -9.108 7.709 24.784 1.00 89.38 384 SER A O 1
ATOM 3033 N N . ALA A 1 385 ? -9.408 7.895 22.566 1.00 95.00 385 ALA A N 1
ATOM 3034 C CA . ALA A 1 385 ? -8.676 6.690 22.198 1.00 95.00 385 ALA A CA 1
ATOM 3035 C C . ALA A 1 385 ? -7.162 6.938 22.200 1.00 95.00 385 ALA A C 1
ATOM 3037 O O . ALA A 1 385 ? -6.670 7.806 21.478 1.00 95.00 385 ALA A O 1
ATOM 3038 N N . LEU A 1 386 ? -6.398 6.171 22.977 1.00 96.00 386 LEU A N 1
ATOM 3039 C CA . LEU A 1 386 ? -4.940 6.268 22.995 1.00 96.00 386 LEU A CA 1
ATOM 3040 C C . LEU A 1 386 ? -4.351 5.471 21.827 1.00 96.00 386 LEU A C 1
ATOM 3042 O O . LEU A 1 386 ? -4.699 4.306 21.625 1.00 96.00 386 LEU A O 1
ATOM 3046 N N . ILE A 1 387 ? -3.403 6.067 21.100 1.00 96.75 387 ILE A N 1
ATOM 3047 C CA . ILE A 1 387 ? -2.650 5.348 20.071 1.00 96.75 387 ILE A CA 1
ATOM 3048 C C . ILE A 1 387 ? -1.618 4.435 20.753 1.00 96.75 387 ILE A C 1
ATOM 3050 O O . ILE A 1 387 ? -0.729 4.913 21.458 1.00 96.75 387 ILE A O 1
ATOM 3054 N N . LYS A 1 388 ? -1.747 3.117 20.562 1.00 95.81 388 LYS A N 1
ATOM 3055 C CA . LYS A 1 388 ? -0.859 2.083 21.128 1.00 95.81 388 LYS A CA 1
ATOM 3056 C C . LYS A 1 388 ? 0.311 1.757 20.217 1.00 95.81 388 LYS A C 1
ATOM 3058 O O . LYS A 1 388 ? 1.435 1.642 20.691 1.00 95.81 388 LYS A O 1
ATOM 3063 N N . GLU A 1 389 ? 0.038 1.643 18.925 1.00 94.62 389 GLU A N 1
ATOM 3064 C CA . GLU A 1 389 ? 1.049 1.501 17.880 1.00 94.62 389 GLU A CA 1
ATOM 3065 C C . GLU A 1 389 ? 0.779 2.555 16.819 1.00 94.62 389 GLU A C 1
ATOM 3067 O O . GLU A 1 389 ? -0.374 2.833 16.490 1.00 94.62 389 GLU A O 1
ATOM 3072 N N . TYR A 1 390 ? 1.830 3.167 16.300 1.00 94.25 390 TYR A N 1
ATOM 3073 C CA . TYR A 1 390 ? 1.710 4.327 15.433 1.00 94.25 390 TYR A CA 1
ATOM 3074 C C . TYR A 1 390 ? 2.713 4.281 14.293 1.00 94.25 390 TYR A C 1
ATOM 3076 O O . TYR A 1 390 ? 3.718 3.578 14.365 1.00 94.25 390 TYR A O 1
ATOM 3084 N N . ASP A 1 391 ? 2.437 5.082 13.265 1.00 92.44 391 ASP A N 1
ATOM 3085 C CA . ASP A 1 391 ? 3.299 5.251 12.092 1.00 92.44 391 ASP A CA 1
ATOM 3086 C C . ASP A 1 391 ? 3.622 3.924 11.380 1.00 92.44 391 ASP A C 1
ATOM 3088 O O . ASP A 1 391 ? 4.725 3.736 10.864 1.00 92.44 391 ASP A O 1
ATOM 3092 N N . ILE A 1 392 ? 2.659 2.997 11.331 1.00 92.69 392 ILE A N 1
ATOM 3093 C CA . ILE A 1 392 ? 2.797 1.771 10.543 1.00 92.69 392 ILE A CA 1
ATOM 3094 C C . ILE A 1 392 ? 2.583 2.145 9.078 1.00 92.69 392 ILE A C 1
ATOM 3096 O O . ILE A 1 392 ? 1.459 2.356 8.623 1.00 92.69 392 ILE A O 1
ATOM 3100 N N . GLU A 1 393 ? 3.682 2.260 8.347 1.00 87.12 393 GLU A N 1
ATOM 3101 C CA . GLU A 1 393 ? 3.678 2.698 6.957 1.00 87.12 393 GLU A CA 1
ATOM 3102 C C . GLU A 1 393 ? 3.207 1.582 6.019 1.00 87.12 393 GLU A C 1
ATOM 3104 O O . GLU A 1 393 ? 3.759 0.485 6.040 1.00 87.12 393 GLU A O 1
ATOM 3109 N N . GLY A 1 394 ? 2.225 1.894 5.172 1.00 83.81 394 GLY A N 1
ATOM 3110 C CA . GLY A 1 394 ? 1.747 1.064 4.067 1.00 83.81 394 GLY A CA 1
ATOM 3111 C C . GLY A 1 394 ? 1.894 1.750 2.709 1.00 83.81 394 GLY A C 1
ATOM 3112 O O . GLY A 1 394 ? 2.212 2.943 2.616 1.00 83.81 394 GLY A O 1
ATOM 3113 N N . ALA A 1 395 ? 1.614 0.999 1.644 1.00 79.38 395 ALA A N 1
ATOM 3114 C CA . ALA A 1 395 ? 1.712 1.458 0.258 1.00 79.38 395 ALA A CA 1
ATOM 3115 C C . ALA A 1 395 ? 0.748 2.612 -0.046 1.00 79.38 395 ALA A C 1
ATOM 3117 O O . ALA A 1 395 ? 1.103 3.559 -0.748 1.00 79.38 395 ALA A O 1
ATOM 3118 N N . ASN A 1 396 ? -0.464 2.548 0.506 1.00 81.44 396 ASN A N 1
ATOM 3119 C CA . ASN A 1 396 ? -1.531 3.522 0.288 1.00 81.44 396 ASN A CA 1
ATOM 3120 C C . ASN A 1 396 ? -1.918 4.297 1.558 1.00 81.44 396 ASN A C 1
ATOM 3122 O O . ASN A 1 396 ? -2.956 4.957 1.597 1.00 81.44 396 ASN A O 1
ATOM 3126 N N . GLY A 1 397 ? -1.087 4.278 2.604 1.00 89.75 397 GLY A N 1
ATOM 3127 C CA . GLY A 1 397 ? -1.392 5.053 3.801 1.00 89.75 397 GLY A CA 1
ATOM 3128 C C . GLY A 1 397 ? -0.542 4.766 5.025 1.00 89.75 397 GLY A C 1
ATOM 3129 O O . GLY A 1 397 ? 0.498 4.124 4.938 1.00 89.75 397 GLY A O 1
ATOM 3130 N N . VAL A 1 398 ? -1.001 5.282 6.164 1.00 94.62 398 VAL A N 1
ATOM 3131 C CA . VAL A 1 398 ? -0.432 5.027 7.495 1.00 94.62 398 VAL A CA 1
ATOM 3132 C C . VAL A 1 398 ? -1.500 4.383 8.371 1.00 94.62 398 VAL A C 1
ATOM 3134 O O . VAL A 1 398 ? -2.624 4.877 8.446 1.00 94.62 398 VAL A O 1
ATOM 3137 N N . LEU A 1 399 ? -1.148 3.310 9.063 1.00 97.38 399 LEU A N 1
ATOM 3138 C CA . LEU A 1 399 ? -1.982 2.670 10.069 1.00 97.38 399 LEU A CA 1
ATOM 3139 C C . LEU A 1 399 ? -1.540 3.109 11.477 1.00 97.38 399 LEU A C 1
ATOM 3141 O O . LEU A 1 399 ? -0.359 3.074 11.823 1.00 97.38 399 LEU A O 1
ATOM 3145 N N . HIS A 1 400 ? -2.512 3.490 12.301 1.00 97.75 400 HIS A N 1
ATOM 3146 C CA . HIS A 1 400 ? -2.362 3.748 13.733 1.00 97.75 400 HIS A CA 1
ATOM 3147 C C . HIS A 1 400 ? -3.339 2.859 14.490 1.00 97.75 400 HIS A C 1
ATOM 3149 O O . HIS A 1 400 ? -4.521 2.826 14.160 1.00 97.75 400 HIS A O 1
ATOM 3155 N N . ILE A 1 401 ? -2.875 2.149 15.510 1.00 98.06 401 ILE A N 1
ATOM 3156 C CA . ILE A 1 401 ? -3.699 1.232 16.299 1.00 98.06 401 ILE A CA 1
ATOM 3157 C C . ILE A 1 401 ? -4.118 1.920 17.589 1.00 98.06 401 ILE A C 1
ATOM 3159 O O . ILE A 1 401 ? -3.271 2.400 18.343 1.00 98.06 401 ILE A O 1
ATOM 3163 N N . ILE A 1 402 ? -5.422 1.947 17.853 1.00 97.56 402 ILE A N 1
ATOM 3164 C CA . ILE A 1 402 ? -6.026 2.636 19.001 1.00 97.56 402 ILE A CA 1
ATOM 3165 C C . ILE A 1 402 ? -6.721 1.655 19.956 1.00 97.56 402 ILE A C 1
ATOM 3167 O O . ILE A 1 402 ? -7.114 0.557 19.560 1.00 97.56 402 ILE A O 1
ATOM 3171 N N . ASP A 1 403 ? -6.867 2.042 21.226 1.00 96.31 403 ASP A N 1
ATOM 3172 C CA . ASP A 1 403 ? -7.453 1.203 22.289 1.00 96.31 403 ASP A CA 1
ATOM 3173 C C . ASP A 1 403 ? -8.921 1.497 22.632 1.00 96.31 403 ASP A C 1
ATOM 3175 O O . ASP A 1 403 ? -9.477 0.909 23.571 1.00 96.31 403 ASP A O 1
ATOM 3179 N N . GLU A 1 404 ? -9.556 2.385 21.870 1.00 95.62 404 GLU A N 1
ATOM 3180 C CA . GLU A 1 404 ? -10.989 2.662 21.912 1.00 95.62 404 GLU A CA 1
ATOM 3181 C C . GLU A 1 404 ? -11.535 2.865 20.503 1.00 95.62 404 GLU A C 1
ATOM 3183 O O . GLU A 1 404 ? -10.815 3.253 19.590 1.00 95.62 404 GLU A O 1
ATOM 3188 N N . VAL A 1 405 ? -12.823 2.592 20.330 1.00 94.88 405 VAL A N 1
ATOM 3189 C CA . VAL A 1 405 ? -13.520 2.794 19.062 1.00 94.88 405 VAL A CA 1
ATOM 3190 C C . VAL A 1 405 ? -13.905 4.266 18.925 1.00 94.88 405 VAL A C 1
ATOM 3192 O O . VAL A 1 405 ? -14.479 4.842 19.850 1.00 94.88 405 VAL A O 1
ATOM 3195 N N . LEU A 1 406 ? -13.634 4.879 17.768 1.00 92.38 406 LEU A N 1
ATOM 3196 C CA . LEU A 1 406 ? -14.017 6.267 17.516 1.00 92.38 406 LEU A CA 1
ATOM 3197 C C . LEU A 1 406 ? -15.520 6.343 17.252 1.00 92.38 406 LEU A C 1
ATOM 3199 O O . LEU A 1 406 ? -16.009 6.034 16.167 1.00 92.38 406 LEU A O 1
ATOM 3203 N N . ILE A 1 407 ? -16.260 6.784 18.264 1.00 78.62 407 ILE A N 1
ATOM 3204 C CA . ILE A 1 407 ? -17.677 7.119 18.139 1.00 78.62 407 ILE A CA 1
ATOM 3205 C C . ILE A 1 407 ? -17.753 8.627 17.927 1.00 78.62 407 ILE A C 1
ATOM 3207 O O . ILE A 1 407 ? -17.712 9.403 18.881 1.00 78.62 407 ILE A O 1
ATOM 3211 N N . ILE A 1 408 ? -17.792 9.043 16.663 1.00 69.44 408 ILE A N 1
ATOM 3212 C CA . ILE A 1 408 ? -17.946 10.455 16.310 1.00 69.44 408 ILE A CA 1
ATOM 3213 C C . ILE A 1 408 ? -19.452 10.763 16.253 1.00 69.44 408 ILE A C 1
ATOM 3215 O O . ILE A 1 408 ? -20.158 10.046 15.536 1.00 69.44 408 ILE A O 1
ATOM 3219 N N . PRO A 1 409 ? -19.945 11.765 17.010 1.00 58.28 409 PRO A N 1
ATOM 3220 C CA . PRO A 1 409 ? -21.348 12.179 16.997 1.00 58.28 409 PRO A CA 1
ATOM 3221 C C . PRO A 1 409 ? -21.902 12.436 15.591 1.00 58.28 409 PRO A C 1
ATOM 3223 O O . PRO A 1 409 ? -21.159 12.922 14.703 1.00 58.28 409 PRO A O 1
#